Protein AF-A0A4Y2ND02-F1 (afdb_monomer_lite)

Sequence (434 aa):
PEPPSEKEAESINVCEICKTFDTSALKLSTFGREPVNAWKRSGFYDPIFRKPSWWSDPDAIPLNYDSGLGPDTADMFKRFKEFQWYHVSVKAFAFPYFKNDLAPMEDHFAVLPYECLCDGLETQHESEQRHHRHMILAVKRNCVKRFQKIWSIKIRSPDHRNNRGKVLKKIRDAHHLAATIHYVGQRRSTCDGKHLNETCEGQCSHYWLNRPVYPHGILGMCTLYPGGLQEYVLVRNRSKLVLPWKDIAELNSQHKYAVPISALNLPIQYCVVPVRHDLQPWAILEQSQEEYPFKLWMYETEKCLVFKLNPELQNLPKDEWYRTHAEGGNCFCASIVHNWYELTFSQQKTMRQLKILNENLQRRLKNVEEELETVKKEKLNMKLQLEQVKKEKLTVERELEQVKLNAESEKTKQRMLDSMQENSVLVQENKKND

pLDDT: mean 80.59, std 14.53, range [28.08, 97.62]

Organism: Araneus ventricosus (NCBI:txid182803)

Radius of gyration: 43.76 Å; chains: 1; bounding box: 79×75×156 Å

Secondary structure (DSSP, 8-state):
-PPPP----------HHHHH--HHHHTT--TTPPPPHHHHHTTTTS--SPPPTTS--TTS----TTTTS-THHHHHHHTGGGEEEEEEEEEGGGHHHHHHHHGGGGGGEEE-S--EEE-----SS-SSS--EEEEEEEEEGGGHHHHHHHHHHT---TT--SGGGEEEEE--SHHHHHHHHHHHTS--SEETTEE----SS---SEEEESS---TTHHHHHHTSSTTHHHHHHHHHHTTS-SGGGTTT-EE-TTS-EEEEGGGG--S-SS-BPP--TTEEEEEEEETTS---SSEEEPSSSSEEEEEEE-GGGGG--HHHHHHHHHHTT-BSSSTTTTSEEEPPHHHHHHHHHHHHHHHHHHHHHHHHHHHHHHHHHHHHHHHHHHHHHHHHHHHHHHHHHHHHHHHHHHHHHHHHHHHHHHHHHHHHHTTS--

Structure (mmCIF, N/CA/C/O backbone):
data_AF-A0A4Y2ND02-F1
#
_entry.id   AF-A0A4Y2ND02-F1
#
loop_
_atom_site.group_PDB
_atom_site.id
_atom_site.type_symbol
_atom_site.label_atom_id
_atom_site.label_alt_id
_atom_site.label_comp_id
_atom_site.label_asym_id
_atom_site.label_entity_id
_atom_site.label_seq_id
_atom_site.pdbx_PDB_ins_code
_atom_site.Cartn_x
_atom_site.Cartn_y
_atom_site.Cartn_z
_atom_site.occupancy
_atom_site.B_iso_or_equiv
_atom_site.auth_seq_id
_atom_site.auth_comp_id
_atom_site.auth_asym_id
_atom_site.auth_atom_id
_atom_site.pdbx_PDB_model_num
ATOM 1 N N . PRO A 1 1 ? -43.680 -17.255 -1.982 1.00 41.88 1 PRO A N 1
ATOM 2 C CA . PRO A 1 1 ? -42.443 -16.689 -1.400 1.00 41.88 1 PRO A CA 1
ATOM 3 C C . PRO A 1 1 ? -42.282 -15.253 -1.892 1.00 41.88 1 PRO A C 1
ATOM 5 O O . PRO A 1 1 ? -42.071 -15.040 -3.081 1.00 41.88 1 PRO A O 1
ATOM 8 N N . GLU A 1 2 ? -42.525 -14.293 -1.003 1.00 28.08 2 GLU A N 1
ATOM 9 C CA . GLU A 1 2 ? -42.344 -12.869 -1.294 1.00 28.08 2 GLU A CA 1
ATOM 10 C C . GLU A 1 2 ? -40.892 -12.578 -1.707 1.00 28.08 2 GLU A C 1
ATOM 12 O O . GLU A 1 2 ? -39.973 -13.247 -1.218 1.00 28.08 2 GLU A O 1
ATOM 17 N N . PRO A 1 3 ? -40.669 -11.608 -2.613 1.00 31.44 3 PRO A N 1
ATOM 18 C CA . PRO A 1 3 ? -39.327 -11.124 -2.901 1.00 31.44 3 PRO A CA 1
ATOM 19 C C . PRO A 1 3 ? -38.723 -10.529 -1.618 1.00 31.44 3 PRO A C 1
ATOM 21 O O . PRO A 1 3 ? -39.464 -10.008 -0.780 1.00 31.44 3 PRO A O 1
ATOM 24 N N . PRO A 1 4 ? -37.394 -10.602 -1.430 1.00 32.22 4 PRO A N 1
ATOM 25 C CA . PRO A 1 4 ? -36.775 -10.017 -0.255 1.00 32.22 4 PRO A CA 1
ATOM 26 C C . PRO A 1 4 ? -37.081 -8.517 -0.227 1.00 32.22 4 PRO A C 1
ATOM 28 O O . PRO A 1 4 ? -36.805 -7.803 -1.188 1.00 32.22 4 PRO A O 1
ATOM 31 N N . SER A 1 5 ? -37.683 -8.069 0.876 1.00 37.19 5 SER A N 1
ATOM 32 C CA . SER A 1 5 ? -37.975 -6.664 1.148 1.00 37.19 5 SER A CA 1
ATOM 33 C C . SER A 1 5 ? -36.705 -5.826 1.025 1.00 37.19 5 SER A C 1
ATOM 35 O O . SER A 1 5 ? -35.683 -6.210 1.599 1.00 37.19 5 SER A O 1
ATOM 37 N N . GLU A 1 6 ? -36.812 -4.678 0.355 1.00 36.03 6 GLU A N 1
ATOM 38 C CA . GLU A 1 6 ? -35.841 -3.579 0.311 1.00 36.03 6 GLU A CA 1
ATOM 39 C C . GLU A 1 6 ? -35.478 -3.116 1.734 1.00 36.03 6 GLU A C 1
ATOM 41 O O . GLU A 1 6 ? -35.998 -2.137 2.262 1.00 36.03 6 GLU A O 1
ATOM 46 N N . LYS A 1 7 ? -34.601 -3.858 2.406 1.00 35.69 7 LYS A N 1
ATOM 47 C CA . LYS A 1 7 ? -33.910 -3.399 3.604 1.00 35.69 7 LYS A CA 1
ATOM 48 C C . LYS A 1 7 ? -32.597 -2.804 3.142 1.00 35.69 7 LYS A C 1
ATOM 50 O O . LYS A 1 7 ? -31.692 -3.546 2.781 1.00 35.69 7 LYS A O 1
ATOM 55 N N . GLU A 1 8 ? -32.578 -1.473 3.116 1.00 36.31 8 GLU A N 1
ATOM 56 C CA . GLU A 1 8 ? -31.386 -0.625 3.131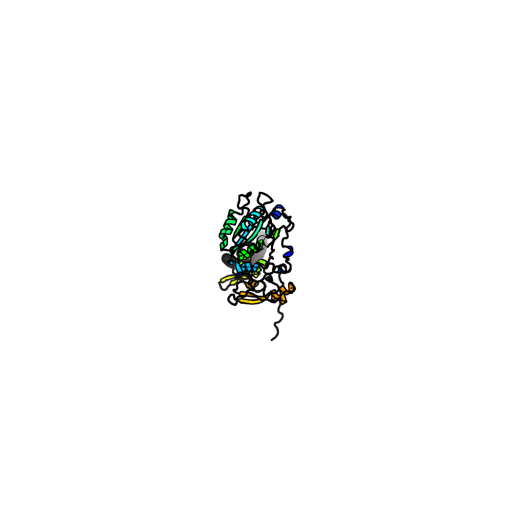 1.00 36.31 8 GLU A CA 1
ATOM 57 C C . GLU A 1 8 ? -30.240 -1.183 2.282 1.00 36.31 8 GLU A C 1
ATOM 59 O O . GLU A 1 8 ? -29.221 -1.649 2.787 1.00 36.31 8 GLU A O 1
ATOM 64 N N . ALA A 1 9 ? -30.394 -1.097 0.958 1.00 36.47 9 ALA A N 1
ATOM 65 C CA . ALA A 1 9 ? -29.223 -0.938 0.116 1.00 36.47 9 ALA A CA 1
ATOM 66 C C . ALA A 1 9 ? -28.558 0.369 0.569 1.00 36.47 9 ALA A C 1
ATOM 68 O O . ALA A 1 9 ? -28.916 1.445 0.089 1.00 36.47 9 ALA A O 1
ATOM 69 N N . GLU A 1 10 ? -27.652 0.297 1.553 1.00 43.25 10 GLU A N 1
ATOM 70 C CA . GLU A 1 10 ? -26.653 1.336 1.762 1.00 43.25 10 GLU A CA 1
ATOM 71 C C . GLU A 1 10 ? -26.104 1.622 0.372 1.00 43.25 10 GLU A C 1
ATOM 73 O O . GLU A 1 10 ? -25.477 0.755 -0.240 1.00 43.25 10 GLU A O 1
ATOM 78 N N . SER A 1 11 ? -26.440 2.788 -0.185 1.00 46.84 11 SER A N 1
ATOM 79 C CA . SER A 1 11 ? -25.933 3.195 -1.485 1.00 46.84 11 SER A CA 1
ATOM 80 C C . SER A 1 11 ? -24.423 3.039 -1.395 1.00 46.84 11 SER A C 1
ATOM 82 O O . SER A 1 11 ? -23.801 3.746 -0.596 1.00 46.84 11 SER A O 1
ATOM 84 N N . ILE A 1 12 ? -23.850 2.069 -2.114 1.00 53.78 12 ILE A N 1
ATOM 85 C CA . ILE A 1 12 ? -22.415 1.809 -2.075 1.00 53.78 12 ILE A CA 1
ATOM 86 C C . ILE A 1 12 ? -21.753 3.056 -2.661 1.00 53.78 12 ILE A C 1
ATOM 88 O O . ILE A 1 12 ? -21.589 3.201 -3.872 1.00 53.78 12 ILE A O 1
ATOM 92 N N . ASN A 1 13 ? -21.441 4.013 -1.792 1.00 61.53 13 ASN A N 1
ATOM 93 C CA . ASN A 1 13 ? -20.878 5.292 -2.170 1.00 61.53 13 ASN A CA 1
ATOM 94 C C . ASN A 1 13 ? -19.402 5.053 -2.455 1.00 61.53 13 ASN A C 1
ATOM 96 O O . ASN A 1 13 ? -18.554 5.100 -1.566 1.00 61.53 13 ASN A O 1
ATOM 100 N N . VAL A 1 14 ? -19.118 4.724 -3.717 1.00 62.66 14 VAL A N 1
ATOM 101 C CA . VAL A 1 14 ? -17.766 4.513 -4.239 1.00 62.66 14 VAL A CA 1
ATOM 102 C C . VAL A 1 14 ? -16.882 5.709 -3.890 1.00 62.66 14 VAL A C 1
ATOM 104 O O . VAL A 1 14 ? -17.305 6.859 -3.995 1.00 62.66 14 VAL A O 1
ATOM 107 N N . CYS A 1 15 ? -15.635 5.430 -3.514 1.00 71.06 15 CYS A N 1
ATOM 108 C CA . CYS A 1 15 ? -14.668 6.439 -3.099 1.00 71.06 15 CYS A CA 1
ATOM 109 C C . CYS A 1 15 ? -14.495 7.591 -4.115 1.00 71.06 15 CYS A C 1
ATOM 111 O O . CYS A 1 15 ? -14.044 7.371 -5.242 1.00 71.06 15 CYS A O 1
ATOM 113 N N . GLU A 1 16 ? -14.732 8.834 -3.681 1.00 71.00 16 GLU A N 1
ATOM 114 C CA . GLU A 1 16 ? -14.607 10.044 -4.515 1.00 71.00 16 GLU A CA 1
ATOM 115 C C . GLU A 1 16 ? -13.197 10.263 -5.088 1.00 71.00 16 GLU A C 1
ATOM 117 O O . GLU A 1 16 ? -13.041 10.714 -6.224 1.00 71.00 16 GLU A O 1
ATOM 122 N N . ILE A 1 17 ? -12.150 9.872 -4.350 1.00 70.88 17 ILE A N 1
ATOM 123 C CA . ILE A 1 17 ? -10.758 9.944 -4.829 1.00 70.88 17 ILE A CA 1
ATOM 124 C C . ILE A 1 17 ? -10.571 9.061 -6.069 1.00 70.88 17 ILE A C 1
ATOM 126 O O . ILE A 1 17 ? -9.884 9.446 -7.010 1.00 70.88 17 ILE A O 1
ATOM 130 N N . CYS A 1 18 ? -11.176 7.873 -6.087 1.00 67.81 18 CYS A N 1
ATOM 131 C CA . CYS A 1 18 ? -11.083 6.963 -7.227 1.00 67.81 18 CYS A CA 1
ATOM 132 C C . CYS A 1 18 ? -11.869 7.495 -8.434 1.00 67.81 18 CYS A C 1
ATOM 134 O O . CYS A 1 18 ? -11.399 7.380 -9.566 1.00 67.81 18 CYS A O 1
ATOM 136 N N . LYS A 1 19 ? -13.022 8.135 -8.197 1.00 67.56 19 LYS A N 1
ATOM 137 C CA . LYS A 1 19 ? -13.841 8.729 -9.262 1.00 67.56 19 LYS A CA 1
ATOM 138 C C . LYS A 1 19 ? -13.129 9.884 -9.970 1.00 67.56 19 LYS A C 1
ATOM 140 O O . LYS A 1 19 ? -13.101 9.911 -11.200 1.00 67.56 19 LYS A O 1
ATOM 145 N N . THR A 1 20 ? -12.519 10.786 -9.201 1.00 67.88 20 THR A N 1
ATOM 146 C CA . THR A 1 20 ? -12.042 12.100 -9.677 1.00 67.88 20 THR A CA 1
ATOM 147 C C . THR A 1 20 ? -10.563 12.163 -10.057 1.00 67.88 20 THR A C 1
ATOM 149 O O . THR A 1 20 ? -10.131 13.140 -10.665 1.00 67.88 20 THR A O 1
ATOM 152 N N . PHE A 1 21 ? -9.756 11.157 -9.717 1.00 68.38 21 PHE A N 1
ATOM 153 C CA . PHE A 1 21 ? -8.315 11.233 -9.955 1.00 68.38 21 PHE A CA 1
ATOM 154 C C . PHE A 1 21 ? -7.964 11.002 -11.432 1.00 68.38 21 PHE A C 1
ATOM 156 O O . PHE A 1 21 ? -8.204 9.930 -11.998 1.00 68.38 21 PHE A O 1
ATOM 163 N N . ASP A 1 22 ? -7.346 12.025 -12.021 1.00 67.88 22 ASP A N 1
ATOM 164 C CA . ASP A 1 22 ? -6.850 12.053 -13.394 1.00 67.88 22 ASP A CA 1
ATOM 165 C C . ASP A 1 22 ? -5.327 11.842 -13.425 1.00 67.88 22 ASP A C 1
ATOM 167 O O . ASP A 1 22 ? -4.532 12.706 -13.040 1.00 67.88 22 ASP A O 1
ATOM 171 N N . THR A 1 23 ? -4.901 10.668 -13.897 1.00 68.19 23 THR A N 1
ATOM 172 C CA . THR A 1 23 ? -3.475 10.361 -14.088 1.00 68.19 23 THR A CA 1
ATOM 173 C C . THR A 1 23 ? -2.833 11.191 -15.187 1.00 68.19 23 THR A C 1
ATOM 175 O O . THR A 1 23 ? -1.624 11.423 -15.124 1.00 68.19 23 THR A O 1
ATOM 178 N N . SER A 1 24 ? -3.604 11.645 -16.175 1.00 66.44 24 SER A N 1
ATOM 179 C CA . SER A 1 24 ? -3.095 12.364 -17.342 1.00 66.44 24 SER A CA 1
ATOM 180 C C . SER A 1 24 ? -2.592 13.748 -16.952 1.00 66.44 24 SER A C 1
ATOM 182 O O . SER A 1 24 ? -1.490 14.119 -17.345 1.00 66.44 24 SER A O 1
ATOM 184 N N . ALA A 1 25 ? -3.327 14.461 -16.092 1.00 61.84 25 ALA A N 1
ATOM 185 C CA . ALA A 1 25 ? -2.909 15.756 -15.552 1.00 61.84 25 ALA A CA 1
ATOM 186 C C . ALA A 1 25 ? -1.634 15.682 -14.685 1.00 61.84 25 ALA A C 1
ATOM 188 O O . ALA A 1 25 ? -0.870 16.645 -14.594 1.00 61.84 25 ALA A O 1
ATOM 189 N N . LEU A 1 26 ? -1.390 14.544 -14.028 1.00 64.00 26 LEU A N 1
ATOM 190 C CA . LEU A 1 26 ? -0.247 14.354 -13.126 1.00 64.00 26 LEU A CA 1
ATOM 191 C C . LEU A 1 26 ? 0.995 13.798 -13.831 1.00 64.00 26 LEU A C 1
ATOM 193 O O . LEU A 1 26 ? 2.116 13.961 -13.342 1.00 64.00 26 LEU A O 1
ATOM 197 N N . LYS A 1 27 ? 0.804 13.104 -14.951 1.00 68.88 27 LYS A N 1
ATOM 198 C CA . LYS A 1 27 ? 1.867 12.435 -15.692 1.00 68.88 27 LYS A CA 1
ATOM 199 C C . LYS A 1 27 ? 2.786 13.462 -16.343 1.00 68.88 27 LYS A C 1
ATOM 201 O O . LYS A 1 27 ? 2.335 14.347 -17.057 1.00 68.88 27 LYS A O 1
ATOM 206 N N . LEU A 1 28 ? 4.091 13.315 -16.115 1.00 66.81 28 LEU A N 1
ATOM 207 C CA . LEU A 1 28 ? 5.153 14.160 -16.678 1.00 66.81 28 LEU A CA 1
ATOM 208 C C . LEU A 1 28 ? 5.046 15.666 -16.356 1.00 66.81 28 LEU A C 1
ATOM 210 O O . LEU A 1 28 ? 5.884 16.437 -16.821 1.00 66.81 28 LEU A O 1
ATOM 214 N N . SER A 1 29 ? 4.079 16.085 -15.535 1.00 67.62 29 SER A N 1
ATOM 215 C CA . SER A 1 29 ? 4.004 17.448 -15.016 1.00 67.62 29 SER A CA 1
ATOM 216 C C . SER A 1 29 ? 5.221 17.717 -14.139 1.00 67.62 29 SER A C 1
ATOM 218 O O . SER A 1 29 ? 5.556 16.895 -13.287 1.00 67.62 29 SER A O 1
ATOM 220 N N . THR A 1 30 ? 5.885 18.854 -14.352 1.00 68.56 30 THR A N 1
ATOM 221 C CA . THR A 1 30 ? 7.007 19.319 -13.520 1.00 68.56 30 THR A CA 1
ATOM 222 C C . THR A 1 30 ? 6.541 20.163 -12.330 1.00 68.56 30 THR A C 1
ATOM 224 O O . THR A 1 30 ? 7.368 20.635 -11.546 1.00 68.56 30 THR A O 1
ATOM 227 N N . PHE A 1 31 ? 5.222 20.380 -12.207 1.00 71.81 31 PHE A N 1
ATOM 228 C CA . PHE A 1 31 ? 4.576 21.216 -11.190 1.00 71.81 31 PHE A CA 1
ATOM 229 C C . PHE A 1 31 ? 5.277 22.569 -10.999 1.00 71.81 31 PHE A C 1
ATOM 231 O O . PHE A 1 31 ? 5.615 22.948 -9.879 1.00 71.81 31 PHE A O 1
ATOM 238 N N . GLY A 1 32 ? 5.532 23.264 -12.111 1.00 69.25 32 GLY A N 1
ATOM 239 C CA . GLY A 1 32 ? 6.140 24.597 -12.120 1.00 69.25 32 GLY A CA 1
ATOM 240 C C . GLY A 1 32 ? 7.669 24.619 -12.065 1.00 69.25 32 GLY A C 1
ATOM 241 O O . GLY A 1 32 ? 8.248 25.699 -12.076 1.00 69.25 32 GLY A O 1
ATOM 242 N N . ARG A 1 33 ? 8.351 23.463 -12.032 1.00 75.81 33 ARG A N 1
ATOM 243 C CA . ARG A 1 33 ? 9.819 23.426 -12.138 1.00 75.81 33 ARG A CA 1
ATOM 244 C C . ARG A 1 33 ? 10.275 23.513 -13.587 1.00 75.81 33 ARG A C 1
ATOM 246 O O . ARG A 1 33 ? 9.892 22.687 -14.420 1.00 75.81 33 ARG A O 1
ATOM 253 N N . GLU A 1 34 ? 11.164 24.464 -13.842 1.00 77.00 34 GLU A N 1
ATOM 254 C CA . GLU A 1 34 ? 11.870 24.596 -15.111 1.00 77.00 34 GLU A CA 1
ATOM 255 C C . GLU A 1 34 ? 12.906 23.471 -15.267 1.00 77.00 34 GLU A C 1
ATOM 257 O O . GLU A 1 34 ? 13.760 23.282 -14.393 1.00 77.00 34 GLU A O 1
ATOM 262 N N . PRO A 1 35 ? 12.867 22.683 -16.356 1.00 76.75 35 PRO A N 1
ATOM 263 C CA . PRO A 1 35 ? 13.852 21.634 -16.552 1.00 76.75 35 PRO A CA 1
ATOM 264 C C . PRO A 1 35 ? 15.237 22.213 -16.859 1.00 76.75 35 PRO A C 1
ATOM 266 O O . PRO A 1 35 ? 15.395 23.039 -17.760 1.00 76.75 35 PRO A O 1
ATOM 269 N N . VAL A 1 36 ? 16.270 21.682 -16.208 1.00 80.81 36 VAL A N 1
ATOM 270 C CA . VAL A 1 36 ? 17.649 22.139 -16.403 1.00 80.81 36 VAL A CA 1
ATOM 271 C C . VAL A 1 36 ? 18.204 21.641 -17.740 1.00 80.81 36 VAL A C 1
ATOM 273 O O . VAL A 1 36 ? 18.269 20.439 -18.015 1.00 80.81 36 VAL A O 1
ATOM 276 N N . ASN A 1 37 ? 18.659 22.578 -18.576 1.00 80.75 37 ASN A N 1
ATOM 277 C CA . ASN A 1 37 ? 19.122 22.304 -19.942 1.00 80.75 37 ASN A CA 1
ATOM 278 C C . ASN A 1 37 ? 20.295 21.313 -20.013 1.00 80.75 37 ASN A C 1
ATOM 280 O O . ASN A 1 37 ? 20.351 20.486 -20.923 1.00 80.75 37 ASN A O 1
ATOM 284 N N . ALA A 1 38 ? 21.219 21.351 -19.049 1.00 78.75 38 ALA A N 1
ATOM 285 C CA . ALA A 1 38 ? 22.329 20.400 -18.995 1.00 78.75 38 ALA A CA 1
ATOM 286 C C . ALA A 1 38 ? 21.851 18.949 -18.801 1.00 78.75 38 ALA A C 1
ATOM 288 O O . ALA A 1 38 ? 22.403 18.035 -19.409 1.00 78.75 38 ALA A O 1
ATOM 289 N N . TRP A 1 39 ? 20.796 18.731 -18.010 1.00 82.81 39 TRP A N 1
ATOM 290 C CA . TRP A 1 39 ? 20.261 17.393 -17.740 1.00 82.81 39 TRP A CA 1
ATOM 291 C C . TRP A 1 39 ? 19.335 16.901 -18.851 1.00 82.81 39 TRP A C 1
ATOM 293 O O . TRP A 1 39 ? 19.306 15.709 -19.141 1.00 82.81 39 TRP A O 1
ATOM 303 N N . LYS A 1 40 ? 18.640 17.814 -19.543 1.00 83.88 40 LYS A N 1
ATOM 304 C CA . LYS A 1 40 ? 17.961 17.498 -20.811 1.00 83.88 40 LYS A CA 1
ATOM 305 C C . LYS A 1 40 ? 18.943 16.894 -21.818 1.00 83.88 40 LYS A C 1
ATOM 307 O O . LYS A 1 40 ? 18.700 15.806 -22.321 1.00 83.88 40 LYS A O 1
ATOM 312 N N . ARG A 1 41 ? 20.102 17.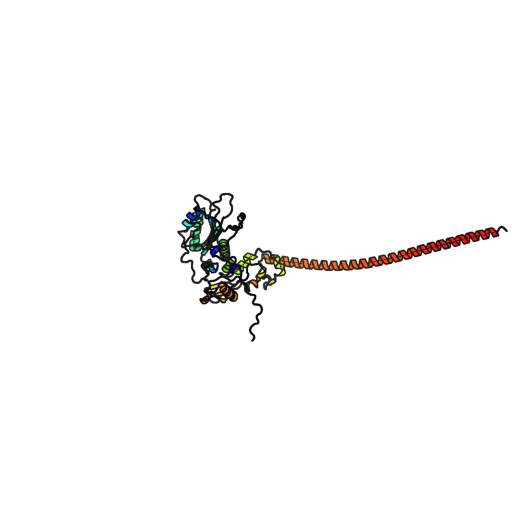532 -22.034 1.00 83.56 41 ARG A N 1
ATOM 313 C CA . ARG A 1 41 ? 21.152 17.005 -22.934 1.00 83.56 41 ARG A CA 1
ATOM 314 C C . ARG A 1 41 ? 21.702 15.645 -22.504 1.00 83.56 41 ARG A C 1
ATOM 316 O O . ARG A 1 41 ? 22.167 14.880 -23.340 1.00 83.56 41 ARG A O 1
ATOM 323 N N . SER A 1 42 ? 21.662 15.351 -21.208 1.00 81.19 42 SER A N 1
ATOM 324 C CA . SER A 1 42 ? 22.147 14.095 -20.640 1.00 81.19 42 SER A CA 1
ATOM 325 C C . SER A 1 42 ? 21.101 12.964 -20.682 1.00 81.19 42 SER A C 1
ATOM 327 O O . SER A 1 42 ? 21.405 11.813 -20.358 1.00 81.19 42 SER A O 1
ATOM 329 N N . GLY A 1 43 ? 19.875 13.283 -21.114 1.00 85.31 43 GLY A N 1
ATOM 330 C CA . GLY A 1 43 ? 18.729 12.380 -21.178 1.00 85.31 43 GLY A CA 1
ATOM 331 C C . GLY A 1 43 ? 18.093 12.081 -19.821 1.00 85.31 43 GLY A C 1
ATOM 332 O O . GLY A 1 43 ? 17.391 11.084 -19.677 1.00 85.31 43 GLY A O 1
ATOM 333 N N . PHE A 1 44 ? 18.341 12.913 -18.803 1.00 86.69 44 PHE A N 1
ATOM 334 C CA . PHE A 1 44 ? 17.868 12.687 -17.431 1.00 86.69 44 PHE A CA 1
ATOM 335 C C . PHE A 1 44 ? 16.342 12.617 -17.303 1.00 86.69 44 PHE A C 1
ATOM 337 O O . PHE A 1 44 ? 15.835 11.902 -16.439 1.00 86.69 44 PHE A O 1
ATOM 344 N N . TYR A 1 45 ? 15.624 13.333 -18.169 1.00 84.12 45 TYR A N 1
ATOM 345 C CA . TYR A 1 45 ? 14.160 13.374 -18.209 1.00 84.12 45 TYR A CA 1
ATOM 346 C C . TYR A 1 45 ? 13.553 12.327 -19.156 1.00 84.12 45 TYR A C 1
ATOM 348 O O . TYR A 1 45 ? 12.340 12.130 -19.151 1.00 84.12 45 TYR A O 1
ATOM 356 N N . ASP A 1 46 ? 14.378 11.649 -19.957 1.00 84.75 46 ASP A N 1
ATOM 357 C CA . ASP A 1 46 ? 13.892 10.752 -21.002 1.00 84.75 46 ASP A CA 1
ATOM 358 C C . ASP A 1 46 ? 13.527 9.383 -20.417 1.00 84.75 46 ASP A C 1
ATOM 360 O O . ASP A 1 46 ? 14.194 8.901 -19.492 1.00 84.75 46 ASP A O 1
ATOM 364 N N . PRO A 1 47 ? 12.524 8.684 -20.969 1.00 82.88 47 PRO A N 1
ATOM 365 C CA . PRO A 1 47 ? 12.392 7.248 -20.773 1.00 82.88 47 PRO A CA 1
ATOM 366 C C . PRO A 1 47 ? 13.689 6.539 -21.183 1.00 82.88 47 PRO A C 1
ATOM 368 O O . PRO A 1 47 ? 14.311 6.879 -22.191 1.00 82.88 47 PRO A O 1
ATOM 371 N N . ILE A 1 48 ? 14.106 5.551 -20.400 1.00 84.38 48 ILE A N 1
ATOM 372 C CA . ILE A 1 48 ? 15.373 4.847 -20.606 1.00 84.38 48 ILE A CA 1
ATOM 373 C C . ILE A 1 48 ? 15.163 3.346 -20.631 1.00 84.38 48 ILE A C 1
ATOM 375 O O . ILE A 1 48 ? 14.371 2.822 -19.853 1.00 84.38 48 ILE A O 1
ATOM 379 N N . PHE A 1 49 ? 15.954 2.688 -21.478 1.00 84.81 49 PHE A N 1
ATOM 380 C CA . PHE A 1 49 ? 15.902 1.257 -21.763 1.00 84.81 49 PHE A CA 1
ATOM 381 C C . PHE A 1 49 ? 14.534 0.816 -22.298 1.00 84.81 49 PHE A C 1
ATOM 383 O O . PHE A 1 49 ? 13.467 1.175 -21.802 1.00 84.81 49 PHE A O 1
ATOM 390 N N . ARG A 1 50 ? 14.541 0.038 -23.378 1.00 76.38 50 ARG A N 1
ATOM 391 C CA . ARG A 1 50 ? 13.287 -0.525 -23.882 1.00 76.38 50 ARG A CA 1
ATOM 392 C C . ARG A 1 50 ? 12.816 -1.611 -22.926 1.00 76.38 50 ARG A C 1
ATOM 394 O O . ARG A 1 50 ? 13.629 -2.280 -22.292 1.00 76.38 50 ARG A O 1
ATOM 401 N N . LYS A 1 51 ? 11.499 -1.805 -22.845 1.00 79.94 51 LYS A N 1
ATOM 402 C CA . LYS A 1 51 ? 10.959 -2.986 -22.174 1.00 79.94 51 LYS A CA 1
ATOM 403 C C . LYS A 1 51 ? 11.459 -4.224 -22.916 1.00 79.94 51 LYS A C 1
ATOM 405 O O . LYS A 1 51 ? 11.219 -4.320 -24.122 1.00 79.94 51 LYS A O 1
ATOM 410 N N . PRO A 1 52 ? 12.141 -5.151 -22.233 1.00 80.25 52 PRO A N 1
ATOM 411 C CA . PRO A 1 52 ? 12.597 -6.366 -22.882 1.00 80.25 52 PRO A CA 1
ATOM 412 C C . PRO A 1 52 ? 11.414 -7.217 -23.354 1.00 80.25 52 PRO A C 1
ATOM 414 O O . PRO A 1 52 ? 10.358 -7.219 -22.723 1.00 80.25 52 PRO A O 1
ATOM 417 N N . SER A 1 53 ? 11.599 -7.989 -24.426 1.00 80.12 53 SER A N 1
ATOM 418 C CA . SER A 1 53 ? 10.538 -8.826 -25.019 1.00 80.12 53 SER A CA 1
ATOM 419 C C . SER A 1 53 ? 9.920 -9.826 -24.040 1.00 80.12 53 SER A C 1
ATOM 421 O O . SER A 1 53 ? 8.745 -10.155 -24.142 1.00 80.12 53 SER A O 1
ATOM 423 N N . TRP A 1 54 ? 10.705 -10.282 -23.064 1.00 82.12 54 TRP A N 1
ATOM 424 C CA . TRP A 1 54 ? 10.281 -11.220 -22.030 1.00 82.12 54 TRP A CA 1
ATOM 425 C C . TRP A 1 54 ? 9.480 -10.573 -20.899 1.00 82.12 54 TRP A C 1
ATOM 427 O O . TRP A 1 54 ? 9.170 -11.282 -19.950 1.00 82.12 54 TRP A O 1
ATOM 437 N N . TRP A 1 55 ? 9.227 -9.260 -20.918 1.00 81.31 55 TRP A N 1
ATOM 438 C CA . TRP A 1 55 ? 8.588 -8.541 -19.811 1.00 81.31 55 TRP A CA 1
ATOM 439 C C . TRP A 1 55 ? 7.092 -8.846 -19.679 1.00 81.31 55 TRP A C 1
ATOM 441 O O . TRP A 1 55 ? 6.626 -9.074 -18.567 1.00 81.31 55 TRP A O 1
ATOM 451 N N . SER A 1 56 ? 6.378 -8.894 -20.799 1.00 78.56 56 SER A N 1
ATOM 452 C CA . SER A 1 56 ? 4.927 -9.080 -20.822 1.00 78.56 56 SER A CA 1
ATOM 453 C C . SER A 1 56 ? 4.543 -10.537 -20.551 1.00 78.56 56 SER A C 1
ATOM 455 O O . SER A 1 56 ? 5.159 -11.445 -21.113 1.00 78.56 56 SER A O 1
ATOM 457 N N . ASP A 1 57 ? 3.513 -10.758 -19.737 1.00 76.31 57 ASP A N 1
ATOM 458 C CA . ASP A 1 57 ? 2.901 -12.072 -19.506 1.00 76.31 57 ASP A CA 1
ATOM 459 C C . ASP A 1 57 ? 1.440 -12.049 -20.004 1.00 76.31 57 ASP A C 1
ATOM 461 O O . ASP A 1 57 ? 0.643 -11.248 -19.515 1.00 76.31 57 ASP A O 1
ATOM 465 N N . PRO A 1 58 ? 1.067 -12.877 -20.999 1.00 73.69 58 PRO A N 1
ATOM 466 C CA . PRO A 1 58 ? -0.284 -12.862 -21.565 1.00 73.69 58 PRO A CA 1
ATOM 467 C C . PRO A 1 58 ? -1.360 -13.350 -20.583 1.00 73.69 58 PRO A C 1
ATOM 469 O O . PRO A 1 58 ? -2.530 -13.010 -20.750 1.00 73.69 58 PRO A O 1
ATOM 472 N N . ASP A 1 59 ? -0.969 -14.097 -19.551 1.00 75.56 59 ASP A N 1
ATOM 473 C CA . ASP A 1 59 ? -1.868 -14.719 -18.580 1.00 75.56 59 ASP A CA 1
ATOM 474 C C . ASP A 1 59 ? -1.948 -13.908 -17.276 1.00 75.56 59 ASP A C 1
ATOM 476 O O . ASP A 1 59 ? -2.353 -14.428 -16.234 1.00 75.56 59 ASP A O 1
ATOM 480 N N . ALA A 1 60 ? -1.450 -12.672 -17.251 1.00 79.31 60 ALA A N 1
ATOM 481 C CA . ALA A 1 60 ? -1.618 -11.778 -16.113 1.00 79.31 60 ALA A CA 1
ATOM 482 C C . ALA A 1 60 ? -2.925 -10.988 -16.227 1.00 79.31 60 ALA A C 1
ATOM 484 O O . ALA A 1 60 ? -3.398 -10.708 -17.328 1.00 79.31 60 ALA A O 1
ATOM 485 N N . ILE A 1 61 ? -3.503 -10.588 -15.087 1.00 80.50 61 ILE A N 1
ATOM 486 C CA . ILE A 1 61 ? -4.707 -9.750 -15.095 1.00 80.50 61 ILE A CA 1
ATOM 487 C C . ILE A 1 61 ? -4.442 -8.459 -15.880 1.00 80.50 61 ILE A C 1
ATOM 489 O O . ILE A 1 61 ? -3.561 -7.684 -15.494 1.00 80.50 61 ILE A O 1
ATOM 493 N N . PRO A 1 62 ? -5.173 -8.207 -16.983 1.00 79.62 62 PRO A N 1
ATOM 494 C CA . PRO A 1 62 ? -4.925 -7.037 -17.794 1.00 79.62 62 PRO A CA 1
ATOM 495 C C . PRO A 1 62 ? -5.431 -5.829 -17.016 1.00 79.62 62 PRO A C 1
ATOM 497 O O . PRO A 1 62 ? -6.628 -5.583 -16.886 1.00 79.62 62 PRO A O 1
ATOM 500 N N . LEU A 1 63 ? -4.494 -5.078 -16.461 1.00 81.81 63 LEU A N 1
ATOM 501 C CA . LEU A 1 63 ? -4.744 -3.747 -15.936 1.00 81.81 63 LEU A CA 1
ATOM 502 C C . LEU A 1 63 ? -4.587 -2.756 -17.099 1.00 81.81 63 LEU A C 1
ATOM 504 O O . LEU A 1 63 ? -3.799 -2.978 -18.015 1.00 81.81 63 LEU A O 1
ATOM 508 N N . ASN A 1 64 ? -5.338 -1.662 -17.119 1.00 74.00 64 ASN A N 1
ATOM 509 C CA . ASN A 1 64 ? -5.157 -0.604 -18.119 1.00 74.00 64 ASN A CA 1
ATOM 510 C C . ASN A 1 64 ? -4.702 0.698 -17.440 1.00 74.00 64 ASN A C 1
ATOM 512 O O . ASN A 1 64 ? -4.489 0.746 -16.229 1.00 74.00 64 ASN A O 1
ATOM 516 N N . TYR A 1 65 ? -4.462 1.750 -18.223 1.00 70.56 65 TYR A N 1
ATOM 517 C CA . TYR A 1 65 ? -4.036 3.038 -17.665 1.00 70.56 65 TYR A CA 1
ATOM 518 C C . TYR A 1 65 ? -5.136 3.718 -16.852 1.00 70.56 65 TYR A C 1
ATOM 520 O O . TYR A 1 65 ? -4.821 4.319 -15.824 1.00 70.56 65 TYR A O 1
ATOM 528 N N . ASP A 1 66 ? -6.398 3.537 -17.248 1.00 65.88 66 ASP A N 1
ATOM 529 C CA . ASP A 1 66 ? -7.572 3.991 -16.489 1.00 65.88 66 ASP A CA 1
ATOM 530 C C . ASP A 1 66 ? -7.618 3.344 -15.108 1.00 65.88 66 ASP A C 1
ATOM 532 O O . ASP A 1 66 ? -8.165 3.905 -14.159 1.00 65.88 66 ASP A O 1
ATOM 536 N N . SER A 1 67 ? -6.956 2.190 -14.976 1.00 66.44 67 SER A N 1
ATOM 537 C CA . SER A 1 67 ? -6.849 1.498 -13.716 1.00 66.44 67 SER A CA 1
ATOM 538 C C . SER A 1 67 ? -5.910 2.169 -12.714 1.00 66.44 67 SER A C 1
ATOM 540 O O . SER A 1 67 ? -5.883 1.841 -11.529 1.00 66.44 67 SER A O 1
ATOM 542 N N . GLY A 1 68 ? -5.059 3.080 -13.180 1.00 67.94 68 GLY A N 1
ATOM 543 C CA . GLY A 1 68 ? -4.123 3.781 -12.317 1.00 67.94 68 GLY A CA 1
ATOM 544 C C . GLY A 1 68 ? -2.950 2.994 -11.775 1.00 67.94 68 GLY A C 1
ATOM 545 O O . GLY A 1 68 ? -2.088 3.552 -11.093 1.00 67.94 68 GLY A O 1
ATOM 546 N N . LEU A 1 69 ? -2.898 1.709 -12.097 1.00 78.75 69 LEU A N 1
ATOM 547 C CA . LEU A 1 69 ? -1.730 0.865 -11.936 1.00 78.75 69 LEU A CA 1
ATOM 548 C C . LEU A 1 69 ? -1.043 0.704 -13.299 1.00 78.75 69 LEU A C 1
ATOM 550 O O . LEU A 1 69 ? 0.169 0.900 -13.412 1.00 78.75 69 LEU A O 1
ATOM 554 N N . GLY A 1 70 ? -1.817 0.494 -14.364 1.00 81.25 70 GLY A N 1
ATOM 555 C CA . GLY A 1 70 ? -1.293 0.279 -15.707 1.00 81.25 70 GLY A CA 1
ATOM 556 C C . GLY A 1 70 ? -0.975 -1.194 -15.994 1.00 81.25 70 GLY A C 1
ATOM 557 O O . GLY A 1 70 ? -0.901 -2.010 -15.077 1.00 81.25 70 GLY A O 1
ATOM 558 N N . PRO A 1 71 ? -0.751 -1.536 -17.272 1.00 81.75 71 PRO A N 1
ATOM 559 C CA . PRO A 1 71 ? -0.759 -2.923 -17.753 1.00 81.75 71 PRO A CA 1
ATOM 560 C C . PRO A 1 71 ? 0.345 -3.809 -17.193 1.00 81.75 71 PRO A C 1
ATOM 562 O O . PRO A 1 71 ? 0.143 -4.992 -16.975 1.00 81.75 71 PRO A O 1
ATOM 565 N N . ASP A 1 72 ? 1.498 -3.224 -16.896 1.00 84.94 72 ASP A N 1
ATOM 566 C CA . ASP A 1 72 ? 2.673 -3.976 -16.455 1.00 84.94 72 ASP A CA 1
ATOM 567 C C . ASP A 1 72 ? 2.579 -4.472 -15.009 1.00 84.94 72 ASP A C 1
ATOM 569 O O . ASP A 1 72 ? 3.412 -5.252 -14.561 1.00 84.94 72 ASP A O 1
ATOM 573 N N . THR A 1 73 ? 1.651 -3.932 -14.222 1.00 88.94 73 THR A N 1
ATOM 574 C CA . THR A 1 73 ? 1.711 -4.060 -12.764 1.00 88.94 73 THR A CA 1
ATOM 575 C C . THR A 1 73 ? 1.381 -5.466 -12.312 1.00 88.94 73 THR A C 1
ATOM 577 O O . THR A 1 73 ? 2.050 -5.978 -11.422 1.00 88.94 73 THR A O 1
ATOM 580 N N . ALA A 1 74 ? 0.412 -6.115 -12.954 1.00 88.19 74 ALA A N 1
ATOM 581 C CA . ALA A 1 74 ? 0.079 -7.507 -12.684 1.00 88.19 74 ALA A CA 1
ATOM 582 C C . ALA A 1 74 ? 1.287 -8.434 -12.898 1.00 88.19 74 ALA A C 1
ATOM 584 O O . ALA A 1 74 ? 1.627 -9.214 -12.001 1.00 88.19 74 ALA A O 1
ATOM 585 N N . ASP A 1 75 ? 1.992 -8.265 -14.021 1.00 87.81 75 ASP A N 1
ATOM 586 C CA . ASP A 1 75 ? 3.190 -9.036 -14.376 1.00 87.81 75 ASP A CA 1
ATOM 587 C C . ASP A 1 75 ? 4.256 -8.950 -13.284 1.00 87.81 75 ASP A C 1
ATOM 589 O O . ASP A 1 75 ? 4.864 -9.956 -12.909 1.00 87.81 75 ASP A O 1
ATOM 593 N N . MET A 1 76 ? 4.455 -7.753 -12.719 1.00 90.69 76 MET A N 1
ATOM 594 C CA . MET A 1 76 ? 5.463 -7.522 -11.682 1.00 90.69 76 MET A CA 1
ATOM 595 C C . MET A 1 76 ? 5.250 -8.411 -10.454 1.00 90.69 76 MET A C 1
ATOM 597 O O . MET A 1 76 ? 6.216 -8.953 -9.910 1.00 90.69 76 MET A O 1
ATOM 601 N N . PHE A 1 77 ? 4.002 -8.562 -10.004 1.00 91.69 77 PHE A N 1
ATOM 602 C CA . PHE A 1 77 ? 3.680 -9.349 -8.812 1.00 91.69 77 PHE A CA 1
ATOM 603 C C . PHE A 1 77 ? 3.623 -10.842 -9.114 1.00 91.69 77 PHE A C 1
ATOM 605 O O . PHE A 1 77 ? 4.200 -11.629 -8.359 1.00 91.69 77 PHE A O 1
ATOM 612 N N . LYS A 1 78 ? 3.021 -11.231 -10.246 1.00 87.44 78 LYS A N 1
ATOM 613 C CA . LYS A 1 78 ? 2.969 -12.630 -10.694 1.00 87.44 78 LYS A CA 1
ATOM 614 C C . LYS A 1 78 ? 4.374 -13.221 -10.827 1.00 87.44 78 LYS A C 1
ATOM 616 O O . LYS A 1 78 ? 4.654 -14.309 -10.327 1.00 87.44 78 LYS A O 1
ATOM 621 N N . ARG A 1 79 ? 5.292 -12.449 -11.409 1.00 89.00 79 ARG A N 1
ATOM 622 C CA . ARG A 1 79 ? 6.661 -12.878 -11.721 1.00 89.00 79 ARG A CA 1
ATOM 623 C C . ARG A 1 79 ? 7.688 -12.398 -10.709 1.00 89.00 79 ARG A C 1
ATOM 625 O O . ARG A 1 79 ? 8.894 -12.488 -10.943 1.00 89.00 79 ARG A O 1
ATOM 632 N N . PHE A 1 80 ? 7.244 -11.926 -9.542 1.00 91.88 80 PHE A N 1
ATOM 633 C CA . PHE A 1 80 ? 8.127 -11.359 -8.524 1.00 91.88 80 PHE A CA 1
ATOM 634 C C . PHE A 1 80 ? 9.300 -12.293 -8.186 1.00 91.88 80 PHE A C 1
ATOM 636 O O . PHE A 1 80 ? 10.443 -11.852 -8.052 1.00 91.88 80 PHE A O 1
ATOM 643 N N . LYS A 1 81 ? 9.038 -13.603 -8.093 1.00 92.75 81 LYS A N 1
ATOM 644 C CA . LYS A 1 81 ? 10.046 -14.612 -7.741 1.00 92.75 81 LYS A CA 1
ATOM 645 C C . LYS A 1 81 ? 11.089 -14.855 -8.839 1.00 92.75 81 LYS A C 1
ATOM 647 O O . LYS A 1 81 ? 12.166 -15.337 -8.504 1.00 92.75 81 LYS A O 1
ATOM 652 N N . GLU A 1 82 ? 10.840 -14.510 -10.099 1.00 92.94 82 GLU A N 1
ATOM 653 C CA . GLU A 1 82 ? 11.791 -14.729 -11.206 1.00 92.94 82 GLU A CA 1
ATOM 654 C C . GLU A 1 82 ? 12.968 -13.744 -11.183 1.00 92.94 82 GLU A C 1
ATOM 656 O O . GLU A 1 82 ? 14.065 -14.048 -11.664 1.00 92.94 82 GLU A O 1
ATOM 661 N N . PHE A 1 83 ? 12.768 -12.573 -10.579 1.00 95.06 83 PHE A N 1
ATOM 662 C CA . PHE A 1 83 ? 13.713 -11.464 -10.631 1.00 95.06 83 PHE A CA 1
ATOM 663 C C . PHE A 1 83 ? 14.292 -11.126 -9.261 1.00 95.06 83 PHE A C 1
ATOM 665 O O . PHE A 1 83 ? 13.790 -11.513 -8.203 1.00 95.06 83 PHE A O 1
ATOM 672 N N . GLN A 1 84 ? 15.393 -10.383 -9.288 1.00 97.00 84 GLN A N 1
ATOM 673 C CA . GLN A 1 84 ? 15.859 -9.614 -8.152 1.00 97.00 84 GLN A CA 1
ATOM 674 C C . GLN A 1 84 ? 15.486 -8.150 -8.371 1.00 97.00 84 GLN A C 1
ATOM 676 O O . GLN A 1 84 ? 15.924 -7.514 -9.328 1.00 97.00 84 GLN A O 1
ATOM 681 N N . TRP A 1 85 ? 14.701 -7.627 -7.441 1.00 97.31 85 TRP A N 1
ATOM 682 C CA . TRP A 1 85 ? 14.136 -6.290 -7.509 1.00 97.31 85 TRP A CA 1
ATOM 683 C C . TRP A 1 85 ? 14.983 -5.280 -6.745 1.00 97.31 85 TRP A C 1
ATOM 685 O O . TRP A 1 85 ? 15.521 -5.589 -5.671 1.00 97.31 85 TRP A O 1
ATOM 695 N N . TYR A 1 86 ? 15.071 -4.068 -7.284 1.00 97.12 86 TYR A N 1
ATOM 696 C CA . TYR A 1 86 ? 15.812 -2.968 -6.690 1.00 97.12 86 TYR A CA 1
ATOM 697 C C . TYR A 1 86 ? 15.057 -1.650 -6.807 1.00 97.12 86 TYR A C 1
ATOM 699 O O . TYR A 1 86 ? 14.591 -1.291 -7.882 1.00 97.12 86 TYR A O 1
ATOM 707 N N . HIS A 1 87 ? 15.023 -0.893 -5.716 1.00 95.88 87 HIS A N 1
ATOM 708 C CA . HIS A 1 87 ? 14.794 0.545 -5.754 1.00 95.88 87 HIS A CA 1
ATOM 709 C C . HIS A 1 87 ? 16.143 1.223 -5.968 1.00 95.88 87 HIS A C 1
ATOM 711 O O . HIS A 1 87 ? 17.076 1.012 -5.186 1.00 95.88 87 HIS A O 1
ATOM 717 N N . VAL A 1 88 ? 16.260 2.016 -7.027 1.00 93.19 88 VAL A N 1
ATOM 718 C CA . VAL A 1 88 ? 17.457 2.814 -7.283 1.00 93.19 88 VAL A CA 1
ATOM 719 C C . VAL A 1 88 ? 17.147 4.292 -7.198 1.00 93.19 88 VAL A C 1
ATOM 721 O O . VAL A 1 88 ? 16.062 4.738 -7.560 1.00 93.19 88 VAL A O 1
ATOM 724 N N . SER A 1 89 ? 18.137 5.049 -6.750 1.00 90.31 89 SER A N 1
ATOM 725 C CA . SER A 1 89 ? 18.164 6.501 -6.867 1.00 90.31 89 SER A CA 1
ATOM 726 C C . SER A 1 89 ? 19.465 6.888 -7.554 1.00 90.31 89 SER A C 1
ATOM 728 O O . SER A 1 89 ? 20.526 6.390 -7.172 1.00 90.31 89 SER A O 1
ATOM 730 N N . VAL A 1 90 ? 19.399 7.721 -8.588 1.00 89.94 90 VAL A N 1
ATOM 731 C CA . VAL A 1 90 ? 20.571 8.191 -9.338 1.00 89.94 90 VAL A CA 1
ATOM 732 C C . VAL A 1 90 ? 20.512 9.707 -9.434 1.00 89.94 90 VAL A C 1
ATOM 734 O O . VAL A 1 90 ? 19.513 10.265 -9.884 1.00 89.94 90 VAL A O 1
ATOM 737 N N . LYS A 1 91 ? 21.582 10.380 -9.010 1.00 87.06 91 LYS A N 1
ATOM 738 C CA . LYS A 1 91 ? 21.708 11.835 -9.127 1.00 87.06 91 LYS A CA 1
ATOM 739 C C . LYS A 1 91 ? 21.883 12.251 -10.584 1.00 87.06 91 LYS A C 1
ATOM 741 O O . LYS A 1 91 ? 22.520 11.526 -11.350 1.00 87.06 91 LYS A O 1
ATOM 746 N N . ALA A 1 92 ? 21.414 13.446 -10.940 1.00 86.44 92 ALA A N 1
ATOM 747 C CA . ALA A 1 92 ? 21.494 13.973 -12.305 1.00 86.44 92 ALA A CA 1
ATOM 748 C C . ALA A 1 92 ? 22.903 13.878 -12.925 1.00 86.44 92 ALA A C 1
ATOM 750 O O . ALA A 1 92 ? 23.051 13.408 -14.052 1.00 86.44 92 ALA A O 1
ATOM 751 N N . PHE A 1 93 ? 23.956 14.212 -12.169 1.00 83.00 93 PHE A N 1
ATOM 752 C CA . PHE A 1 93 ? 25.343 14.133 -12.653 1.00 83.00 93 PHE A CA 1
ATOM 753 C C . PHE A 1 93 ? 25.856 12.697 -12.881 1.00 83.00 93 PHE A C 1
ATOM 755 O O . PHE A 1 93 ? 26.788 12.484 -13.651 1.00 83.00 93 PHE A O 1
ATOM 762 N N . ALA A 1 94 ? 25.292 11.698 -12.196 1.00 86.56 94 ALA A N 1
ATOM 763 C CA . ALA A 1 94 ? 25.699 10.294 -12.313 1.00 86.56 94 ALA A CA 1
ATOM 764 C C . ALA A 1 94 ? 24.879 9.536 -13.370 1.00 86.56 94 ALA A C 1
ATOM 766 O O . ALA A 1 94 ? 25.224 8.413 -13.745 1.00 86.56 94 ALA A O 1
ATOM 767 N N . PHE A 1 95 ? 23.793 10.143 -13.849 1.00 89.75 95 PHE A N 1
ATOM 768 C CA . PHE A 1 95 ? 22.837 9.512 -14.746 1.00 89.75 95 PHE A CA 1
ATOM 769 C C . PHE A 1 95 ? 23.407 9.102 -16.115 1.00 89.75 95 PHE A C 1
ATOM 771 O O . PHE A 1 95 ? 23.103 7.990 -16.548 1.00 89.75 95 PHE A O 1
ATOM 778 N N . PRO A 1 96 ? 24.278 9.892 -16.779 1.00 89.25 96 PRO A N 1
ATOM 779 C CA . PRO A 1 96 ? 24.856 9.485 -18.064 1.00 89.25 96 PRO A CA 1
ATOM 780 C C . PRO A 1 96 ? 25.662 8.192 -17.962 1.00 89.25 96 PRO A C 1
ATOM 782 O O . PRO A 1 96 ? 25.541 7.313 -18.809 1.00 89.25 96 PRO A O 1
ATOM 785 N N . TYR A 1 97 ? 26.425 8.039 -16.878 1.00 89.56 97 TYR A N 1
ATOM 786 C CA . TYR A 1 97 ? 27.185 6.822 -16.592 1.00 89.56 97 TYR A CA 1
ATOM 787 C C . TYR A 1 97 ? 26.253 5.646 -16.321 1.00 89.56 97 TYR A C 1
ATOM 789 O O . TYR A 1 97 ? 26.452 4.564 -16.858 1.00 89.56 97 TYR A O 1
ATOM 797 N N . PHE A 1 98 ? 25.182 5.866 -15.554 1.00 91.62 98 PHE A N 1
ATOM 798 C CA . PHE A 1 98 ? 24.166 4.840 -15.327 1.00 91.62 98 PHE A CA 1
ATOM 799 C C . PHE A 1 98 ? 23.558 4.343 -16.646 1.00 91.62 98 PHE A C 1
ATOM 801 O O . PHE A 1 98 ? 23.497 3.134 -16.862 1.00 91.62 98 PHE A O 1
ATOM 808 N N . LYS A 1 99 ? 23.169 5.261 -17.538 1.00 91.94 99 LYS A N 1
ATOM 809 C CA . LYS A 1 99 ? 22.606 4.938 -18.854 1.00 91.94 99 LYS A CA 1
ATOM 810 C C . LYS A 1 99 ? 23.612 4.172 -19.719 1.00 91.94 99 LYS A C 1
ATOM 812 O O . LYS A 1 99 ? 23.304 3.087 -20.205 1.00 91.94 99 LYS A O 1
ATOM 817 N N . ASN A 1 100 ? 24.820 4.709 -19.872 1.00 92.00 100 ASN A N 1
ATOM 818 C CA . ASN A 1 100 ? 25.815 4.183 -20.804 1.00 92.00 100 ASN A CA 1
ATOM 819 C C . ASN A 1 100 ? 26.430 2.857 -20.330 1.00 92.00 100 ASN A C 1
ATOM 821 O O . ASN A 1 100 ? 26.597 1.939 -21.129 1.00 92.00 100 ASN A O 1
ATOM 825 N N . ASP A 1 101 ? 26.726 2.714 -19.036 1.00 92.56 101 ASP A N 1
ATOM 826 C CA . ASP A 1 101 ? 27.375 1.506 -18.511 1.00 92.56 101 ASP A CA 1
ATOM 827 C C . ASP A 1 101 ? 26.429 0.305 -18.409 1.00 92.56 101 ASP A C 1
ATOM 829 O O . ASP A 1 101 ? 26.891 -0.842 -18.418 1.00 92.56 101 ASP A O 1
ATOM 833 N N . LEU A 1 102 ? 25.118 0.548 -18.287 1.00 93.44 102 LEU A N 1
ATOM 834 C CA . LEU A 1 102 ? 24.103 -0.507 -18.245 1.00 93.44 102 LEU A CA 1
ATOM 835 C C . LEU A 1 102 ? 23.493 -0.834 -19.607 1.00 93.44 102 LEU A C 1
ATOM 837 O O . LEU A 1 102 ? 22.924 -1.917 -19.724 1.00 93.44 102 LEU A O 1
ATOM 841 N N . ALA A 1 103 ? 23.654 0.012 -20.630 1.00 93.19 103 ALA A N 1
ATOM 842 C CA . ALA A 1 103 ? 23.182 -0.273 -21.989 1.00 93.19 103 ALA A CA 1
ATOM 843 C C . ALA A 1 103 ? 23.594 -1.669 -22.506 1.00 93.19 103 ALA A C 1
ATOM 845 O O . ALA A 1 103 ? 22.725 -2.388 -22.989 1.00 93.19 103 ALA A O 1
ATOM 846 N N . PRO A 1 104 ? 24.833 -2.165 -22.286 1.00 92.94 104 PRO A N 1
ATOM 847 C CA . PRO A 1 104 ? 25.217 -3.523 -22.693 1.00 92.94 104 PRO A CA 1
ATOM 848 C C . PRO A 1 104 ? 24.507 -4.666 -21.945 1.00 92.94 104 PRO A C 1
ATOM 850 O O . PRO A 1 104 ? 24.854 -5.831 -22.143 1.00 92.94 104 PRO A O 1
ATOM 853 N N . MET A 1 105 ? 23.610 -4.366 -21.005 1.00 92.25 105 MET A N 1
ATOM 854 C CA . MET A 1 105 ? 22.800 -5.355 -20.299 1.00 92.25 105 MET A CA 1
ATOM 855 C C . MET A 1 105 ? 21.293 -5.109 -20.411 1.00 92.25 105 MET A C 1
ATOM 857 O O . MET A 1 105 ? 20.550 -5.702 -19.628 1.00 92.25 105 MET A O 1
ATOM 861 N N . GLU A 1 106 ? 20.837 -4.248 -21.320 1.00 91.44 106 GLU A N 1
ATOM 862 C CA . GLU A 1 106 ? 19.424 -3.852 -21.399 1.00 91.44 106 GLU A CA 1
ATOM 863 C C . GLU A 1 106 ? 18.455 -5.038 -21.561 1.00 91.44 106 GLU A C 1
ATOM 865 O O . GLU A 1 106 ? 17.368 -5.019 -20.999 1.00 91.44 106 GLU A O 1
ATOM 870 N N . ASP A 1 107 ? 18.883 -6.148 -22.170 1.00 91.56 107 ASP A N 1
ATOM 871 C CA . ASP A 1 107 ? 18.068 -7.369 -22.304 1.00 91.56 107 ASP A CA 1
ATOM 872 C C . ASP A 1 107 ? 17.966 -8.226 -21.023 1.00 91.56 107 ASP A C 1
ATOM 874 O O . ASP A 1 107 ? 17.275 -9.258 -20.981 1.00 91.56 107 ASP A O 1
ATOM 878 N N . HIS A 1 108 ? 18.679 -7.849 -19.961 1.00 93.38 108 HIS A N 1
ATOM 879 C CA . HIS A 1 108 ? 18.806 -8.621 -18.720 1.00 93.38 108 HIS A CA 1
ATOM 880 C C . HIS A 1 108 ? 18.183 -7.947 -17.497 1.00 93.38 108 HIS A C 1
ATOM 882 O O . HIS A 1 108 ? 18.145 -8.548 -16.415 1.00 93.38 108 HIS A O 1
ATOM 888 N N . PHE A 1 109 ? 17.688 -6.723 -17.652 1.00 94.25 109 PHE A N 1
ATOM 889 C CA . PHE A 1 109 ? 16.901 -6.045 -16.636 1.00 94.25 109 PHE A CA 1
ATOM 890 C C . PHE A 1 109 ? 15.788 -5.226 -17.284 1.00 94.25 109 PHE A C 1
ATOM 892 O O . PHE A 1 109 ? 15.878 -4.857 -18.444 1.00 94.25 109 PHE A O 1
ATOM 899 N N . ALA A 1 110 ? 14.746 -4.929 -16.522 1.00 92.69 110 ALA A N 1
ATOM 900 C CA . ALA A 1 110 ? 13.714 -3.988 -16.922 1.00 92.69 110 ALA A CA 1
ATOM 901 C C . ALA A 1 110 ? 13.716 -2.802 -15.958 1.00 92.69 110 ALA A C 1
ATOM 903 O O . ALA A 1 110 ? 13.831 -2.995 -14.743 1.00 92.69 110 ALA A O 1
ATOM 904 N N . VAL A 1 111 ? 13.579 -1.591 -16.499 1.00 92.19 111 VAL A N 1
ATOM 905 C CA . VAL A 1 111 ? 13.204 -0.410 -15.716 1.00 92.19 111 VAL A CA 1
ATOM 906 C C . VAL A 1 111 ? 11.689 -0.311 -15.734 1.00 92.19 111 VAL A C 1
ATOM 908 O O . VAL A 1 111 ? 11.056 -0.357 -16.790 1.00 92.19 111 VAL A O 1
ATOM 911 N N . LEU A 1 112 ? 11.100 -0.245 -14.548 1.00 89.94 112 LEU A N 1
ATOM 912 C CA . LEU A 1 112 ? 9.659 -0.172 -14.405 1.00 89.94 112 LEU A CA 1
ATOM 913 C C . LEU A 1 112 ? 9.177 1.233 -14.766 1.00 89.94 112 LEU A C 1
ATOM 915 O O . LEU A 1 112 ? 9.858 2.206 -14.467 1.00 89.94 112 LEU A O 1
ATOM 919 N N . PRO A 1 113 ? 7.947 1.362 -15.283 1.00 87.00 113 PRO A N 1
ATOM 920 C CA . PRO A 1 113 ? 7.375 2.655 -15.653 1.00 87.00 113 PRO A CA 1
ATOM 921 C C . PRO A 1 113 ? 7.096 3.571 -14.448 1.00 87.00 113 PRO A C 1
ATOM 923 O O . PRO A 1 113 ? 6.758 4.737 -14.634 1.00 87.00 113 PRO A O 1
ATOM 926 N N . TYR A 1 114 ? 7.209 3.061 -13.221 1.00 88.75 114 TYR A N 1
ATOM 927 C CA . TYR A 1 114 ? 7.054 3.835 -11.996 1.00 88.75 114 TYR A CA 1
ATOM 928 C C . TYR A 1 114 ? 8.371 4.498 -11.619 1.00 88.75 114 TYR A C 1
ATOM 930 O O . TYR A 1 114 ? 9.270 3.875 -11.050 1.00 88.75 114 TYR A O 1
ATOM 938 N N . GLU A 1 115 ? 8.464 5.780 -11.944 1.00 90.44 115 GLU A N 1
ATOM 939 C CA . GLU A 1 115 ? 9.661 6.581 -11.741 1.00 90.44 115 GLU A CA 1
ATOM 940 C C . GLU A 1 115 ? 9.279 7.993 -11.320 1.00 90.44 115 GLU A C 1
ATOM 942 O O . GLU A 1 115 ? 8.249 8.518 -11.761 1.00 90.44 115 GLU A O 1
ATOM 947 N N . CYS A 1 116 ? 10.139 8.619 -10.519 1.00 88.94 116 CYS A N 1
ATOM 948 C CA . CYS A 1 116 ? 10.007 10.031 -10.196 1.00 88.94 116 CYS A CA 1
ATOM 949 C C . CYS A 1 116 ? 11.327 10.786 -10.266 1.00 88.94 116 CYS A C 1
ATOM 951 O O . CYS A 1 116 ? 12.403 10.205 -10.097 1.00 88.94 116 CYS A O 1
ATOM 953 N N . LEU A 1 117 ? 11.220 12.099 -10.463 1.00 88.44 117 LEU A N 1
ATOM 954 C CA . LEU A 1 117 ? 12.291 13.037 -10.149 1.00 88.44 117 LEU A CA 1
ATOM 955 C C . LEU A 1 117 ? 11.968 13.739 -8.838 1.00 88.44 117 LEU A C 1
ATOM 957 O O . LEU A 1 117 ? 10.813 14.105 -8.588 1.00 88.44 117 LEU A O 1
ATOM 961 N N . CYS A 1 118 ? 12.992 13.926 -8.016 1.00 85.19 118 CYS A N 1
ATOM 962 C CA . CYS A 1 118 ? 12.873 14.674 -6.781 1.00 85.19 118 CYS A CA 1
ATOM 963 C C . CYS A 1 118 ? 14.042 15.626 -6.556 1.00 85.19 118 CYS A C 1
ATOM 965 O O . CYS A 1 118 ? 15.130 15.418 -7.090 1.00 85.19 118 CYS A O 1
ATOM 967 N N . ASP A 1 119 ? 13.813 16.656 -5.743 1.00 76.19 119 ASP A N 1
ATOM 968 C CA . ASP A 1 119 ? 14.820 17.680 -5.427 1.00 76.19 119 ASP A CA 1
ATOM 969 C C . ASP A 1 119 ? 15.941 17.176 -4.502 1.00 76.19 119 ASP A C 1
ATOM 971 O O . ASP A 1 119 ? 16.899 17.901 -4.267 1.00 76.19 119 ASP A O 1
ATOM 975 N N . GLY A 1 120 ? 15.843 15.940 -3.990 1.00 70.06 120 GLY A N 1
ATOM 976 C CA . GLY A 1 120 ? 16.813 15.337 -3.069 1.00 70.06 120 GLY A CA 1
ATOM 977 C C . GLY A 1 120 ? 17.027 16.127 -1.769 1.00 70.06 120 GLY A C 1
ATOM 978 O O . GLY A 1 120 ? 16.342 17.100 -1.482 1.00 70.06 120 GLY A O 1
ATOM 979 N N . LEU A 1 121 ? 17.948 15.660 -0.920 1.00 59.53 121 LEU A N 1
ATOM 980 C CA . LEU A 1 121 ? 18.226 16.268 0.391 1.00 59.53 121 LEU A CA 1
ATOM 981 C C . LEU A 1 121 ? 19.135 17.489 0.280 1.00 59.53 121 LEU A C 1
ATOM 983 O O . LEU A 1 121 ? 20.170 17.407 -0.380 1.00 59.53 121 LEU A O 1
ATOM 987 N N . GLU A 1 122 ? 18.804 18.567 1.004 1.00 50.66 122 GLU A N 1
ATOM 988 C CA . GLU A 1 122 ? 19.733 19.678 1.218 1.00 50.66 122 GLU A CA 1
ATOM 989 C C . GLU A 1 122 ? 21.002 19.150 1.890 1.00 50.66 122 GLU A C 1
ATOM 991 O O . GLU A 1 122 ? 21.009 18.720 3.044 1.00 50.66 122 GLU A O 1
ATOM 996 N N . THR A 1 123 ? 22.099 19.160 1.144 1.00 50.28 123 THR A N 1
ATOM 997 C CA . THR A 1 123 ? 23.440 19.074 1.711 1.00 50.28 123 THR A CA 1
ATOM 998 C C . THR A 1 123 ? 24.062 20.459 1.664 1.00 50.28 123 THR A C 1
ATOM 1000 O O . THR A 1 123 ? 23.809 21.213 0.728 1.00 50.28 123 THR A O 1
ATOM 1003 N N . GLN A 1 124 ? 24.897 20.782 2.654 1.00 43.22 124 GLN A N 1
ATOM 1004 C CA . GLN A 1 124 ? 25.532 22.098 2.841 1.00 43.22 124 GLN A CA 1
ATOM 1005 C C . GLN A 1 124 ? 26.386 22.592 1.650 1.00 43.22 124 GLN A C 1
ATOM 1007 O O . GLN A 1 124 ? 26.851 23.724 1.670 1.00 43.22 124 GLN A O 1
ATOM 1012 N N . HIS A 1 125 ? 26.558 21.787 0.597 1.00 43.97 125 HIS A N 1
ATOM 1013 C CA . HIS A 1 125 ? 27.251 22.166 -0.629 1.00 43.97 125 HIS A CA 1
ATOM 1014 C C . HIS A 1 125 ? 26.379 21.904 -1.873 1.00 43.97 125 HIS A C 1
ATOM 1016 O O . HIS A 1 125 ? 25.932 20.780 -2.101 1.00 43.97 125 HIS A O 1
ATOM 1022 N N . GLU A 1 126 ? 26.193 22.986 -2.638 1.00 47.72 126 GLU A N 1
ATOM 1023 C CA . GLU A 1 126 ? 25.783 23.117 -4.050 1.00 47.72 126 GLU A CA 1
ATOM 1024 C C . GLU A 1 126 ? 24.334 22.774 -4.464 1.00 47.72 126 GLU A C 1
ATOM 1026 O O . GLU A 1 126 ? 23.715 21.790 -4.058 1.00 47.72 126 GLU A O 1
ATOM 1031 N N . SER A 1 127 ? 23.776 23.667 -5.287 1.00 54.69 127 SER A N 1
ATOM 1032 C CA . SER A 1 127 ? 22.380 23.757 -5.739 1.00 54.69 127 SER A CA 1
ATOM 1033 C C . SER A 1 127 ? 22.052 22.887 -6.960 1.00 54.69 127 SER A C 1
ATOM 1035 O O . SER A 1 127 ? 20.899 22.512 -7.133 1.00 54.69 127 SER A O 1
ATOM 1037 N N . GLU A 1 128 ? 23.038 22.484 -7.766 1.00 49.53 128 GLU A N 1
ATOM 1038 C CA . GLU A 1 128 ? 22.805 21.733 -9.017 1.00 49.53 128 GLU A CA 1
ATOM 1039 C C . GLU A 1 128 ? 22.907 20.199 -8.861 1.00 49.53 128 GLU A C 1
ATOM 1041 O O . GLU A 1 128 ? 22.541 19.437 -9.753 1.00 49.53 128 GLU A O 1
ATOM 1046 N N . GLN A 1 129 ? 23.376 19.704 -7.711 1.00 54.94 129 GLN A N 1
ATOM 1047 C CA . GLN A 1 129 ? 23.664 18.275 -7.470 1.00 54.94 129 GLN A CA 1
ATOM 1048 C C . GLN A 1 129 ? 22.596 17.563 -6.620 1.00 54.94 129 GLN A C 1
ATOM 1050 O O . GLN A 1 129 ? 22.831 16.476 -6.066 1.00 54.94 129 GLN A O 1
ATOM 1055 N N . ARG A 1 130 ? 21.430 18.199 -6.479 1.00 70.19 130 ARG A N 1
ATOM 1056 C CA . ARG A 1 130 ? 20.375 17.792 -5.547 1.00 70.19 130 ARG A CA 1
ATOM 1057 C C . ARG A 1 130 ? 19.337 16.873 -6.191 1.00 70.19 130 ARG A C 1
ATOM 1059 O O . ARG A 1 130 ? 18.778 16.024 -5.516 1.00 70.19 130 ARG A O 1
ATOM 1066 N N . HIS A 1 131 ? 19.169 16.940 -7.510 1.00 80.50 131 HIS A N 1
ATOM 1067 C CA . HIS A 1 131 ? 18.097 16.214 -8.184 1.00 80.50 131 HIS A CA 1
ATOM 1068 C C . HIS A 1 131 ? 18.404 14.733 -8.351 1.00 80.50 131 HIS A C 1
ATOM 1070 O O . HIS A 1 131 ? 19.456 14.342 -8.874 1.00 80.50 131 HIS A O 1
ATOM 1076 N N . HIS A 1 132 ? 17.463 13.904 -7.916 1.00 86.62 132 HIS A N 1
ATOM 1077 C CA . HIS A 1 132 ? 17.547 12.459 -8.022 1.00 86.62 132 HIS A CA 1
ATOM 1078 C C . HIS A 1 132 ? 16.439 11.934 -8.926 1.00 86.62 132 HIS A C 1
ATOM 1080 O O . HIS A 1 132 ? 15.308 12.413 -8.889 1.00 86.62 132 HIS A O 1
ATOM 1086 N N . ARG A 1 133 ? 16.752 10.890 -9.689 1.00 90.19 133 ARG A N 1
ATOM 1087 C CA . ARG A 1 133 ? 15.762 10.045 -10.350 1.00 90.19 133 ARG A CA 1
ATOM 1088 C C . ARG A 1 133 ? 15.620 8.755 -9.564 1.00 90.19 133 ARG A C 1
ATOM 1090 O O . ARG A 1 133 ? 16.598 8.019 -9.410 1.00 90.19 133 ARG A O 1
ATOM 1097 N N . HIS A 1 134 ? 14.421 8.490 -9.059 1.00 92.38 134 HIS A N 1
ATOM 1098 C CA . HIS A 1 134 ? 14.085 7.221 -8.429 1.00 92.38 134 HIS A CA 1
ATOM 1099 C C . HIS A 1 134 ? 13.436 6.302 -9.453 1.00 92.38 134 HIS A C 1
ATOM 1101 O O . HIS A 1 134 ? 12.487 6.689 -10.129 1.00 92.38 134 HIS A O 1
ATOM 1107 N N . MET A 1 135 ? 13.944 5.078 -9.540 1.00 94.38 135 MET A N 1
ATOM 1108 C CA . MET A 1 135 ? 13.454 4.057 -10.462 1.00 94.38 135 MET A CA 1
ATOM 1109 C C . MET A 1 135 ? 13.348 2.723 -9.736 1.00 94.38 135 MET A C 1
ATOM 1111 O O . MET A 1 135 ? 13.972 2.507 -8.690 1.00 94.38 135 MET A O 1
ATOM 1115 N N . ILE A 1 136 ? 12.585 1.806 -10.316 1.00 95.06 136 ILE A N 1
ATOM 1116 C CA . ILE A 1 136 ? 12.523 0.421 -9.862 1.00 95.06 136 ILE A CA 1
ATOM 1117 C C . ILE A 1 136 ? 13.049 -0.462 -10.986 1.00 95.06 136 ILE A C 1
ATOM 1119 O O . ILE A 1 136 ? 12.667 -0.292 -12.140 1.00 95.06 136 ILE A O 1
ATOM 1123 N N . LEU A 1 137 ? 13.958 -1.377 -10.653 1.00 95.44 137 LEU A N 1
ATOM 1124 C CA . LEU A 1 137 ? 14.557 -2.308 -11.602 1.00 95.44 137 LEU A CA 1
ATOM 1125 C C . LEU A 1 137 ? 14.214 -3.744 -11.229 1.00 95.44 137 LEU A C 1
ATOM 1127 O O . LEU A 1 137 ? 14.324 -4.130 -10.062 1.00 95.44 137 LEU A O 1
ATOM 1131 N N . ALA A 1 138 ? 13.896 -4.544 -12.241 1.00 95.44 138 ALA A N 1
ATOM 1132 C CA . ALA A 1 138 ? 13.815 -5.996 -12.160 1.00 95.44 138 ALA A CA 1
ATOM 1133 C C . ALA A 1 138 ? 15.006 -6.600 -12.908 1.00 95.44 138 ALA A C 1
ATOM 1135 O O . ALA A 1 138 ? 15.110 -6.458 -14.122 1.00 95.44 138 ALA A O 1
ATOM 1136 N N . VAL A 1 139 ? 15.922 -7.258 -12.200 1.00 96.00 139 VAL A N 1
ATOM 1137 C CA . VAL A 1 139 ? 17.126 -7.866 -12.789 1.00 96.00 139 VAL A CA 1
ATOM 1138 C C . VAL A 1 139 ? 16.956 -9.380 -12.829 1.00 96.00 139 VAL A C 1
ATOM 1140 O O . VAL A 1 139 ? 16.626 -9.987 -11.806 1.00 96.00 139 VAL A O 1
ATOM 1143 N N . LYS A 1 140 ? 17.220 -10.019 -13.977 1.00 95.00 140 LYS A N 1
ATOM 1144 C CA . LYS A 1 140 ? 17.210 -11.489 -14.073 1.00 95.00 140 LYS A CA 1
ATOM 1145 C C . LYS A 1 140 ? 18.168 -12.094 -13.050 1.00 95.00 140 LYS A C 1
ATOM 1147 O O . LYS A 1 140 ? 19.318 -11.663 -12.939 1.00 95.00 140 LYS A O 1
ATOM 1152 N N . ARG A 1 141 ? 17.718 -13.113 -12.307 1.00 94.44 141 ARG A N 1
ATOM 1153 C CA . ARG A 1 141 ? 18.491 -13.710 -11.198 1.00 94.44 141 ARG A CA 1
ATOM 1154 C C . ARG A 1 141 ? 19.892 -14.173 -11.607 1.00 94.44 141 ARG A C 1
ATOM 1156 O O . ARG A 1 141 ? 20.848 -13.937 -10.871 1.00 94.44 141 ARG A O 1
ATOM 1163 N N . ASN A 1 142 ? 20.035 -14.755 -12.796 1.00 95.06 142 ASN A N 1
ATOM 1164 C CA . ASN A 1 142 ? 21.324 -15.191 -13.344 1.00 95.06 142 ASN A CA 1
ATOM 1165 C C . ASN A 1 142 ? 22.275 -14.029 -13.709 1.00 95.06 142 ASN A C 1
ATOM 1167 O O . ASN A 1 142 ? 23.480 -14.239 -13.819 1.00 95.06 142 ASN A O 1
ATOM 1171 N N . CYS A 1 143 ? 21.775 -12.797 -13.835 1.00 95.69 143 CYS A N 1
ATOM 1172 C CA . CYS A 1 143 ? 22.559 -11.612 -14.195 1.00 95.69 143 CYS A CA 1
ATOM 1173 C C . CYS A 1 143 ? 22.883 -10.697 -13.000 1.00 95.69 143 CYS A C 1
ATOM 1175 O O . CYS A 1 143 ? 23.646 -9.740 -13.154 1.00 95.69 143 CYS A O 1
ATOM 1177 N N . VAL A 1 144 ? 22.373 -10.993 -11.797 1.00 96.62 144 VAL A N 1
ATOM 1178 C CA . VAL A 1 144 ? 22.512 -10.139 -10.599 1.00 96.62 144 VAL A CA 1
ATOM 1179 C C . VAL A 1 144 ? 23.969 -9.818 -10.261 1.00 96.62 144 VAL A C 1
ATOM 1181 O O . VAL A 1 144 ? 24.299 -8.658 -10.022 1.00 96.62 144 VAL A O 1
ATOM 1184 N N . LYS A 1 145 ? 24.867 -10.812 -10.291 1.00 96.25 145 LYS A N 1
ATOM 1185 C CA . LYS A 1 145 ? 26.295 -10.594 -9.983 1.00 96.25 145 LYS A CA 1
ATOM 1186 C C . LYS A 1 145 ? 26.940 -9.605 -10.960 1.00 96.25 145 LYS A C 1
ATOM 1188 O O . LYS A 1 145 ? 27.674 -8.708 -10.546 1.00 96.25 145 LYS A O 1
ATOM 1193 N N . ARG A 1 146 ? 26.643 -9.741 -12.259 1.00 95.94 146 ARG A N 1
ATOM 1194 C CA . ARG A 1 146 ? 27.151 -8.843 -13.309 1.00 95.94 146 ARG A CA 1
ATOM 1195 C C . ARG A 1 146 ? 26.582 -7.434 -13.140 1.00 95.94 146 ARG A C 1
ATOM 1197 O O . ARG A 1 146 ? 27.353 -6.477 -13.161 1.00 95.94 146 ARG A O 1
ATOM 1204 N N . PHE A 1 147 ? 25.277 -7.319 -12.882 1.00 96.12 147 PHE A N 1
ATOM 1205 C CA . PHE A 1 147 ? 24.613 -6.050 -12.577 1.00 96.12 147 PHE A CA 1
ATOM 1206 C C . PHE A 1 147 ? 25.278 -5.329 -11.402 1.00 96.12 147 PHE A C 1
ATOM 1208 O O . PHE A 1 147 ? 25.700 -4.186 -11.540 1.00 96.12 147 PHE A O 1
ATOM 1215 N N . GLN A 1 148 ? 25.451 -6.009 -10.267 1.00 94.69 148 GLN A N 1
ATOM 1216 C CA . GLN A 1 148 ? 26.046 -5.423 -9.063 1.00 94.69 148 GLN A CA 1
ATOM 1217 C C . GLN A 1 148 ? 27.506 -5.001 -9.263 1.00 94.69 148 GLN A C 1
ATOM 1219 O O . GLN A 1 148 ? 27.938 -4.003 -8.677 1.00 94.69 148 GLN A O 1
ATOM 1224 N N . LYS A 1 149 ? 28.258 -5.718 -10.110 1.00 93.56 149 LYS A N 1
ATOM 1225 C CA . LYS A 1 149 ? 29.629 -5.355 -10.491 1.00 93.56 149 LYS A CA 1
ATOM 1226 C C . LYS A 1 149 ? 29.655 -4.052 -11.294 1.00 93.56 149 LYS A C 1
ATOM 1228 O O . LYS A 1 149 ? 30.402 -3.145 -10.932 1.00 93.56 149 LYS A O 1
ATOM 1233 N N . ILE A 1 150 ? 28.828 -3.937 -12.339 1.00 92.31 150 ILE A N 1
ATOM 1234 C CA . ILE A 1 150 ? 28.701 -2.697 -13.127 1.00 92.31 150 ILE A CA 1
ATOM 1235 C C . ILE A 1 150 ? 28.240 -1.559 -12.224 1.00 92.31 150 ILE A C 1
ATOM 1237 O O . ILE A 1 150 ? 28.892 -0.515 -12.174 1.00 92.31 150 ILE A O 1
ATOM 1241 N N . TRP A 1 151 ? 27.182 -1.806 -11.445 1.00 91.44 151 TRP A N 1
ATOM 1242 C CA . TRP A 1 151 ? 26.635 -0.838 -10.514 1.00 91.44 151 TRP A CA 1
ATOM 1243 C C . TRP A 1 151 ? 27.708 -0.311 -9.576 1.00 91.44 151 TRP A C 1
ATOM 1245 O O . TRP A 1 151 ? 27.868 0.891 -9.491 1.00 91.44 151 TRP A O 1
ATOM 1255 N N . SER A 1 152 ? 28.479 -1.163 -8.901 1.00 87.50 152 SER A N 1
ATOM 1256 C CA . SER A 1 152 ? 29.439 -0.722 -7.879 1.00 87.50 152 SER A CA 1
ATOM 1257 C C . SER A 1 152 ? 30.685 -0.043 -8.456 1.00 87.50 152 SER A C 1
ATOM 1259 O O . SER A 1 152 ? 31.193 0.913 -7.858 1.00 87.50 152 SER A O 1
ATOM 1261 N N . ILE A 1 153 ? 31.177 -0.523 -9.602 1.00 83.50 153 ILE A N 1
ATOM 1262 C CA . ILE A 1 153 ? 32.501 -0.163 -10.129 1.00 83.50 153 ILE A CA 1
ATOM 1263 C C . ILE A 1 153 ? 32.417 0.922 -11.203 1.00 83.50 153 ILE A C 1
ATOM 1265 O O . ILE A 1 153 ? 33.165 1.890 -11.116 1.00 83.50 153 ILE A O 1
ATOM 1269 N N . LYS A 1 154 ? 31.524 0.773 -12.190 1.00 81.31 154 LYS A N 1
ATOM 1270 C CA . LYS A 1 154 ? 31.544 1.597 -13.409 1.00 81.31 154 LYS A CA 1
ATOM 1271 C C . LYS A 1 154 ? 30.767 2.901 -13.279 1.00 81.31 154 LYS A C 1
ATOM 1273 O O . LYS A 1 154 ? 31.295 3.948 -13.619 1.00 81.31 154 LYS A O 1
ATOM 1278 N N . ILE A 1 155 ? 29.575 2.845 -12.678 1.00 81.50 155 ILE A N 1
ATOM 1279 C CA . ILE A 1 155 ? 28.653 3.991 -12.598 1.00 81.50 155 ILE A CA 1
ATOM 1280 C C . ILE A 1 155 ? 29.184 5.050 -11.615 1.00 81.50 155 ILE A C 1
ATOM 1282 O O . ILE A 1 155 ? 28.753 5.122 -10.464 1.00 81.50 155 ILE A O 1
ATOM 1286 N N . ARG A 1 156 ? 30.181 5.840 -11.997 1.00 71.75 156 ARG A N 1
ATOM 1287 C CA . ARG A 1 156 ? 30.807 6.870 -11.158 1.00 71.75 156 ARG A CA 1
ATOM 1288 C C . ARG A 1 156 ? 31.115 8.075 -12.033 1.00 71.75 156 ARG A C 1
ATOM 1290 O O . ARG A 1 156 ? 31.659 7.906 -13.116 1.00 71.75 156 ARG A O 1
ATOM 1297 N N . SER A 1 157 ? 30.786 9.273 -11.555 1.00 67.00 157 SER A N 1
ATOM 1298 C CA . SER A 1 157 ? 31.258 10.479 -12.234 1.00 67.00 157 SER A CA 1
ATOM 1299 C C . SER A 1 157 ? 32.769 10.633 -11.980 1.00 67.00 157 SER A C 1
ATOM 1301 O O . SER A 1 157 ? 33.177 10.529 -10.819 1.00 67.00 157 SER A O 1
ATOM 1303 N N . PRO A 1 158 ? 33.593 10.873 -13.017 1.00 62.47 158 PRO A N 1
ATOM 1304 C CA . PRO A 1 158 ? 35.021 11.164 -12.895 1.00 62.47 158 PRO A CA 1
ATOM 1305 C C . PRO A 1 158 ? 35.306 12.316 -11.925 1.00 62.47 158 PRO A C 1
ATOM 1307 O O . PRO A 1 158 ? 36.258 12.245 -11.147 1.00 62.47 158 PRO A O 1
ATOM 1310 N N . ASP A 1 159 ? 34.424 13.318 -11.911 1.00 63.44 159 ASP A N 1
ATOM 1311 C CA . ASP A 1 159 ? 34.558 14.541 -11.112 1.00 63.44 159 ASP A CA 1
ATOM 1312 C C . ASP A 1 159 ? 34.060 14.363 -9.668 1.00 63.44 159 ASP A C 1
ATOM 1314 O O . ASP A 1 159 ? 34.390 15.140 -8.773 1.00 63.44 159 ASP A O 1
ATOM 1318 N N . HIS A 1 160 ? 33.312 13.288 -9.395 1.00 61.97 160 HIS A N 1
ATOM 1319 C CA . HIS A 1 160 ? 32.799 12.966 -8.066 1.00 61.97 160 HIS A CA 1
ATOM 1320 C C . HIS A 1 160 ? 33.289 11.582 -7.631 1.00 61.97 160 HIS A C 1
ATOM 1322 O O . HIS A 1 160 ? 32.596 10.573 -7.765 1.00 61.97 160 HIS A O 1
ATOM 1328 N N . ARG A 1 161 ? 34.484 11.545 -7.023 1.00 53.72 161 ARG A N 1
ATOM 1329 C CA . ARG A 1 161 ? 35.176 10.320 -6.558 1.00 53.72 161 ARG A CA 1
ATOM 1330 C C . ARG A 1 161 ? 34.408 9.468 -5.533 1.00 53.72 161 ARG A C 1
ATOM 1332 O O . ARG A 1 161 ? 34.844 8.366 -5.204 1.00 53.72 161 ARG A O 1
ATOM 1339 N N . ASN A 1 162 ? 33.259 9.927 -5.042 1.00 53.44 162 ASN A N 1
ATOM 1340 C CA . ASN A 1 162 ? 32.490 9.244 -4.009 1.00 53.44 162 ASN A CA 1
ATOM 1341 C C . ASN A 1 162 ? 31.259 8.545 -4.607 1.00 53.44 162 ASN A C 1
ATOM 1343 O O . ASN A 1 162 ? 30.511 9.138 -5.379 1.00 53.44 162 ASN A O 1
ATOM 1347 N N . ASN A 1 163 ? 30.952 7.325 -4.141 1.00 59.34 163 ASN A N 1
ATOM 1348 C CA . ASN A 1 163 ? 29.722 6.566 -4.458 1.00 59.34 163 ASN A CA 1
ATOM 1349 C C . ASN A 1 163 ? 28.400 7.286 -4.072 1.00 59.34 163 ASN A C 1
ATOM 1351 O O . ASN A 1 163 ? 27.333 6.686 -4.134 1.00 59.34 163 ASN A O 1
ATOM 1355 N N . ARG A 1 164 ? 28.442 8.566 -3.679 1.00 69.25 164 ARG A N 1
ATOM 1356 C CA . ARG A 1 164 ? 27.308 9.386 -3.222 1.00 69.25 164 ARG A CA 1
ATOM 1357 C C . ARG A 1 164 ? 26.326 9.773 -4.339 1.00 69.25 164 ARG A C 1
ATOM 1359 O O . ARG A 1 164 ? 25.280 10.336 -4.042 1.00 69.25 164 ARG A O 1
ATOM 1366 N N . GLY A 1 165 ? 26.653 9.493 -5.603 1.00 79.31 165 GLY A N 1
ATOM 1367 C CA . GLY A 1 165 ? 25.807 9.795 -6.764 1.00 79.31 165 GLY A CA 1
ATOM 1368 C C . GLY A 1 165 ? 24.699 8.779 -7.055 1.00 79.31 165 GLY A C 1
ATOM 1369 O O . GLY A 1 165 ? 23.872 9.026 -7.929 1.00 79.31 165 GLY A O 1
ATOM 1370 N N . LYS A 1 166 ? 24.680 7.630 -6.370 1.00 86.81 166 LYS A N 1
ATOM 1371 C CA . LYS A 1 166 ? 23.717 6.555 -6.636 1.00 86.81 166 LYS A CA 1
ATOM 1372 C C . LYS A 1 166 ? 23.422 5.731 -5.381 1.00 86.81 166 LYS A C 1
ATOM 1374 O O . LYS A 1 166 ? 24.302 5.515 -4.551 1.00 86.81 166 LYS A O 1
ATOM 1379 N N . VAL A 1 167 ? 22.207 5.208 -5.280 1.00 88.38 167 VAL A N 1
ATOM 1380 C CA . VAL A 1 167 ? 21.747 4.332 -4.196 1.00 88.38 167 VAL A CA 1
ATOM 1381 C C . VAL A 1 167 ? 21.075 3.105 -4.798 1.00 88.38 167 VAL A C 1
ATOM 1383 O O . VAL A 1 167 ? 20.299 3.228 -5.740 1.00 88.38 167 VAL A O 1
ATOM 1386 N N . LEU A 1 168 ? 21.374 1.930 -4.243 1.00 92.12 168 LEU A N 1
ATOM 1387 C CA . LEU A 1 168 ? 20.780 0.650 -4.628 1.00 92.12 168 LEU A CA 1
ATOM 1388 C C . LEU A 1 168 ? 20.210 -0.029 -3.387 1.00 92.12 168 LEU A C 1
ATOM 1390 O O . LEU A 1 168 ? 20.962 -0.493 -2.530 1.00 92.12 168 LEU A O 1
ATOM 1394 N N . LYS A 1 169 ? 18.884 -0.101 -3.292 1.00 94.69 169 LYS A N 1
ATOM 1395 C CA . LYS A 1 169 ? 18.173 -0.777 -2.204 1.00 94.69 169 LYS A CA 1
ATOM 1396 C C . LYS A 1 169 ? 17.498 -2.026 -2.750 1.00 94.69 169 LYS A C 1
ATOM 1398 O O . LYS A 1 169 ? 16.695 -1.961 -3.674 1.00 94.69 169 LYS A O 1
ATOM 1403 N N . LYS A 1 170 ? 17.825 -3.181 -2.176 1.00 97.25 170 LYS A N 1
ATOM 1404 C CA . LYS A 1 170 ? 17.176 -4.449 -2.521 1.00 97.25 170 LYS A CA 1
ATOM 1405 C C . LYS A 1 170 ? 15.724 -4.449 -2.032 1.00 97.25 170 LYS A C 1
ATOM 1407 O O . LYS A 1 170 ? 15.477 -4.246 -0.842 1.00 97.25 170 LYS A O 1
ATOM 1412 N N . ILE A 1 171 ? 14.797 -4.750 -2.937 1.00 97.62 171 ILE A N 1
ATOM 1413 C CA . ILE A 1 171 ? 13.399 -5.036 -2.611 1.00 97.62 171 ILE A CA 1
ATOM 1414 C C . ILE A 1 171 ? 13.311 -6.514 -2.213 1.00 97.62 171 ILE A C 1
ATOM 1416 O O . ILE A 1 171 ? 13.906 -7.385 -2.857 1.00 97.62 171 ILE A O 1
ATOM 1420 N N . ARG A 1 172 ? 12.671 -6.774 -1.071 1.00 95.50 172 ARG A N 1
ATOM 1421 C CA . ARG A 1 172 ? 12.786 -8.051 -0.341 1.00 95.50 172 ARG A CA 1
ATOM 1422 C C . ARG A 1 172 ? 11.642 -9.004 -0.655 1.00 95.50 172 ARG A C 1
ATOM 1424 O O . ARG A 1 172 ? 11.875 -10.197 -0.809 1.00 95.50 172 ARG A O 1
ATOM 1431 N N . ASP A 1 173 ? 10.448 -8.452 -0.784 1.00 95.69 173 ASP A N 1
ATOM 1432 C CA . ASP A 1 173 ? 9.190 -9.164 -0.944 1.00 95.69 173 ASP A CA 1
ATOM 1433 C C . ASP A 1 173 ? 8.215 -8.313 -1.778 1.00 95.69 173 ASP A C 1
ATOM 1435 O O . ASP A 1 173 ? 8.490 -7.149 -2.099 1.00 95.69 173 ASP A O 1
ATOM 1439 N N . ALA A 1 174 ? 7.091 -8.920 -2.161 1.00 95.31 174 ALA A N 1
ATOM 1440 C CA . ALA A 1 174 ? 6.057 -8.282 -2.968 1.00 95.31 174 ALA A CA 1
ATOM 1441 C C . ALA A 1 174 ? 5.445 -7.059 -2.266 1.00 95.31 174 ALA A C 1
ATOM 1443 O O . ALA A 1 174 ? 5.195 -6.041 -2.907 1.00 95.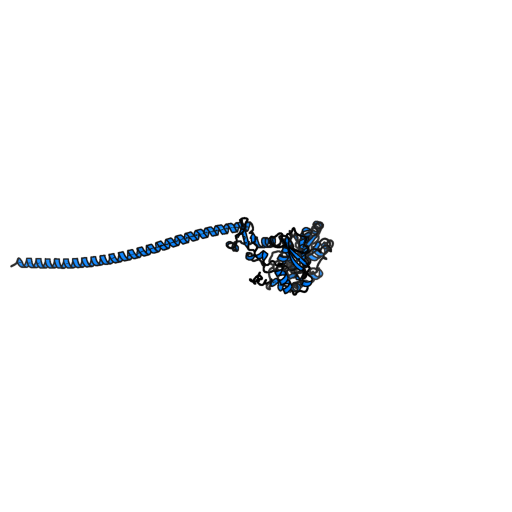31 174 ALA A O 1
ATOM 1444 N N . HIS A 1 175 ? 5.276 -7.101 -0.943 1.00 95.00 175 HIS A N 1
ATOM 1445 C CA . HIS A 1 175 ? 4.739 -5.965 -0.199 1.00 95.00 175 HIS A CA 1
ATOM 1446 C C . HIS A 1 175 ? 5.680 -4.750 -0.256 1.00 95.00 175 HIS A C 1
ATOM 1448 O O . HIS A 1 175 ? 5.250 -3.629 -0.528 1.00 95.00 175 HIS A O 1
ATOM 1454 N N . HIS A 1 176 ? 6.986 -4.967 -0.102 1.00 95.38 176 HIS A N 1
ATOM 1455 C CA . HIS A 1 176 ? 8.010 -3.943 -0.279 1.00 95.38 176 HIS A CA 1
ATOM 1456 C C . HIS A 1 176 ? 8.028 -3.408 -1.723 1.00 95.38 176 HIS A C 1
ATOM 1458 O O . HIS A 1 176 ? 8.226 -2.208 -1.918 1.00 95.38 176 HIS A O 1
ATOM 1464 N N . LEU A 1 177 ? 7.772 -4.240 -2.740 1.00 96.12 177 LEU A N 1
ATOM 1465 C CA . LEU A 1 177 ? 7.597 -3.761 -4.117 1.00 96.12 177 LEU A CA 1
ATOM 1466 C C . LEU A 1 177 ? 6.384 -2.830 -4.244 1.00 96.12 177 LEU A C 1
ATOM 1468 O O . LEU A 1 177 ? 6.543 -1.718 -4.743 1.00 96.12 177 LEU A O 1
ATOM 1472 N N . ALA A 1 178 ? 5.215 -3.233 -3.737 1.00 94.31 178 ALA A N 1
ATOM 1473 C CA . ALA A 1 178 ? 4.006 -2.405 -3.744 1.00 94.31 178 ALA A CA 1
ATOM 1474 C C . ALA A 1 178 ? 4.232 -1.066 -3.024 1.00 94.31 178 ALA A C 1
ATOM 1476 O O . ALA A 1 178 ? 3.900 -0.003 -3.552 1.00 94.31 178 ALA A O 1
ATOM 1477 N N . ALA A 1 179 ? 4.878 -1.098 -1.855 1.00 92.81 179 ALA A N 1
ATOM 1478 C CA . ALA A 1 179 ? 5.242 0.099 -1.105 1.00 92.81 179 ALA A CA 1
ATOM 1479 C C . ALA A 1 179 ? 6.226 0.998 -1.874 1.00 92.81 179 ALA A C 1
ATOM 1481 O O . ALA A 1 179 ? 6.092 2.220 -1.838 1.00 92.81 179 ALA A O 1
ATOM 1482 N N . THR A 1 180 ? 7.185 0.411 -2.598 1.00 94.00 180 THR A N 1
ATOM 1483 C CA . THR A 1 180 ? 8.151 1.161 -3.416 1.00 94.00 180 THR A CA 1
ATOM 1484 C C . THR A 1 180 ? 7.465 1.809 -4.615 1.00 94.00 180 THR A C 1
ATOM 1486 O O . THR A 1 180 ? 7.673 2.997 -4.839 1.00 94.00 180 THR A O 1
ATOM 1489 N N . ILE A 1 181 ? 6.617 1.073 -5.347 1.00 93.62 181 ILE A N 1
ATOM 1490 C CA . ILE A 1 181 ? 5.818 1.599 -6.468 1.00 93.62 181 ILE A CA 1
ATOM 1491 C C . ILE A 1 181 ? 4.959 2.768 -5.992 1.00 93.62 181 ILE A C 1
ATOM 1493 O O . ILE A 1 181 ? 4.967 3.836 -6.596 1.00 93.62 181 ILE A O 1
ATOM 1497 N N . HIS A 1 182 ? 4.269 2.595 -4.868 1.00 90.44 182 HIS A N 1
ATOM 1498 C CA . HIS A 1 182 ? 3.444 3.637 -4.274 1.00 90.44 182 HIS A CA 1
ATOM 1499 C C . HIS A 1 182 ? 4.265 4.847 -3.798 1.00 90.44 182 HIS A C 1
ATOM 1501 O O . HIS A 1 182 ? 3.817 5.983 -3.912 1.00 90.44 182 HIS A O 1
ATOM 1507 N N . TYR A 1 183 ? 5.481 4.630 -3.292 1.00 89.00 183 TYR A N 1
ATOM 1508 C CA . TYR A 1 183 ? 6.391 5.707 -2.903 1.00 89.00 183 TYR A CA 1
ATOM 1509 C C . TYR A 1 183 ? 6.881 6.525 -4.108 1.00 89.00 183 TYR A C 1
ATOM 1511 O O . TYR A 1 183 ? 6.814 7.754 -4.070 1.00 89.00 183 TYR A O 1
ATOM 1519 N N . VAL A 1 184 ? 7.362 5.868 -5.171 1.00 88.88 184 VAL A N 1
ATOM 1520 C CA . VAL A 1 184 ? 7.890 6.566 -6.360 1.00 88.88 184 VAL A CA 1
ATOM 1521 C C . VAL A 1 184 ? 6.780 7.113 -7.253 1.00 88.88 184 VAL A C 1
ATOM 1523 O O . VAL A 1 184 ? 6.971 8.128 -7.903 1.00 88.88 184 VAL A O 1
ATOM 1526 N N . GLY A 1 185 ? 5.607 6.483 -7.272 1.00 87.69 185 GLY A N 1
ATOM 1527 C CA . GLY A 1 185 ? 4.465 6.888 -8.091 1.00 87.69 185 GLY A CA 1
ATOM 1528 C C . GLY A 1 185 ? 3.627 8.018 -7.492 1.00 87.69 185 GLY A C 1
ATOM 1529 O O . GLY A 1 185 ? 2.595 8.363 -8.057 1.00 87.69 185 GLY A O 1
ATOM 1530 N N . GLN A 1 186 ? 4.021 8.592 -6.354 1.00 83.44 186 GLN A N 1
ATOM 1531 C CA . GLN A 1 186 ? 3.256 9.639 -5.680 1.00 83.44 186 GLN A CA 1
ATOM 1532 C C . GLN A 1 186 ? 4.051 10.916 -5.466 1.00 83.44 186 GLN A C 1
ATOM 1534 O O . GLN A 1 186 ? 5.254 10.896 -5.190 1.00 83.44 186 GLN A O 1
ATOM 1539 N N . ARG A 1 187 ? 3.323 12.038 -5.499 1.00 79.31 187 ARG A N 1
ATOM 1540 C CA . ARG A 1 187 ? 3.816 13.316 -4.992 1.00 79.31 187 ARG A CA 1
ATOM 1541 C C . ARG A 1 187 ? 3.953 13.222 -3.479 1.00 79.31 187 ARG A C 1
ATOM 1543 O O . ARG A 1 187 ? 3.014 12.847 -2.782 1.00 79.31 187 ARG A O 1
ATOM 1550 N N . ARG A 1 188 ? 5.143 13.534 -2.982 1.00 76.25 188 ARG A N 1
ATOM 1551 C CA . ARG A 1 188 ? 5.493 13.501 -1.562 1.00 76.25 188 ARG A CA 1
ATOM 1552 C C . ARG A 1 188 ? 6.401 14.679 -1.262 1.00 76.25 188 ARG A C 1
ATOM 1554 O O . ARG A 1 188 ? 7.174 15.080 -2.130 1.00 76.25 188 ARG A O 1
ATOM 1561 N N . SER A 1 189 ? 6.325 15.214 -0.048 1.00 68.94 189 SER A N 1
ATOM 1562 C CA . SER A 1 189 ? 7.298 16.198 0.437 1.00 68.94 189 SER A CA 1
ATOM 1563 C C . SER A 1 189 ? 8.570 15.553 0.993 1.00 68.94 189 SER A C 1
ATOM 1565 O O . SER A 1 189 ? 9.608 16.201 1.102 1.00 68.94 189 SER A O 1
ATOM 1567 N N . THR A 1 190 ? 8.552 14.244 1.244 1.00 69.88 190 THR A N 1
ATOM 1568 C CA . THR A 1 190 ? 9.710 13.487 1.735 1.00 69.88 190 THR A CA 1
ATOM 1569 C C . THR A 1 190 ? 10.431 12.724 0.626 1.00 69.88 190 THR A C 1
ATOM 1571 O O . THR A 1 190 ? 9.768 12.048 -0.161 1.00 69.88 190 THR A O 1
ATOM 1574 N N . CYS A 1 191 ? 11.765 12.690 0.672 1.00 75.06 191 CYS A N 1
ATOM 1575 C CA . CYS A 1 191 ? 12.602 11.799 -0.136 1.00 75.06 191 CYS A CA 1
ATOM 1576 C C . CYS A 1 191 ? 13.423 10.867 0.773 1.00 75.06 191 CYS A C 1
ATOM 1578 O O . CYS A 1 191 ? 14.061 11.316 1.722 1.00 75.06 191 CYS A O 1
ATOM 1580 N N . ASP A 1 192 ? 13.417 9.559 0.501 1.00 68.44 192 ASP A N 1
ATOM 1581 C CA . ASP A 1 192 ? 14.110 8.521 1.282 1.00 68.44 192 ASP A CA 1
ATOM 1582 C C . ASP A 1 192 ? 13.789 8.567 2.792 1.00 68.44 192 ASP A C 1
ATOM 1584 O O . ASP A 1 192 ? 14.635 8.279 3.642 1.00 68.44 192 ASP A O 1
ATOM 1588 N N . GLY A 1 193 ? 12.544 8.924 3.125 1.00 64.44 193 GLY A N 1
ATOM 1589 C CA . GLY A 1 193 ? 12.053 9.020 4.504 1.00 64.44 193 GLY A CA 1
ATOM 1590 C C . GLY A 1 193 ? 12.500 10.276 5.252 1.00 64.44 193 GLY A C 1
ATOM 1591 O O . GLY A 1 193 ? 12.282 10.366 6.456 1.00 64.44 193 GLY A O 1
ATOM 1592 N N . LYS A 1 194 ? 13.119 11.241 4.564 1.00 66.12 194 LYS A N 1
ATOM 1593 C CA . LYS A 1 194 ? 13.524 12.522 5.141 1.00 66.12 194 LYS A CA 1
ATOM 1594 C C . LYS A 1 194 ? 12.687 13.655 4.556 1.00 66.12 194 LYS A C 1
ATOM 1596 O O . LYS A 1 194 ? 12.489 13.711 3.341 1.00 66.12 194 LYS A O 1
ATOM 1601 N N . HIS A 1 195 ? 12.195 14.533 5.426 1.00 63.50 195 HIS A N 1
ATOM 1602 C CA . HIS A 1 195 ? 11.531 15.766 5.014 1.00 63.50 195 HIS A CA 1
ATOM 1603 C C . HIS A 1 195 ? 12.537 16.674 4.313 1.00 63.50 195 HIS A C 1
ATOM 1605 O O . HIS A 1 195 ? 13.674 16.817 4.762 1.00 63.50 195 HIS A O 1
ATOM 1611 N N . LEU A 1 196 ? 12.116 17.232 3.186 1.00 59.03 196 LEU A N 1
ATOM 1612 C CA . LEU A 1 196 ? 12.852 18.262 2.472 1.00 59.03 196 LEU A CA 1
ATOM 1613 C C . LEU A 1 196 ? 12.243 19.591 2.899 1.00 59.03 196 LEU A C 1
ATOM 1615 O O . LEU A 1 196 ? 11.020 19.666 2.971 1.00 59.03 196 LEU A O 1
ATOM 1619 N N . ASN A 1 197 ? 13.076 20.569 3.276 1.00 51.28 197 ASN A N 1
ATOM 1620 C CA . ASN A 1 197 ? 12.615 21.872 3.756 1.00 51.28 197 ASN A CA 1
ATOM 1621 C C . ASN A 1 197 ? 11.644 22.451 2.724 1.00 51.28 197 ASN A C 1
ATOM 1623 O O . ASN A 1 197 ? 12.042 22.817 1.620 1.00 51.28 197 ASN A O 1
ATOM 1627 N N . GLU A 1 198 ? 10.359 22.444 3.069 1.00 51.88 198 GLU A N 1
ATOM 1628 C CA . GLU A 1 198 ? 9.292 22.956 2.227 1.00 51.88 198 GLU A CA 1
ATOM 1629 C C . GLU A 1 198 ? 9.453 24.477 2.213 1.00 51.88 198 GLU A C 1
ATOM 1631 O O . GLU A 1 198 ? 9.043 25.162 3.148 1.00 51.88 198 GLU A O 1
ATOM 1636 N N . THR A 1 199 ? 10.113 25.028 1.193 1.00 44.34 199 THR A N 1
ATOM 1637 C CA . THR A 1 199 ? 10.049 26.471 0.969 1.00 44.34 199 THR A CA 1
ATOM 1638 C C . THR A 1 199 ? 8.604 26.794 0.620 1.00 44.34 199 THR A C 1
ATOM 1640 O O . THR A 1 199 ? 8.107 26.366 -0.420 1.00 44.34 199 THR A O 1
ATOM 1643 N N . CYS A 1 200 ? 7.937 27.444 1.574 1.00 40.47 200 CYS A N 1
ATOM 1644 C CA . CYS A 1 200 ? 6.681 28.180 1.499 1.00 40.47 200 CYS A CA 1
ATOM 1645 C C . CYS A 1 200 ? 6.039 28.167 0.101 1.00 40.47 200 CYS A C 1
ATOM 1647 O O . CYS A 1 200 ? 6.479 28.956 -0.720 1.00 40.47 200 CYS A O 1
ATOM 1649 N N . GLU A 1 201 ? 5.071 27.259 -0.143 1.00 47.44 201 GLU A N 1
ATOM 1650 C CA . GLU A 1 201 ? 4.051 27.263 -1.236 1.00 47.44 201 GLU A CA 1
ATOM 1651 C C . GLU A 1 201 ? 3.472 25.860 -1.582 1.00 47.44 201 GLU A C 1
ATOM 1653 O O . GLU A 1 201 ? 2.892 25.656 -2.646 1.00 47.44 201 GLU A O 1
ATOM 1658 N N . GLY A 1 202 ? 3.591 24.839 -0.720 1.00 52.56 202 GLY A N 1
ATOM 1659 C CA . GLY A 1 202 ? 2.964 23.529 -0.993 1.00 52.56 202 GLY A CA 1
ATOM 1660 C C . GLY A 1 202 ? 3.631 22.725 -2.122 1.00 52.56 202 GLY A C 1
ATOM 1661 O O . GLY A 1 202 ? 3.020 21.839 -2.730 1.00 52.56 202 GLY A O 1
ATOM 1662 N N . GLN A 1 203 ? 4.902 23.004 -2.417 1.00 62.56 203 GLN A N 1
ATOM 1663 C CA . GLN A 1 203 ? 5.663 22.282 -3.430 1.00 62.56 203 GLN A CA 1
ATOM 1664 C C . GLN A 1 203 ? 6.159 20.930 -2.883 1.00 62.56 203 GLN A C 1
ATOM 1666 O O . GLN A 1 203 ? 7.062 20.860 -2.055 1.00 62.56 203 GLN A O 1
ATOM 1671 N N . CYS A 1 204 ? 5.589 19.821 -3.370 1.00 72.56 204 CYS A N 1
ATOM 1672 C CA . CYS A 1 204 ? 6.127 18.481 -3.110 1.00 72.56 204 CYS A CA 1
ATOM 1673 C C . CYS A 1 204 ? 7.531 18.329 -3.711 1.00 72.56 204 CYS A C 1
ATOM 1675 O O . CYS A 1 204 ? 7.782 18.806 -4.818 1.00 72.56 204 CYS A O 1
ATOM 1677 N N . SER A 1 205 ? 8.410 17.603 -3.021 1.00 74.69 205 SER A N 1
ATOM 1678 C CA . SER A 1 205 ? 9.772 17.343 -3.486 1.00 74.69 205 SER A CA 1
ATOM 1679 C C . SER A 1 205 ? 9.830 16.337 -4.622 1.00 74.69 205 SER A C 1
ATOM 1681 O O . SER A 1 205 ? 10.715 16.429 -5.461 1.00 74.69 205 SER A O 1
ATOM 1683 N N . HIS A 1 206 ? 8.896 15.386 -4.680 1.00 81.62 206 HIS A N 1
ATOM 1684 C CA . HIS A 1 206 ? 8.652 14.592 -5.883 1.00 81.62 206 HIS A CA 1
ATOM 1685 C C . HIS A 1 206 ? 7.835 15.435 -6.864 1.00 81.62 206 HIS A C 1
ATOM 1687 O O . HIS A 1 206 ? 6.640 15.673 -6.645 1.00 81.62 206 HIS A O 1
ATOM 1693 N N . TYR A 1 207 ? 8.484 15.889 -7.931 1.00 79.25 207 TYR A N 1
ATOM 1694 C CA . TYR A 1 207 ? 7.942 16.915 -8.820 1.00 79.25 207 TYR A CA 1
ATOM 1695 C C . TYR A 1 207 ? 7.748 16.462 -10.261 1.00 79.25 207 TYR A C 1
ATOM 1697 O O . TYR A 1 207 ? 7.241 17.228 -11.062 1.00 79.25 207 TYR A O 1
ATOM 1705 N N . TRP A 1 208 ? 8.162 15.251 -10.615 1.00 85.75 208 TRP A N 1
ATOM 1706 C CA . TRP A 1 208 ? 7.881 14.656 -11.917 1.00 85.75 208 TRP A CA 1
ATOM 1707 C C . TRP A 1 208 ? 7.606 13.181 -11.703 1.00 85.75 208 TRP A C 1
ATOM 1709 O O . TRP A 1 208 ? 8.359 12.526 -10.983 1.00 85.75 208 TRP A O 1
ATOM 1719 N N . LEU A 1 209 ? 6.534 12.671 -12.304 1.00 85.00 209 LEU A N 1
ATOM 1720 C CA . LEU A 1 209 ? 6.104 11.280 -12.189 1.00 85.00 209 LEU A CA 1
ATOM 1721 C C . LEU A 1 209 ? 5.907 10.707 -13.593 1.00 85.00 209 LEU A C 1
ATOM 1723 O O . LEU A 1 209 ? 5.094 11.222 -14.362 1.00 85.00 209 LEU A O 1
ATOM 1727 N N . ASN A 1 210 ? 6.608 9.621 -13.924 1.00 85.38 210 ASN A N 1
ATOM 1728 C CA . ASN A 1 210 ? 6.423 8.949 -15.214 1.00 85.38 210 ASN A CA 1
ATOM 1729 C C . ASN A 1 210 ? 5.077 8.207 -15.278 1.00 85.38 210 ASN A C 1
ATOM 1731 O O . ASN A 1 210 ? 4.356 8.263 -16.277 1.00 85.38 210 ASN A O 1
ATOM 1735 N N . ARG A 1 211 ? 4.721 7.531 -14.180 1.00 85.31 211 ARG A N 1
ATOM 1736 C CA . ARG A 1 211 ? 3.419 6.892 -13.985 1.00 85.31 211 ARG A CA 1
ATOM 1737 C C . ARG A 1 211 ? 2.904 7.199 -12.574 1.00 85.31 211 ARG A C 1
ATOM 1739 O O . ARG A 1 211 ? 3.362 6.563 -11.622 1.00 85.31 211 ARG A O 1
ATOM 1746 N N . PRO A 1 212 ? 1.989 8.175 -12.431 1.00 84.44 212 PRO A N 1
ATOM 1747 C CA . PRO A 1 212 ? 1.331 8.459 -11.162 1.00 84.44 212 PRO A CA 1
ATOM 1748 C C . PRO A 1 212 ? 0.525 7.255 -10.664 1.00 84.44 212 PRO A C 1
ATOM 1750 O O . PRO A 1 212 ? -0.073 6.532 -11.458 1.00 84.44 212 PRO A O 1
ATOM 1753 N N . VAL A 1 213 ? 0.494 7.064 -9.348 1.00 84.56 213 VAL A N 1
ATOM 1754 C CA . VAL A 1 213 ? -0.266 6.017 -8.658 1.00 84.56 213 VAL A CA 1
ATOM 1755 C C . VAL A 1 213 ? -1.291 6.678 -7.746 1.00 84.56 213 VAL A C 1
ATOM 1757 O O . VAL A 1 213 ? -0.963 7.561 -6.949 1.00 84.56 213 VAL A O 1
ATOM 1760 N N . TYR A 1 214 ? -2.533 6.210 -7.831 1.00 79.50 214 TYR A N 1
ATOM 1761 C CA . TYR A 1 214 ? -3.642 6.697 -7.015 1.00 79.50 214 TYR A CA 1
ATOM 1762 C C . TYR A 1 214 ? -3.349 6.492 -5.518 1.00 79.50 214 TYR A C 1
ATOM 1764 O O . TYR A 1 214 ? -2.649 5.540 -5.149 1.00 79.50 214 TYR A O 1
ATOM 1772 N N . PRO A 1 215 ? -3.925 7.309 -4.617 1.00 77.38 215 PRO A N 1
ATOM 1773 C CA . PRO A 1 215 ? -3.801 7.125 -3.169 1.00 77.38 215 PRO A CA 1
ATOM 1774 C C . PRO A 1 215 ? -4.108 5.701 -2.686 1.00 77.38 215 PRO A C 1
ATOM 1776 O O . PRO A 1 215 ? -3.393 5.172 -1.838 1.00 77.38 215 PRO A O 1
ATOM 1779 N N . HIS A 1 216 ? -5.100 5.039 -3.283 1.00 79.69 216 HIS A N 1
ATOM 1780 C CA . HIS A 1 216 ? -5.482 3.667 -2.936 1.00 79.69 216 HIS A CA 1
ATOM 1781 C C . HIS A 1 216 ? -4.792 2.585 -3.778 1.00 79.69 216 HIS A C 1
ATOM 1783 O O . HIS A 1 216 ? -4.996 1.401 -3.525 1.00 79.69 216 HIS A O 1
ATOM 1789 N N . GLY A 1 217 ? -3.925 2.948 -4.732 1.00 83.19 217 GLY A N 1
ATOM 1790 C CA . GLY A 1 217 ? -3.288 1.988 -5.643 1.00 83.19 217 GLY A CA 1
ATOM 1791 C C . GLY A 1 217 ? -2.482 0.898 -4.928 1.00 83.19 217 GLY A C 1
ATOM 1792 O O . GLY A 1 217 ? -2.392 -0.226 -5.413 1.00 83.19 217 GLY A O 1
ATOM 1793 N N . ILE A 1 218 ? -1.955 1.182 -3.732 1.00 87.56 218 ILE A N 1
ATOM 1794 C CA . ILE A 1 218 ? -1.274 0.172 -2.911 1.00 87.56 218 ILE A CA 1
ATOM 1795 C C . ILE A 1 218 ? -2.196 -0.975 -2.489 1.00 87.56 218 ILE A C 1
ATOM 1797 O O . ILE A 1 218 ? -1.754 -2.118 -2.484 1.00 87.56 218 ILE A O 1
ATOM 1801 N N . LEU A 1 219 ? -3.472 -0.698 -2.209 1.00 84.81 219 LEU A N 1
ATOM 1802 C CA . LEU A 1 219 ? -4.448 -1.733 -1.873 1.00 84.81 219 LEU A CA 1
ATOM 1803 C C . LEU A 1 219 ? -4.691 -2.641 -3.086 1.00 84.81 219 LEU A C 1
ATOM 1805 O O . LEU A 1 219 ? -4.651 -3.860 -2.949 1.00 84.81 219 LEU A O 1
ATOM 1809 N N . GLY A 1 220 ? -4.841 -2.055 -4.282 1.00 85.69 220 GLY A N 1
ATOM 1810 C CA . GLY A 1 220 ? -4.991 -2.807 -5.536 1.00 85.69 220 GLY A CA 1
ATOM 1811 C C . GLY A 1 220 ? -3.764 -3.649 -5.884 1.00 85.69 220 GLY A C 1
ATOM 1812 O O . GLY A 1 220 ? -3.885 -4.772 -6.357 1.00 85.69 220 GLY A O 1
ATOM 1813 N N . MET A 1 221 ? -2.559 -3.168 -5.580 1.00 89.88 221 MET A N 1
ATOM 1814 C CA . MET A 1 221 ? -1.352 -3.987 -5.724 1.00 89.88 221 MET A CA 1
ATOM 1815 C C . MET A 1 221 ? -1.300 -5.132 -4.708 1.00 89.88 221 MET A C 1
ATOM 1817 O O . MET A 1 221 ? -0.873 -6.234 -5.040 1.00 89.88 221 MET A O 1
ATOM 1821 N N . CYS A 1 222 ? -1.765 -4.900 -3.480 1.00 89.62 222 CYS A N 1
ATOM 1822 C CA . CYS A 1 222 ? -1.828 -5.917 -2.432 1.00 89.62 222 CYS A CA 1
ATOM 1823 C C . CYS A 1 222 ? -2.824 -7.050 -2.725 1.00 89.62 222 CYS A C 1
ATOM 1825 O O . CYS A 1 222 ? -2.705 -8.109 -2.117 1.00 89.62 222 CYS A O 1
ATOM 1827 N N . THR A 1 223 ? -3.748 -6.871 -3.672 1.00 88.19 223 THR A N 1
ATOM 1828 C CA . THR A 1 223 ? -4.611 -7.953 -4.176 1.00 88.19 223 THR A CA 1
ATOM 1829 C C . THR A 1 223 ? -3.964 -8.785 -5.283 1.00 88.19 223 THR A C 1
ATOM 1831 O O . THR A 1 223 ? -4.511 -9.808 -5.670 1.00 88.19 223 THR A O 1
ATOM 1834 N N . LEU A 1 224 ? -2.794 -8.404 -5.806 1.00 89.12 224 LEU A N 1
ATOM 1835 C CA . LEU A 1 224 ? -2.136 -9.133 -6.904 1.00 89.12 224 LEU A CA 1
ATOM 1836 C C . LEU A 1 224 ? -1.294 -10.325 -6.423 1.00 89.12 224 LEU A C 1
ATOM 1838 O O . LEU A 1 224 ? -0.707 -11.035 -7.238 1.00 89.12 224 LEU A O 1
ATOM 1842 N N . TYR A 1 225 ? -1.211 -10.558 -5.112 1.00 89.19 225 TYR A N 1
ATOM 1843 C CA . TYR A 1 225 ? -0.464 -11.674 -4.539 1.00 89.19 225 TYR A CA 1
ATOM 1844 C C . TYR A 1 225 ? -1.097 -12.179 -3.226 1.00 89.19 225 TYR A C 1
ATOM 1846 O O . TYR A 1 225 ? -1.716 -11.391 -2.504 1.00 89.19 225 TYR A O 1
ATOM 1854 N N . PRO A 1 226 ? -0.929 -13.476 -2.892 1.00 87.38 226 PRO A N 1
ATOM 1855 C CA . PRO A 1 226 ? -1.504 -14.057 -1.681 1.00 87.38 226 PRO A CA 1
ATOM 1856 C C . PRO A 1 226 ? -1.041 -13.337 -0.410 1.00 87.38 226 PRO A C 1
ATOM 1858 O O . PRO A 1 226 ? 0.143 -13.021 -0.266 1.00 87.38 226 PRO A O 1
ATOM 1861 N N . GLY A 1 227 ? -1.974 -13.089 0.514 1.00 87.00 227 GLY A N 1
ATOM 1862 C CA . GLY A 1 227 ? -1.702 -12.460 1.812 1.00 87.00 227 GLY A CA 1
ATOM 1863 C C . GLY A 1 227 ? -1.350 -10.967 1.759 1.00 87.00 227 GLY A C 1
ATOM 1864 O O . GLY A 1 227 ? -1.079 -10.365 2.797 1.00 87.00 227 GLY A O 1
ATOM 1865 N N . GLY A 1 228 ? -1.362 -10.326 0.584 1.00 89.62 228 GLY A N 1
ATOM 1866 C CA . GLY A 1 228 ? -0.865 -8.958 0.443 1.00 89.62 228 GLY A CA 1
ATOM 1867 C C . GLY A 1 228 ? -1.636 -7.907 1.232 1.00 89.62 228 GLY A C 1
ATOM 1868 O O . GLY A 1 228 ? -1.017 -7.032 1.844 1.00 89.62 228 GLY A O 1
ATOM 1869 N N . LEU A 1 229 ? -2.967 -8.005 1.278 1.00 86.56 229 LEU A N 1
ATOM 1870 C CA . LEU A 1 229 ? -3.794 -7.112 2.095 1.00 86.56 229 LEU A CA 1
ATOM 1871 C C . LEU A 1 229 ? -3.601 -7.351 3.600 1.00 86.56 229 LEU A C 1
ATOM 1873 O O . LEU A 1 229 ? -3.591 -6.389 4.369 1.00 86.56 229 LEU A O 1
ATOM 1877 N N . GLN A 1 230 ? -3.401 -8.602 4.025 1.00 86.38 230 GLN A N 1
ATOM 1878 C CA . GLN A 1 230 ? -3.113 -8.935 5.423 1.00 86.38 230 GLN A CA 1
ATOM 1879 C C . GLN A 1 230 ? -1.789 -8.310 5.870 1.00 86.38 230 GLN A C 1
ATOM 1881 O O . GLN A 1 230 ? -1.752 -7.611 6.884 1.00 86.38 230 GLN A O 1
ATOM 1886 N N . GLU A 1 231 ? -0.735 -8.473 5.066 1.00 89.69 231 GLU A N 1
ATOM 1887 C CA . GLU A 1 231 ? 0.569 -7.854 5.313 1.00 89.69 231 GLU A CA 1
ATOM 1888 C C . GLU A 1 231 ? 0.462 -6.323 5.350 1.00 89.69 231 GLU A C 1
ATOM 1890 O O . GLU A 1 231 ? 1.039 -5.677 6.223 1.00 89.69 231 GLU A O 1
ATOM 1895 N N . TYR A 1 232 ? -0.338 -5.720 4.462 1.00 89.06 232 TYR A N 1
ATOM 1896 C CA . TYR A 1 232 ? -0.574 -4.275 4.472 1.00 89.06 232 TYR A CA 1
ATOM 1897 C C . TYR A 1 232 ? -1.195 -3.785 5.784 1.00 89.06 232 TYR A C 1
ATOM 1899 O O . TYR A 1 232 ? -0.706 -2.817 6.379 1.00 89.06 232 TYR A O 1
ATOM 1907 N N . VAL A 1 233 ? -2.249 -4.456 6.258 1.00 88.00 233 VAL A N 1
ATOM 1908 C CA . VAL A 1 233 ? -2.893 -4.125 7.536 1.00 88.00 233 VAL A CA 1
ATOM 1909 C C . VAL A 1 233 ? -1.910 -4.318 8.692 1.00 88.00 233 VAL A C 1
ATOM 1911 O O . VAL A 1 233 ? -1.781 -3.421 9.529 1.00 88.00 233 VAL A O 1
ATOM 1914 N N . LEU A 1 234 ? -1.167 -5.427 8.713 1.00 89.12 234 LEU A N 1
ATOM 1915 C CA . LEU A 1 234 ? -0.157 -5.721 9.729 1.00 89.12 234 LEU A CA 1
ATOM 1916 C C . LEU A 1 234 ? 0.918 -4.626 9.788 1.00 89.12 234 LEU A C 1
ATOM 1918 O O . LEU A 1 234 ? 1.126 -4.009 10.833 1.00 89.12 234 LEU A O 1
ATOM 1922 N N . VAL A 1 235 ? 1.584 -4.333 8.668 1.00 89.88 235 VAL A N 1
ATOM 1923 C CA . VAL A 1 235 ? 2.685 -3.358 8.598 1.00 89.88 235 VAL A CA 1
ATOM 1924 C C . VAL A 1 235 ? 2.224 -1.962 9.000 1.00 89.88 235 VAL A C 1
ATOM 1926 O O . VAL A 1 235 ? 2.949 -1.258 9.707 1.00 89.88 235 VAL A O 1
ATOM 1929 N N . ARG A 1 236 ? 1.017 -1.560 8.592 1.00 87.50 236 ARG A N 1
ATOM 1930 C CA . ARG A 1 236 ? 0.473 -0.235 8.901 1.00 87.50 236 ARG A CA 1
ATOM 1931 C C . ARG A 1 236 ? 0.064 -0.076 10.364 1.00 87.50 236 ARG A C 1
ATOM 1933 O O . ARG A 1 236 ? 0.092 1.042 10.882 1.00 87.50 236 ARG A O 1
ATOM 1940 N N . ASN A 1 237 ? -0.331 -1.162 11.024 1.00 89.31 237 ASN A N 1
ATOM 1941 C CA . ASN A 1 237 ? -0.853 -1.107 12.386 1.00 89.31 237 ASN A CA 1
ATOM 1942 C C . ASN A 1 237 ? 0.132 -1.600 13.448 1.00 89.31 237 ASN A C 1
ATOM 1944 O O . ASN A 1 237 ? -0.068 -1.268 14.612 1.00 89.31 237 ASN A O 1
ATOM 1948 N N . ARG A 1 238 ? 1.222 -2.296 13.091 1.00 90.69 238 ARG A N 1
ATOM 1949 C CA . ARG A 1 238 ? 2.176 -2.888 14.055 1.00 90.69 238 ARG A CA 1
ATOM 1950 C C . ARG A 1 238 ? 2.763 -1.908 15.074 1.00 90.69 238 ARG A C 1
ATOM 1952 O O . ARG A 1 238 ? 3.096 -2.315 16.180 1.00 90.69 238 ARG A O 1
ATOM 1959 N N . SER A 1 239 ? 2.927 -0.637 14.702 1.00 88.69 239 SER A N 1
ATOM 1960 C CA . SER A 1 239 ? 3.521 0.401 15.555 1.00 88.69 239 SER A CA 1
ATOM 1961 C C . SER A 1 239 ? 2.490 1.307 16.225 1.00 88.69 239 SER A C 1
ATOM 1963 O O . SER A 1 239 ? 2.872 2.218 16.956 1.00 88.69 239 SER A O 1
ATOM 1965 N N . LYS A 1 240 ? 1.194 1.109 15.961 1.00 90.81 240 LYS A N 1
ATOM 1966 C CA . LYS A 1 240 ? 0.143 1.929 16.564 1.00 90.81 240 LYS A CA 1
ATOM 1967 C C . LYS A 1 240 ? -0.084 1.533 18.019 1.00 90.81 240 LYS A C 1
ATOM 1969 O O . LYS A 1 240 ? -0.005 0.356 18.382 1.00 90.81 240 LYS A O 1
ATOM 1974 N N . LEU A 1 241 ? -0.408 2.539 18.828 1.00 91.75 241 LEU A N 1
ATOM 1975 C CA . LEU A 1 241 ? -0.844 2.360 20.207 1.00 91.75 241 LEU A CA 1
ATOM 1976 C C . LEU A 1 241 ? -2.186 1.629 20.239 1.00 91.75 241 LEU A C 1
ATOM 1978 O O . LEU A 1 241 ? -3.074 1.926 19.447 1.00 91.75 241 LEU A O 1
ATOM 1982 N N . VAL A 1 242 ? -2.338 0.719 21.200 1.00 94.50 242 VAL A N 1
ATOM 1983 C CA . VAL A 1 242 ? -3.581 -0.045 21.392 1.00 94.50 242 VAL A CA 1
ATOM 1984 C C . VAL A 1 242 ? -4.578 0.638 22.325 1.00 94.50 242 VAL A C 1
ATOM 1986 O O . VAL A 1 242 ? -5.713 0.189 22.422 1.00 94.50 242 VAL A O 1
ATOM 1989 N N . LEU A 1 243 ? -4.175 1.712 23.015 1.00 93.12 243 LEU A N 1
ATOM 1990 C CA . LEU A 1 243 ? -5.033 2.433 23.962 1.00 93.12 243 LEU A CA 1
ATOM 1991 C C . LEU A 1 243 ? -6.393 2.845 23.362 1.00 93.12 243 LEU A C 1
ATOM 1993 O O . LEU A 1 243 ? -7.396 2.629 24.040 1.00 93.12 243 LEU A O 1
ATOM 1997 N N . PRO A 1 244 ? -6.475 3.355 22.114 1.00 94.12 244 PRO A N 1
ATOM 1998 C CA . PRO A 1 244 ? -7.760 3.695 21.497 1.00 94.12 244 PRO A CA 1
ATOM 1999 C C . PRO A 1 244 ? -8.683 2.492 21.274 1.00 94.12 244 PRO A C 1
ATOM 2001 O O . PRO A 1 244 ? -9.875 2.666 21.064 1.00 94.12 244 PRO A O 1
ATOM 2004 N N . TRP A 1 245 ? -8.143 1.274 21.300 1.00 93.88 245 TRP A N 1
ATOM 2005 C CA . TRP A 1 245 ? -8.887 0.049 21.027 1.00 93.88 245 TRP A CA 1
ATOM 2006 C C . TRP A 1 245 ? -9.285 -0.715 22.290 1.00 93.88 245 TRP A C 1
ATOM 2008 O O . TRP A 1 245 ? 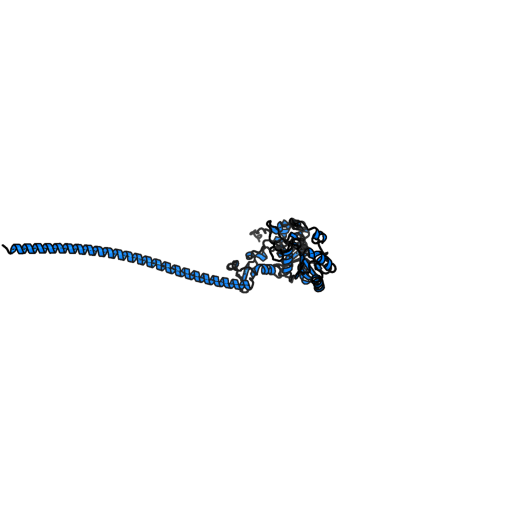-9.833 -1.809 22.196 1.00 93.88 245 TRP A O 1
ATOM 2018 N N . LYS A 1 246 ? -8.998 -0.174 23.479 1.00 92.19 246 LYS A N 1
ATOM 2019 C CA . LYS A 1 246 ? -9.178 -0.881 24.756 1.00 92.19 246 LYS A CA 1
ATOM 2020 C C . LYS A 1 246 ? -10.614 -1.382 24.984 1.00 92.19 246 LYS A C 1
ATOM 2022 O O . LYS A 1 246 ? -10.788 -2.432 25.601 1.00 92.19 246 LYS A O 1
ATOM 2027 N N . ASP A 1 247 ? -11.613 -0.651 24.491 1.00 91.38 247 ASP A N 1
ATOM 2028 C CA . ASP A 1 247 ? -13.034 -0.919 24.753 1.00 91.38 247 ASP A CA 1
ATOM 2029 C C . ASP A 1 247 ? -13.690 -1.759 23.649 1.00 91.38 247 ASP A C 1
ATOM 2031 O O . ASP A 1 247 ? -14.715 -2.381 23.888 1.00 91.38 247 ASP A O 1
ATOM 2035 N N . ILE A 1 248 ? -13.071 -1.819 22.468 1.00 93.12 248 ILE A N 1
ATOM 2036 C CA . ILE A 1 248 ? -13.585 -2.536 21.288 1.00 93.12 248 ILE A CA 1
ATOM 2037 C C . ILE A 1 248 ? -12.796 -3.810 20.964 1.00 93.12 248 ILE A C 1
ATOM 2039 O O . ILE A 1 248 ? -13.139 -4.533 20.035 1.00 93.12 248 ILE A O 1
ATOM 2043 N N . ALA A 1 249 ? -11.683 -4.048 21.662 1.00 94.31 249 ALA A N 1
ATOM 2044 C CA . ALA A 1 249 ? -10.887 -5.247 21.469 1.00 94.31 249 ALA A CA 1
ATOM 2045 C C . ALA A 1 249 ? -11.532 -6.444 22.165 1.00 94.31 249 ALA A C 1
ATOM 2047 O O . ALA A 1 249 ? -11.791 -6.406 23.374 1.00 94.31 249 ALA A O 1
ATOM 2048 N N . GLU A 1 250 ? -11.678 -7.528 21.413 1.00 94.75 250 GLU A N 1
ATOM 2049 C CA . GLU A 1 250 ? -12.288 -8.781 21.849 1.00 94.75 250 GLU A CA 1
ATOM 2050 C C . GLU A 1 250 ? -11.285 -9.930 21.768 1.00 94.75 250 GLU A C 1
ATOM 2052 O O . GLU A 1 250 ? -10.300 -9.862 21.031 1.00 94.75 250 GLU A O 1
ATOM 2057 N N . LEU A 1 251 ? -11.508 -10.987 22.549 1.00 94.88 251 LEU A N 1
ATOM 2058 C CA . LEU A 1 251 ? -10.718 -12.210 22.449 1.00 94.88 251 LEU A CA 1
ATOM 2059 C C . LEU A 1 251 ? -11.289 -13.089 21.336 1.00 94.88 251 LEU A C 1
ATOM 2061 O O . LEU A 1 251 ? -12.457 -13.460 21.374 1.00 94.88 251 LEU A O 1
ATOM 2065 N N . ASN A 1 252 ? -10.447 -13.460 20.374 1.00 91.62 252 ASN A N 1
ATOM 2066 C CA . ASN A 1 252 ? -10.799 -14.467 19.380 1.00 91.62 252 ASN A CA 1
ATOM 2067 C C . ASN A 1 252 ? -10.790 -15.886 19.984 1.00 91.62 252 ASN A C 1
ATOM 2069 O O . ASN A 1 252 ? -10.397 -16.097 21.135 1.00 91.62 252 ASN A O 1
ATOM 2073 N N . SER A 1 253 ? -11.159 -16.889 19.180 1.00 91.12 253 SER A N 1
ATOM 2074 C CA . SER A 1 253 ? -11.159 -18.309 19.577 1.00 91.12 253 SER A CA 1
ATOM 2075 C C . SER A 1 253 ? -9.816 -18.810 20.129 1.00 91.12 253 SER A C 1
ATOM 2077 O O . SER A 1 253 ? -9.770 -19.723 20.951 1.00 91.12 253 SER A O 1
ATOM 2079 N N . GLN A 1 254 ? -8.707 -18.195 19.722 1.00 92.62 254 GLN A N 1
ATOM 2080 C CA . GLN A 1 254 ? -7.349 -18.519 20.151 1.00 92.62 254 GLN A CA 1
ATOM 2081 C C . GLN A 1 254 ? -6.904 -17.704 21.379 1.00 92.62 254 GLN A C 1
ATOM 2083 O O . GLN A 1 254 ? -5.718 -17.696 21.708 1.00 92.62 254 GLN A O 1
ATOM 2088 N N . HIS A 1 255 ? -7.829 -17.026 22.069 1.00 92.38 255 HIS A N 1
ATOM 2089 C CA . HIS A 1 255 ? -7.558 -16.203 23.253 1.00 92.38 255 HIS A CA 1
ATOM 2090 C C . HIS A 1 255 ? -6.544 -15.076 22.990 1.00 92.38 255 HIS A C 1
ATOM 2092 O O . HIS A 1 255 ? -5.718 -14.715 23.840 1.00 92.38 255 HIS A O 1
ATOM 2098 N N . LYS A 1 256 ? -6.610 -14.497 21.792 1.00 95.50 256 LYS A N 1
ATOM 2099 C CA . LYS A 1 256 ? -5.827 -13.330 21.394 1.00 95.50 256 LYS A CA 1
ATOM 2100 C C . LYS A 1 256 ? -6.750 -12.147 21.161 1.00 95.50 256 LYS A C 1
ATOM 2102 O O . LYS A 1 256 ? -7.822 -12.298 20.589 1.00 95.50 256 LYS A O 1
ATOM 2107 N N . TYR A 1 257 ? -6.313 -10.965 21.584 1.00 95.88 257 TYR A N 1
ATOM 2108 C CA . TYR A 1 257 ? -7.053 -9.740 21.327 1.00 95.88 257 TYR A CA 1
ATOM 2109 C C . TYR A 1 257 ? -7.056 -9.425 19.835 1.00 95.88 257 TYR A C 1
ATOM 2111 O O . TYR A 1 257 ? -6.002 -9.417 19.192 1.00 95.88 257 TYR A O 1
ATOM 2119 N N . ALA A 1 258 ? -8.227 -9.121 19.310 1.00 94.62 258 ALA A N 1
ATOM 2120 C CA . ALA A 1 258 ? -8.438 -8.644 17.963 1.00 94.62 258 ALA A CA 1
ATOM 2121 C C . ALA A 1 258 ? -9.363 -7.427 17.996 1.00 94.62 258 ALA A C 1
ATOM 2123 O O . ALA A 1 258 ? -10.084 -7.206 18.968 1.00 94.62 258 ALA A O 1
ATOM 2124 N N . VAL A 1 259 ? -9.306 -6.613 16.949 1.00 92.50 259 VAL A N 1
ATOM 2125 C CA . VAL A 1 259 ? -10.165 -5.433 16.783 1.00 92.50 259 VAL A CA 1
ATOM 2126 C C . VAL A 1 259 ? -10.772 -5.446 15.386 1.00 92.50 259 VAL A C 1
ATOM 2128 O O . VAL A 1 259 ? -10.116 -5.932 14.461 1.00 92.50 259 VAL A O 1
ATOM 2131 N N . PRO A 1 260 ? -11.977 -4.896 15.187 1.00 88.69 260 PRO A N 1
ATOM 2132 C CA . PRO A 1 260 ? -12.541 -4.788 13.851 1.00 88.69 260 PRO A CA 1
ATOM 2133 C C . PRO A 1 260 ? -11.661 -3.885 12.977 1.00 88.69 260 PRO A C 1
ATOM 2135 O O . PRO A 1 260 ? -11.164 -2.846 13.426 1.00 88.69 260 PRO A O 1
ATOM 2138 N N . ILE A 1 261 ? -11.462 -4.264 11.713 1.00 84.75 261 ILE A N 1
ATOM 2139 C CA . ILE A 1 261 ? -10.617 -3.505 10.777 1.00 84.75 261 ILE A CA 1
ATOM 2140 C C . ILE A 1 261 ? -11.148 -2.084 10.561 1.00 84.75 261 ILE A C 1
ATOM 2142 O O . ILE A 1 261 ? -10.354 -1.152 10.396 1.00 84.75 261 ILE A O 1
ATOM 2146 N N . SER A 1 262 ? -12.467 -1.894 10.641 1.00 81.00 262 SER A N 1
ATOM 2147 C CA . SER A 1 262 ? -13.111 -0.576 10.609 1.00 81.00 262 SER A CA 1
ATOM 2148 C C . SER A 1 262 ? -12.541 0.405 11.650 1.00 81.00 262 SER A C 1
ATOM 2150 O O . SER A 1 262 ? -12.426 1.598 11.372 1.00 81.00 262 SER A O 1
ATOM 2152 N N . ALA A 1 263 ? -12.071 -0.078 12.805 1.00 85.69 263 ALA A N 1
ATOM 2153 C CA . ALA A 1 263 ? -11.493 0.752 13.864 1.00 85.69 263 ALA A CA 1
ATOM 2154 C C . ALA A 1 263 ? -10.015 1.132 13.649 1.00 85.69 263 ALA A C 1
ATOM 2156 O O . ALA A 1 263 ? -9.435 1.906 14.418 1.00 85.69 263 ALA A O 1
ATOM 2157 N N . LEU A 1 264 ? -9.368 0.607 12.606 1.00 83.50 264 LEU A N 1
ATOM 2158 C CA . LEU A 1 264 ? -7.951 0.864 12.329 1.00 83.50 264 LEU A CA 1
ATOM 2159 C C . LEU A 1 264 ? -7.711 2.199 11.610 1.00 83.50 264 LEU A C 1
ATOM 2161 O O . LEU A 1 264 ? -6.548 2.568 11.396 1.00 83.50 264 LEU A O 1
ATOM 2165 N N . ASN A 1 265 ? -8.780 2.925 11.259 1.00 75.25 265 ASN A N 1
ATOM 2166 C CA . ASN A 1 265 ? -8.742 4.177 10.499 1.00 75.25 265 ASN A CA 1
ATOM 2167 C C . ASN A 1 265 ? -7.874 4.036 9.233 1.00 75.25 265 ASN A C 1
ATOM 2169 O O . ASN A 1 265 ? -6.910 4.774 8.990 1.00 75.25 265 ASN A O 1
ATOM 2173 N N . LEU A 1 266 ? -8.136 2.963 8.488 1.00 74.81 266 LEU A N 1
ATOM 2174 C CA . LEU A 1 266 ? -7.526 2.724 7.191 1.00 74.81 266 LEU A CA 1
ATOM 2175 C C . LEU A 1 266 ? -8.329 3.498 6.130 1.00 74.81 266 LEU A C 1
ATOM 2177 O O . LEU A 1 266 ? -9.539 3.631 6.276 1.00 74.81 266 LEU A O 1
ATOM 2181 N N . PRO A 1 267 ? -7.698 3.983 5.046 1.00 63.34 267 PRO A N 1
ATOM 2182 C CA . PRO A 1 267 ? -8.350 4.642 3.918 1.00 63.34 267 PRO A CA 1
ATOM 2183 C C . PRO A 1 267 ? -9.009 3.574 3.034 1.00 63.34 267 PRO A C 1
ATOM 2185 O O . PRO A 1 267 ? -8.724 3.443 1.849 1.00 63.34 267 PRO A O 1
ATOM 2188 N N . ILE A 1 268 ? -9.795 2.714 3.669 1.00 62.84 268 ILE A N 1
ATOM 2189 C CA . ILE A 1 268 ? -10.501 1.585 3.091 1.00 62.84 268 ILE A CA 1
ATOM 2190 C C . ILE A 1 268 ? -11.968 1.970 3.209 1.00 62.84 268 ILE A C 1
ATOM 2192 O O . ILE A 1 268 ? -12.638 1.625 4.173 1.00 62.84 268 ILE A O 1
ATOM 2196 N N . GLN A 1 269 ? -12.437 2.793 2.279 1.00 56.31 269 GLN A N 1
ATOM 2197 C CA . GLN A 1 269 ? -13.864 3.041 2.116 1.00 56.31 269 GLN A CA 1
ATOM 2198 C C . GLN A 1 269 ? -14.190 2.863 0.641 1.00 56.31 269 GLN A C 1
ATOM 2200 O O . GLN A 1 269 ? -13.643 3.575 -0.197 1.00 56.31 269 GLN A O 1
ATOM 2205 N N . TYR A 1 270 ? -15.012 1.857 0.336 1.00 62.91 270 TYR A N 1
ATOM 2206 C CA . TYR A 1 270 ? -15.664 1.600 -0.954 1.00 62.91 270 TYR A CA 1
ATOM 2207 C C . TYR A 1 270 ? -14.770 1.814 -2.177 1.00 62.91 270 TYR A C 1
ATOM 2209 O O . TYR A 1 270 ? -15.182 2.365 -3.195 1.00 62.91 270 TYR A O 1
ATOM 2217 N N . CYS A 1 271 ? -13.512 1.371 -2.075 1.00 75.62 271 CYS A N 1
ATOM 2218 C CA . CYS A 1 271 ? -12.563 1.453 -3.173 1.00 75.62 271 CYS A CA 1
ATOM 2219 C C . CYS A 1 271 ? -12.694 0.187 -4.025 1.00 75.62 271 CYS A C 1
ATOM 2221 O O . CYS A 1 271 ? -12.402 -0.924 -3.576 1.00 75.62 271 CYS A O 1
ATOM 2223 N N . VAL A 1 272 ? -13.164 0.374 -5.254 1.00 79.50 272 VAL A N 1
ATOM 2224 C CA . VAL A 1 272 ? -13.185 -0.663 -6.286 1.00 79.50 272 VAL A CA 1
ATOM 2225 C C . VAL A 1 272 ? -11.757 -0.916 -6.753 1.00 79.50 272 VAL A C 1
ATOM 2227 O O . VAL A 1 272 ? -11.005 0.047 -6.928 1.00 79.50 272 VAL A O 1
ATOM 2230 N N . VAL A 1 273 ? -11.361 -2.183 -6.932 1.00 81.50 273 VAL A N 1
ATOM 2231 C CA . VAL A 1 273 ? -10.041 -2.482 -7.505 1.00 81.50 273 VAL A CA 1
ATOM 2232 C C . VAL A 1 273 ? -10.113 -2.216 -8.999 1.00 81.50 273 VAL A C 1
ATOM 2234 O O . VAL A 1 273 ? -10.884 -2.865 -9.706 1.00 81.50 273 VAL A O 1
ATOM 2237 N N . PRO A 1 274 ? -9.347 -1.254 -9.507 1.00 75.19 274 PRO A N 1
ATOM 2238 C CA . PRO A 1 274 ? -9.493 -0.868 -10.887 1.00 75.19 274 PRO A CA 1
ATOM 2239 C C . PRO A 1 274 ? -8.862 -1.924 -11.816 1.00 75.19 274 PRO A C 1
ATOM 2241 O O . PRO A 1 274 ? -7.664 -2.207 -11.723 1.00 75.19 274 PRO A O 1
ATOM 2244 N N . VAL A 1 275 ? -9.672 -2.500 -12.707 1.00 83.25 275 VAL A N 1
ATOM 2245 C CA . VAL A 1 275 ? -9.295 -3.517 -13.712 1.00 83.25 275 VAL A CA 1
ATOM 2246 C C . VAL A 1 275 ? -9.712 -3.044 -15.114 1.00 83.25 275 VAL A C 1
ATOM 2248 O O . VAL A 1 275 ? -10.291 -1.967 -15.246 1.00 83.25 275 VAL A O 1
ATOM 2251 N N . ARG A 1 276 ? -9.394 -3.794 -16.178 1.00 84.44 276 ARG A N 1
ATOM 2252 C CA . ARG A 1 276 ? -9.833 -3.449 -17.545 1.00 84.44 276 ARG A CA 1
ATOM 2253 C C . ARG A 1 276 ? -11.365 -3.433 -17.654 1.00 84.44 276 ARG A C 1
ATOM 2255 O O . ARG A 1 276 ? -12.038 -4.231 -17.010 1.00 84.44 276 ARG A O 1
ATOM 2262 N N . HIS A 1 277 ? -11.895 -2.534 -18.486 1.00 85.19 277 HIS A N 1
ATOM 2263 C CA . HIS A 1 277 ? -13.335 -2.255 -18.565 1.00 85.19 277 HIS A CA 1
ATOM 2264 C C . HIS A 1 277 ? -14.212 -3.439 -18.997 1.00 85.19 277 HIS A C 1
ATOM 2266 O O . HIS A 1 277 ? -15.354 -3.545 -18.576 1.00 85.19 277 HIS A O 1
ATOM 2272 N N . ASP A 1 278 ? -13.678 -4.339 -19.814 1.00 86.69 278 ASP A N 1
ATOM 2273 C CA . ASP A 1 278 ? -14.359 -5.530 -20.329 1.00 86.69 278 ASP A CA 1
ATOM 2274 C C . ASP A 1 278 ? -14.222 -6.754 -19.406 1.00 86.69 278 ASP A C 1
ATOM 2276 O O . ASP A 1 278 ? -14.523 -7.871 -19.815 1.00 86.69 278 ASP A O 1
ATOM 2280 N N . LEU A 1 279 ? -13.703 -6.599 -18.187 1.00 88.19 279 LEU A N 1
ATOM 2281 C CA . LEU A 1 279 ? -13.671 -7.675 -17.202 1.00 88.19 279 LEU A CA 1
ATOM 2282 C C . LEU A 1 279 ? -14.840 -7.522 -16.245 1.00 88.19 279 LEU A C 1
ATOM 2284 O O . LEU A 1 279 ? -15.063 -6.441 -15.719 1.00 88.19 279 LEU A O 1
ATOM 2288 N N . GLN A 1 280 ? -15.526 -8.623 -15.944 1.00 88.62 280 GLN A N 1
ATOM 2289 C CA . GLN A 1 280 ? -16.568 -8.646 -14.919 1.00 88.62 280 GLN A CA 1
ATOM 2290 C C . GLN A 1 280 ? -16.196 -9.578 -13.766 1.00 88.62 280 GLN A C 1
ATOM 2292 O O . GLN A 1 280 ? -15.659 -10.664 -14.026 1.00 88.62 280 GLN A O 1
ATOM 2297 N N . PRO A 1 281 ? -16.485 -9.195 -12.506 1.00 89.00 281 PRO A N 1
ATOM 2298 C CA . PRO A 1 281 ? -16.398 -10.116 -11.380 1.00 89.00 281 PRO A CA 1
ATOM 2299 C C . PRO A 1 281 ? -17.289 -11.326 -11.661 1.00 89.00 281 PRO A C 1
ATOM 2301 O O . PRO A 1 281 ? -18.432 -11.169 -12.091 1.00 89.00 281 PRO A O 1
ATOM 2304 N N . TRP A 1 282 ? -16.760 -12.532 -11.476 1.00 87.50 282 TRP A N 1
ATOM 2305 C CA . TRP A 1 282 ? -17.493 -13.751 -11.813 1.00 87.50 282 TRP A CA 1
ATOM 2306 C C . TRP A 1 282 ? -17.813 -14.607 -10.595 1.00 87.50 282 TRP A C 1
ATOM 2308 O O . TRP A 1 282 ? -18.968 -14.977 -10.404 1.00 87.50 282 TRP A O 1
ATOM 2318 N N . ALA A 1 283 ? -16.804 -14.924 -9.785 1.00 85.38 283 ALA A N 1
ATOM 2319 C CA . ALA A 1 283 ? -16.951 -15.796 -8.629 1.00 85.38 283 ALA A CA 1
ATOM 2320 C C . ALA A 1 283 ? -15.843 -15.545 -7.599 1.00 85.38 283 ALA A C 1
ATOM 2322 O O . ALA A 1 283 ? -14.798 -14.972 -7.911 1.00 85.38 283 ALA A O 1
ATOM 2323 N N . ILE A 1 284 ? -16.067 -16.018 -6.374 1.00 85.31 284 ILE A N 1
ATOM 2324 C CA . ILE A 1 284 ? -15.034 -16.136 -5.345 1.00 85.31 284 ILE A CA 1
ATOM 2325 C C . ILE A 1 284 ? -14.692 -17.619 -5.221 1.00 85.31 284 ILE A C 1
ATOM 2327 O O . ILE A 1 284 ? -15.552 -18.412 -4.842 1.00 85.31 284 ILE A O 1
ATOM 2331 N N . LEU A 1 285 ? -13.449 -17.981 -5.533 1.00 83.81 285 LEU A N 1
ATOM 2332 C CA . LEU A 1 285 ? -12.972 -19.367 -5.548 1.00 83.81 285 LEU A CA 1
ATOM 2333 C C . LEU A 1 285 ? -11.881 -19.594 -4.506 1.00 83.81 285 LEU A C 1
ATOM 2335 O O . LEU A 1 285 ? -11.169 -18.657 -4.147 1.00 83.81 285 LEU A O 1
ATOM 2339 N N . GLU A 1 286 ? -11.730 -20.834 -4.044 1.00 80.56 286 GLU A N 1
ATOM 2340 C CA . GLU A 1 286 ? -10.591 -21.259 -3.221 1.00 80.56 286 GLU A CA 1
ATOM 2341 C C . GLU A 1 286 ? -9.331 -21.462 -4.074 1.00 80.56 286 GLU A C 1
ATOM 2343 O O . GLU A 1 286 ? -9.410 -21.829 -5.242 1.00 80.56 286 GLU A O 1
ATOM 2348 N N . GLN A 1 287 ? -8.152 -21.260 -3.484 1.00 70.12 287 GLN A N 1
ATOM 2349 C CA . GLN A 1 287 ? -6.852 -21.329 -4.157 1.00 70.12 287 GLN A CA 1
ATOM 2350 C C . GLN A 1 287 ? -6.594 -22.666 -4.870 1.00 70.12 287 GLN A C 1
ATOM 2352 O O . GLN A 1 287 ? -5.838 -22.699 -5.841 1.00 70.12 287 GLN A O 1
ATOM 2357 N N . SER A 1 288 ? -7.177 -23.758 -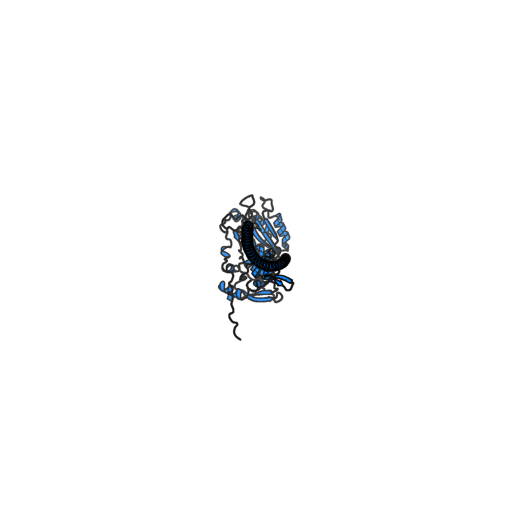4.372 1.00 63.44 288 SER A N 1
ATOM 2358 C CA . SER A 1 288 ? -7.027 -25.114 -4.907 1.00 63.44 288 SER A CA 1
ATOM 2359 C C . SER A 1 288 ? -7.955 -25.421 -6.088 1.00 63.44 288 SER A C 1
ATOM 2361 O O . SER A 1 288 ? -7.775 -26.453 -6.734 1.00 63.44 288 SER A O 1
ATOM 2363 N N . GLN A 1 289 ? -8.931 -24.554 -6.379 1.00 59.66 289 GLN A N 1
ATOM 2364 C CA . GLN A 1 289 ? -9.926 -24.770 -7.426 1.00 59.66 289 GLN A CA 1
ATOM 2365 C C . GLN A 1 289 ? -9.614 -23.914 -8.658 1.00 59.66 289 GLN A C 1
ATOM 2367 O O . GLN A 1 289 ? -9.722 -22.696 -8.598 1.00 59.66 289 GLN A O 1
ATOM 2372 N N . GLU A 1 290 ? -9.250 -24.594 -9.755 1.00 59.53 290 GLU A N 1
ATOM 2373 C CA . GLU A 1 290 ? -9.012 -24.083 -11.119 1.00 59.53 290 GLU A CA 1
ATOM 2374 C C . GLU A 1 290 ? -8.009 -22.913 -11.268 1.00 59.53 290 GLU A C 1
ATOM 2376 O O . GLU A 1 290 ? -8.084 -21.859 -10.635 1.00 59.53 290 GLU A O 1
ATOM 2381 N N . GLU A 1 291 ? -7.053 -23.059 -12.191 1.00 67.62 291 GLU A N 1
ATOM 2382 C CA . GLU A 1 291 ? -6.175 -21.950 -12.567 1.00 67.62 291 GLU A CA 1
ATOM 2383 C C . GLU A 1 291 ? -6.944 -20.916 -13.400 1.00 67.62 291 GLU A C 1
ATOM 2385 O O . GLU A 1 291 ? -7.039 -21.015 -14.620 1.00 67.62 291 GLU A O 1
ATOM 2390 N N . TYR A 1 292 ? -7.476 -19.887 -12.736 1.00 76.00 292 TYR A N 1
ATOM 2391 C CA . TYR A 1 292 ? -7.991 -18.700 -13.417 1.00 76.00 292 TYR A CA 1
ATOM 2392 C C . TYR A 1 292 ? -6.860 -17.706 -13.708 1.00 76.00 292 TYR A C 1
ATOM 2394 O O . TYR A 1 292 ? -6.118 -17.337 -12.785 1.00 76.00 292 TYR A O 1
ATOM 2402 N N . PRO A 1 293 ? -6.744 -17.212 -14.957 1.00 71.94 293 PRO A N 1
ATOM 2403 C CA . PRO A 1 293 ? -5.680 -16.283 -15.337 1.00 71.94 293 PRO A CA 1
ATOM 2404 C C . PRO A 1 293 ? -5.839 -14.916 -14.652 1.00 71.94 293 PRO A C 1
ATOM 2406 O O . PRO A 1 293 ? -4.856 -14.254 -14.321 1.00 71.94 293 PRO A O 1
ATOM 2409 N N . PHE A 1 294 ? -7.079 -14.495 -14.372 1.00 84.12 294 PHE A N 1
ATOM 2410 C CA . PHE A 1 294 ? -7.386 -13.166 -13.840 1.00 84.12 294 PHE A CA 1
ATOM 2411 C C . PHE A 1 294 ? -7.984 -13.264 -12.439 1.00 84.12 294 PHE A C 1
ATOM 2413 O O . PHE A 1 294 ? -9.189 -13.461 -12.280 1.00 84.12 294 PHE A O 1
ATOM 2420 N N . LYS A 1 295 ? -7.132 -13.120 -11.419 1.00 85.06 295 LYS A N 1
ATOM 2421 C CA . LYS A 1 295 ? -7.530 -13.254 -10.014 1.00 85.06 295 LYS A CA 1
ATOM 2422 C C . LYS A 1 295 ? -7.009 -12.130 -9.128 1.00 85.06 295 LYS A C 1
ATOM 2424 O O . LYS A 1 295 ? -5.881 -11.668 -9.296 1.00 85.06 295 LYS A O 1
ATOM 2429 N N . LEU A 1 296 ? -7.823 -11.750 -8.149 1.00 87.25 296 LEU A N 1
ATOM 2430 C CA . LEU A 1 296 ? -7.479 -10.841 -7.062 1.00 87.25 296 LEU A CA 1
ATOM 2431 C C . LEU A 1 296 ? -7.612 -11.566 -5.721 1.00 87.25 296 LEU A C 1
ATOM 2433 O O . LEU A 1 296 ? -8.632 -12.183 -5.432 1.00 87.25 296 LEU A O 1
ATOM 2437 N N . TRP A 1 297 ? -6.575 -11.493 -4.896 1.00 85.88 297 TRP A N 1
ATOM 2438 C CA . TRP A 1 297 ? -6.534 -12.096 -3.569 1.00 85.88 297 TRP A CA 1
ATOM 2439 C C . TRP A 1 297 ? -7.336 -11.273 -2.576 1.00 85.88 297 TRP A C 1
ATOM 2441 O O . TRP A 1 297 ? -7.075 -10.083 -2.389 1.00 85.88 297 TRP A O 1
ATOM 2451 N N . MET A 1 298 ? -8.289 -11.929 -1.922 1.00 81.50 298 MET A N 1
ATOM 2452 C CA . MET A 1 298 ? -9.108 -11.307 -0.891 1.00 81.50 298 MET A CA 1
ATOM 2453 C C . MET A 1 298 ? -8.366 -11.309 0.453 1.00 81.50 298 MET A C 1
ATOM 2455 O O . MET A 1 298 ? -7.339 -11.967 0.630 1.00 81.50 298 MET A O 1
ATOM 2459 N N . TYR A 1 299 ? -8.855 -10.531 1.418 1.00 76.12 299 TYR A N 1
ATOM 2460 C CA . TYR A 1 299 ? -8.262 -10.487 2.757 1.00 76.12 299 TYR A CA 1
ATOM 2461 C C . TYR A 1 299 ? -8.406 -11.832 3.492 1.00 76.12 299 TYR A C 1
ATOM 2463 O O . TYR A 1 299 ? -9.457 -12.462 3.383 1.00 76.12 299 TYR A O 1
ATOM 2471 N N . GLU A 1 300 ? -7.355 -12.228 4.230 1.00 66.31 300 GLU A N 1
ATOM 2472 C CA . GLU A 1 300 ? -7.251 -13.347 5.205 1.00 66.31 300 GLU A CA 1
ATOM 2473 C C . GLU A 1 300 ? -7.681 -14.750 4.735 1.00 66.31 300 GLU A C 1
ATOM 2475 O O . GLU A 1 300 ? -7.557 -15.726 5.466 1.00 66.31 300 GLU A O 1
ATOM 2480 N N . THR A 1 301 ? -8.134 -14.890 3.498 1.00 66.25 301 THR A N 1
ATOM 2481 C CA . THR A 1 301 ? -8.654 -16.146 2.968 1.00 66.25 301 THR A CA 1
ATOM 2482 C C . THR A 1 301 ? -7.710 -16.713 1.920 1.00 66.25 301 THR A C 1
ATOM 2484 O O . THR A 1 301 ? -7.041 -15.979 1.193 1.00 66.25 301 THR A O 1
ATOM 2487 N N . GLU A 1 302 ? -7.728 -18.035 1.758 1.00 73.19 302 GLU A N 1
ATOM 2488 C CA . GLU A 1 302 ? -7.196 -18.702 0.562 1.00 73.19 302 GLU A CA 1
ATOM 2489 C C . GLU A 1 302 ? -8.107 -18.478 -0.657 1.00 73.19 302 GLU A C 1
ATOM 2491 O O . GLU A 1 302 ? -8.070 -19.241 -1.616 1.00 73.19 302 GLU A O 1
ATOM 2496 N N . LYS A 1 303 ? -8.972 -17.458 -0.621 1.00 79.94 303 LYS A N 1
ATOM 2497 C CA . LYS A 1 303 ? -9.954 -17.188 -1.660 1.00 79.94 303 LYS A CA 1
ATOM 2498 C C . LYS A 1 303 ? -9.497 -16.054 -2.561 1.00 79.94 303 LYS A C 1
ATOM 2500 O O . LYS A 1 303 ? -8.861 -15.087 -2.131 1.00 79.94 303 LYS A O 1
ATOM 2505 N N . CYS A 1 304 ? -9.878 -16.154 -3.823 1.00 86.31 304 CYS A N 1
ATOM 2506 C CA . CYS A 1 304 ? -9.630 -15.131 -4.818 1.00 86.31 304 CYS A CA 1
ATOM 2507 C C . CYS A 1 304 ? -10.913 -14.778 -5.569 1.00 86.31 304 CYS A C 1
ATOM 2509 O O . CYS A 1 304 ? -11.731 -15.643 -5.877 1.00 86.31 304 CYS A O 1
ATOM 2511 N N . LEU A 1 305 ? -11.088 -13.486 -5.841 1.00 87.50 305 LEU A N 1
ATOM 2512 C CA . LEU A 1 305 ? -12.086 -12.997 -6.777 1.00 87.50 305 LEU A CA 1
ATOM 2513 C C . LEU A 1 305 ? -11.545 -13.203 -8.189 1.00 87.50 305 LEU A C 1
ATOM 2515 O O . LEU A 1 305 ? -10.479 -12.680 -8.524 1.00 87.50 305 LEU A O 1
ATOM 2519 N N . VAL A 1 306 ? -12.275 -13.954 -9.003 1.00 88.62 306 VAL A N 1
ATOM 2520 C CA . VAL A 1 306 ? -11.906 -14.240 -10.389 1.00 88.62 306 VAL A CA 1
ATOM 2521 C C . VAL A 1 306 ? -12.755 -13.435 -11.361 1.00 88.62 306 VAL A C 1
ATOM 2523 O O . VAL A 1 306 ? -13.928 -13.143 -11.108 1.00 88.62 306 VAL A O 1
ATOM 2526 N N . PHE A 1 307 ? -12.142 -13.076 -12.485 1.00 88.62 307 PHE A N 1
ATOM 2527 C CA . PHE A 1 307 ? -12.762 -12.273 -13.531 1.00 88.62 307 PHE A CA 1
ATOM 2528 C C . PHE A 1 307 ? -12.937 -13.087 -14.804 1.00 88.62 307 PHE A C 1
ATOM 2530 O O . PHE A 1 307 ? -12.072 -13.885 -15.170 1.00 88.62 307 PHE A O 1
ATOM 2537 N N . LYS A 1 308 ? -14.029 -12.816 -15.518 1.00 88.75 308 LYS A N 1
ATOM 2538 C CA . LYS A 1 308 ? -14.241 -13.296 -16.886 1.00 88.75 308 LYS A CA 1
ATOM 2539 C C . LYS A 1 308 ? -14.339 -12.125 -17.848 1.00 88.75 308 LYS A C 1
ATOM 2541 O O . LYS A 1 308 ? -14.756 -11.030 -17.468 1.00 88.75 308 LYS A O 1
ATOM 2546 N N . LEU A 1 309 ? -13.985 -12.381 -19.100 1.00 89.62 309 LEU A N 1
ATOM 2547 C CA . LEU A 1 309 ? -14.185 -11.424 -20.179 1.00 89.62 309 LEU A CA 1
ATOM 2548 C C . LEU A 1 309 ? -15.680 -11.228 -20.435 1.00 89.62 309 LEU A C 1
ATOM 2550 O O . LEU A 1 309 ? -16.448 -12.188 -20.508 1.00 89.62 309 LEU A O 1
ATOM 2554 N N . ASN A 1 310 ? -16.066 -9.970 -20.570 1.00 90.50 310 ASN A N 1
ATOM 2555 C CA . ASN A 1 310 ? -17.361 -9.510 -21.023 1.00 90.50 310 ASN A CA 1
ATOM 2556 C C . ASN A 1 310 ? -17.178 -8.266 -21.909 1.00 90.50 310 ASN A C 1
ATOM 2558 O O . ASN A 1 310 ? -17.154 -7.142 -21.401 1.00 90.50 310 ASN A O 1
ATOM 2562 N N . PRO A 1 311 ? -17.054 -8.457 -23.234 1.00 89.88 311 PRO A N 1
ATOM 2563 C CA . PRO A 1 311 ? -16.870 -7.358 -24.180 1.00 89.88 311 PRO A CA 1
ATOM 2564 C C . PRO A 1 311 ? -17.981 -6.301 -24.137 1.00 89.88 311 PRO A C 1
ATOM 2566 O O . PRO A 1 311 ? -17.733 -5.148 -24.480 1.00 89.88 311 PRO A O 1
ATOM 2569 N N . GLU A 1 312 ? -19.186 -6.657 -23.683 1.00 88.62 312 GLU A N 1
ATOM 2570 C CA . GLU A 1 312 ? -20.316 -5.725 -23.580 1.00 88.62 312 GLU A CA 1
ATOM 2571 C C . GLU A 1 312 ? -20.046 -4.590 -22.579 1.00 88.62 312 GLU A C 1
ATOM 2573 O O . GLU A 1 312 ? -20.570 -3.490 -22.740 1.00 88.62 312 GLU A O 1
ATOM 2578 N N . LEU A 1 313 ? -19.170 -4.813 -21.590 1.00 86.44 313 LEU A N 1
ATOM 2579 C CA . LEU A 1 313 ? -18.826 -3.804 -20.583 1.00 86.44 313 LEU A CA 1
ATOM 2580 C C . LEU A 1 313 ? -17.804 -2.768 -21.072 1.00 86.44 313 LEU A C 1
ATOM 2582 O O . LEU A 1 313 ? -17.609 -1.737 -20.427 1.00 86.44 313 LEU A O 1
ATOM 2586 N N . GLN A 1 314 ? -17.148 -3.013 -22.211 1.00 85.81 314 GLN A N 1
ATOM 2587 C CA . GLN A 1 314 ? -16.012 -2.214 -22.674 1.00 85.81 314 GLN A CA 1
ATOM 2588 C C . GLN A 1 314 ? -16.346 -0.723 -22.838 1.00 85.81 314 GLN A C 1
ATOM 2590 O O . GLN A 1 314 ? -15.497 0.127 -22.572 1.00 85.81 314 GLN A O 1
ATOM 2595 N N . ASN A 1 315 ? -17.576 -0.416 -23.256 1.00 85.56 315 ASN A N 1
ATOM 2596 C CA . ASN A 1 315 ? -18.029 0.944 -23.556 1.00 85.56 315 ASN A CA 1
ATOM 2597 C C . ASN A 1 315 ? -18.935 1.538 -22.467 1.00 85.56 315 ASN A C 1
ATOM 2599 O O . ASN A 1 315 ? -19.554 2.577 -22.699 1.00 85.56 315 ASN A O 1
ATOM 2603 N N . LEU A 1 316 ? -19.038 0.898 -21.297 1.00 84.00 316 LEU A N 1
ATOM 2604 C CA . LEU A 1 316 ? -19.858 1.430 -20.214 1.00 84.00 316 LEU A CA 1
ATOM 2605 C C . LEU A 1 316 ? -19.298 2.758 -19.683 1.00 84.00 316 LEU A C 1
ATOM 2607 O O . LEU A 1 316 ? -18.076 2.904 -19.539 1.00 84.00 316 LEU A O 1
ATOM 2611 N N . PRO A 1 317 ? -20.175 3.717 -19.326 1.00 85.94 317 PRO A N 1
ATOM 2612 C CA . PRO A 1 317 ? -19.780 4.896 -18.570 1.00 85.94 317 PRO A CA 1
ATOM 2613 C C . PRO A 1 317 ? -19.027 4.512 -17.292 1.00 85.94 317 PRO A C 1
ATOM 2615 O O . PRO A 1 317 ? -19.375 3.542 -16.618 1.00 85.94 317 PRO A O 1
ATOM 2618 N N . LYS A 1 318 ? -18.019 5.310 -16.915 1.00 78.88 318 LYS A N 1
ATOM 2619 C CA . LYS A 1 318 ? -17.149 5.045 -15.753 1.00 78.88 318 LYS A CA 1
ATOM 2620 C C . LYS A 1 318 ? -17.942 4.779 -14.463 1.00 78.88 318 LYS A C 1
ATOM 2622 O O . LYS A 1 318 ? -17.586 3.884 -13.701 1.00 78.88 318 LYS A O 1
ATOM 2627 N N . ASP A 1 319 ? -19.027 5.516 -14.235 1.00 80.44 319 ASP A N 1
ATOM 2628 C CA . ASP A 1 319 ? -19.872 5.359 -13.044 1.00 80.44 319 ASP A CA 1
ATOM 2629 C C . ASP A 1 319 ? -20.654 4.037 -13.034 1.00 80.44 319 ASP A C 1
ATOM 2631 O O . ASP A 1 319 ? -20.796 3.406 -11.985 1.00 80.44 319 ASP A O 1
ATOM 2635 N N . GLU A 1 320 ? -21.133 3.591 -14.196 1.00 84.00 320 GLU A N 1
ATOM 2636 C CA . GLU A 1 320 ? -21.852 2.323 -14.351 1.00 84.00 320 GLU A CA 1
ATOM 2637 C C . GLU A 1 320 ? -20.901 1.127 -14.238 1.00 84.00 320 GLU A C 1
ATOM 2639 O O . GLU A 1 320 ? -21.207 0.139 -13.566 1.00 84.00 320 GLU A O 1
ATOM 2644 N N . TRP A 1 321 ? -19.695 1.265 -14.795 1.00 84.88 321 TRP A N 1
ATOM 2645 C CA . TRP A 1 321 ? -18.603 0.321 -14.593 1.00 84.88 321 TRP A CA 1
ATOM 2646 C C . TRP A 1 321 ? -18.284 0.164 -13.099 1.00 84.88 321 TRP A C 1
ATOM 2648 O O . TRP A 1 321 ? -18.305 -0.945 -12.562 1.00 84.88 321 TRP A O 1
ATOM 2658 N N . TYR A 1 322 ? -18.076 1.277 -12.384 1.00 81.75 322 TYR A N 1
ATOM 2659 C CA . TYR A 1 322 ? -17.801 1.239 -10.946 1.00 81.75 322 TYR A CA 1
ATOM 2660 C C . TYR A 1 322 ? -18.916 0.565 -10.151 1.00 81.75 322 TYR A C 1
ATOM 2662 O O . TYR A 1 322 ? -18.618 -0.226 -9.256 1.00 81.75 322 TYR A O 1
ATOM 2670 N N . ARG A 1 323 ? -20.180 0.863 -10.474 1.00 81.56 323 ARG A N 1
ATOM 2671 C CA . ARG A 1 323 ? -21.342 0.256 -9.818 1.00 81.56 323 ARG A CA 1
ATOM 2672 C C . ARG A 1 323 ? -21.361 -1.258 -10.013 1.00 81.56 323 ARG A C 1
ATOM 2674 O O . ARG A 1 323 ? -21.381 -1.984 -9.024 1.00 81.56 323 ARG A O 1
ATOM 2681 N N . THR A 1 324 ? -21.233 -1.714 -11.258 1.00 84.25 324 THR A N 1
ATOM 2682 C CA . THR A 1 324 ? -21.194 -3.142 -11.616 1.00 84.25 324 THR A CA 1
ATOM 2683 C C . THR A 1 324 ? -20.097 -3.882 -10.845 1.00 84.25 324 THR A C 1
ATOM 2685 O O . THR A 1 324 ? -20.313 -4.960 -10.291 1.00 84.25 324 THR A O 1
ATOM 2688 N N . HIS A 1 325 ? -18.905 -3.288 -10.750 1.00 83.69 325 HIS A N 1
ATOM 2689 C CA . HIS A 1 325 ? -17.797 -3.882 -10.005 1.00 83.69 325 HIS A CA 1
ATOM 2690 C C . HIS A 1 325 ? -18.008 -3.876 -8.490 1.00 83.69 325 HIS A C 1
ATOM 2692 O O . HIS A 1 325 ? -17.633 -4.842 -7.825 1.00 83.69 325 HIS A O 1
ATOM 2698 N N . ALA A 1 326 ? -18.590 -2.813 -7.937 1.00 80.88 326 ALA A N 1
ATOM 2699 C CA . ALA A 1 326 ? -18.902 -2.744 -6.517 1.00 80.88 326 ALA A CA 1
ATOM 2700 C C . ALA A 1 326 ? -19.940 -3.807 -6.117 1.00 80.88 326 ALA A C 1
ATOM 2702 O O . ALA A 1 326 ? -19.706 -4.539 -5.155 1.00 80.88 326 ALA A O 1
ATOM 2703 N N . GLU A 1 327 ? -21.021 -3.940 -6.892 1.00 80.94 327 GLU A N 1
ATOM 2704 C CA . GLU A 1 327 ? -22.077 -4.947 -6.706 1.00 80.94 327 GLU A CA 1
ATOM 2705 C C . GLU A 1 327 ? -21.541 -6.377 -6.861 1.00 80.94 327 GLU A C 1
ATOM 2707 O O . GLU A 1 327 ? -21.869 -7.257 -6.068 1.00 80.94 327 GLU A O 1
ATOM 2712 N N . GLY A 1 328 ? -20.636 -6.601 -7.820 1.00 81.12 328 GLY A N 1
ATOM 2713 C CA . GLY A 1 328 ? -19.963 -7.887 -8.026 1.00 81.12 328 GLY A CA 1
ATOM 2714 C C . GLY A 1 328 ? -18.880 -8.229 -6.993 1.00 81.12 328 GLY A C 1
ATOM 2715 O O . GLY A 1 328 ? -18.168 -9.219 -7.158 1.00 81.12 328 GLY A O 1
ATOM 2716 N N . GLY A 1 329 ? -18.699 -7.413 -5.948 1.00 79.62 329 GLY A N 1
ATOM 2717 C CA . GLY A 1 329 ? -17.739 -7.675 -4.873 1.00 79.62 329 GLY A CA 1
ATOM 2718 C C . GLY A 1 329 ? -16.282 -7.337 -5.207 1.00 79.62 329 GLY A C 1
ATOM 2719 O O . GLY A 1 329 ? -15.396 -7.615 -4.399 1.00 79.62 329 GLY A O 1
ATOM 2720 N N . ASN A 1 330 ? -16.009 -6.679 -6.342 1.00 82.25 330 ASN A N 1
ATOM 2721 C CA . ASN A 1 330 ? -14.696 -6.113 -6.672 1.00 82.25 330 ASN A CA 1
ATOM 2722 C C . ASN A 1 330 ? -14.441 -4.811 -5.902 1.00 82.25 330 ASN A C 1
ATOM 2724 O O . ASN A 1 330 ? -14.139 -3.757 -6.462 1.00 82.25 330 ASN A O 1
ATOM 2728 N N . CYS A 1 331 ? -14.585 -4.870 -4.589 1.00 77.56 331 CYS A N 1
ATOM 2729 C CA . CYS A 1 331 ? -14.308 -3.766 -3.702 1.00 77.56 331 CYS A CA 1
ATOM 2730 C C . CYS A 1 331 ? -13.532 -4.271 -2.492 1.00 77.56 331 CYS A C 1
ATOM 2732 O O . CYS A 1 331 ? -13.712 -5.394 -2.026 1.00 77.56 331 CYS A O 1
ATOM 2734 N N . PHE A 1 332 ? -12.746 -3.387 -1.886 1.00 70.62 332 PHE A N 1
ATOM 2735 C CA . PHE A 1 332 ? -12.247 -3.619 -0.526 1.00 70.62 332 PHE A CA 1
ATOM 2736 C C . PHE A 1 332 ? -13.379 -3.601 0.537 1.00 70.62 332 PHE A C 1
ATOM 2738 O O . PHE A 1 332 ? -13.121 -3.774 1.724 1.00 70.62 332 PHE A O 1
ATOM 2745 N N . CYS A 1 333 ? -14.616 -3.361 0.078 1.00 60.75 333 CYS A N 1
ATOM 2746 C CA . CYS A 1 333 ? -15.740 -2.657 0.684 1.00 60.75 333 CYS A CA 1
ATOM 2747 C C . CYS A 1 333 ? -16.423 -3.222 1.920 1.00 60.75 333 CYS A C 1
ATOM 2749 O O . CYS A 1 333 ? -16.496 -2.555 2.938 1.00 60.75 333 CYS A O 1
ATOM 2751 N N . ALA A 1 334 ? -16.978 -4.425 1.819 1.00 50.41 334 ALA A N 1
ATOM 2752 C CA . ALA A 1 334 ? -17.902 -4.930 2.836 1.00 50.41 334 ALA A CA 1
ATOM 2753 C C . ALA A 1 334 ? -17.296 -6.089 3.633 1.00 50.41 334 ALA A C 1
ATOM 2755 O O . ALA A 1 334 ? -17.323 -6.094 4.856 1.00 50.41 334 ALA A O 1
ATOM 2756 N N . SER A 1 335 ? -16.645 -7.047 2.973 1.00 54.47 335 SER A N 1
ATOM 2757 C CA . SER A 1 335 ? -16.111 -8.228 3.663 1.00 54.47 335 SER A CA 1
ATOM 2758 C C . SER A 1 335 ? -14.910 -7.917 4.562 1.00 54.47 335 SER A C 1
ATOM 2760 O O . SER A 1 335 ? -14.799 -8.484 5.642 1.00 54.47 335 SER A O 1
ATOM 2762 N N . ILE A 1 336 ? -14.022 -6.999 4.159 1.00 64.44 336 ILE A N 1
ATOM 2763 C CA . ILE A 1 336 ? -12.788 -6.697 4.908 1.00 64.44 336 ILE A CA 1
ATOM 2764 C C . ILE A 1 336 ? -13.063 -5.805 6.120 1.00 64.44 336 ILE A C 1
ATOM 2766 O O . ILE A 1 336 ? -12.454 -5.997 7.165 1.00 64.44 336 ILE A O 1
ATOM 2770 N N . VAL A 1 337 ? -13.968 -4.829 6.015 1.00 65.25 337 VAL A N 1
ATOM 2771 C CA . VAL A 1 337 ? -14.250 -3.900 7.126 1.00 65.25 337 VAL A CA 1
ATOM 2772 C C . VAL A 1 337 ? -14.886 -4.600 8.329 1.00 65.25 337 VAL A C 1
ATOM 2774 O O . VAL A 1 337 ? -14.658 -4.172 9.461 1.00 65.25 337 VAL A O 1
ATOM 2777 N N . HIS A 1 338 ? -15.620 -5.690 8.083 1.00 67.69 338 HIS A N 1
ATOM 2778 C CA . HIS A 1 338 ? -16.198 -6.558 9.111 1.00 67.69 338 HIS A CA 1
ATOM 2779 C C . HIS A 1 338 ? -15.233 -7.642 9.615 1.00 67.69 338 HIS A C 1
ATOM 2781 O O . HIS A 1 338 ? -15.553 -8.335 10.579 1.00 67.69 338 HIS A O 1
ATOM 2787 N N . ASN A 1 339 ? -14.053 -7.786 9.004 1.00 80.56 339 ASN A N 1
ATOM 2788 C CA . ASN A 1 339 ? -13.032 -8.708 9.490 1.00 80.56 339 ASN A CA 1
ATOM 2789 C C . ASN A 1 339 ? -12.284 -8.143 10.699 1.00 80.56 339 ASN A C 1
ATOM 2791 O O . ASN A 1 339 ? -12.361 -6.959 11.047 1.00 80.56 339 ASN A O 1
ATOM 2795 N N . TRP A 1 340 ? -11.522 -9.033 11.325 1.00 87.06 340 TRP A N 1
ATOM 2796 C CA . TRP A 1 340 ? -10.800 -8.774 12.555 1.00 87.06 340 TRP A CA 1
ATOM 2797 C C . TRP A 1 340 ? -9.300 -8.705 12.297 1.00 87.06 340 TRP A C 1
ATOM 2799 O O . TRP A 1 340 ? -8.712 -9.557 11.645 1.00 87.06 340 TRP A O 1
ATOM 2809 N N . TYR A 1 341 ? -8.659 -7.687 12.854 1.00 89.88 341 TYR A N 1
ATOM 2810 C CA . TYR A 1 341 ? -7.211 -7.597 12.927 1.00 89.88 341 TYR A CA 1
ATOM 2811 C C . TYR A 1 341 ? -6.738 -8.159 14.263 1.00 89.88 341 TYR A C 1
ATOM 2813 O O . TYR A 1 341 ? -6.957 -7.556 15.318 1.00 89.88 341 TYR A O 1
ATOM 2821 N N . GLU A 1 342 ? -6.059 -9.304 14.215 1.00 92.44 342 GLU A N 1
ATOM 2822 C CA . GLU A 1 342 ? -5.358 -9.851 15.373 1.00 92.44 342 GLU A CA 1
ATOM 2823 C C . GLU A 1 342 ? -4.192 -8.931 15.767 1.00 92.44 342 GLU A C 1
ATOM 2825 O O . GLU A 1 342 ? -3.307 -8.625 14.963 1.00 92.44 342 GLU A O 1
ATOM 2830 N N . LEU A 1 343 ? -4.168 -8.492 17.028 1.00 94.19 343 LEU A N 1
ATOM 2831 C CA . LEU A 1 343 ? -3.101 -7.627 17.520 1.00 94.19 343 LEU A CA 1
ATOM 2832 C C . LEU A 1 343 ? -1.752 -8.364 17.511 1.00 94.19 343 LEU A C 1
ATOM 2834 O O . LEU A 1 343 ? -1.659 -9.528 17.909 1.00 94.19 343 LEU A O 1
ATOM 2838 N N . THR A 1 344 ? -0.676 -7.660 17.142 1.00 94.75 344 THR A N 1
ATOM 2839 C CA . THR A 1 344 ? 0.695 -8.208 17.195 1.00 94.75 344 THR A CA 1
ATOM 2840 C C . THR A 1 344 ? 1.109 -8.572 18.621 1.00 94.75 344 THR A C 1
ATOM 2842 O O . THR A 1 344 ? 0.578 -8.030 19.583 1.00 94.75 344 THR A O 1
ATOM 2845 N N . PHE A 1 345 ? 2.133 -9.413 18.793 1.00 94.50 345 PHE A N 1
ATOM 2846 C CA . PHE A 1 345 ? 2.620 -9.817 20.122 1.00 94.50 345 PHE A CA 1
ATOM 2847 C C . PHE A 1 345 ? 2.858 -8.644 21.095 1.00 94.50 345 PHE A C 1
ATOM 2849 O O . PHE A 1 345 ? 2.437 -8.691 22.252 1.00 94.50 345 PHE A O 1
ATOM 2856 N N . SER A 1 346 ? 3.495 -7.567 20.623 1.00 94.88 346 SER A N 1
ATOM 2857 C CA . SER A 1 346 ? 3.722 -6.364 21.436 1.00 94.88 346 SER A CA 1
ATOM 2858 C C . SER A 1 346 ? 2.399 -5.712 21.856 1.00 94.88 346 SER A C 1
ATOM 2860 O O . SER A 1 346 ? 2.180 -5.406 23.026 1.00 94.88 346 SER A O 1
ATOM 2862 N N . GLN A 1 347 ? 1.471 -5.590 20.909 1.00 96.06 347 GLN A N 1
ATOM 2863 C CA . GLN A 1 347 ? 0.146 -5.017 21.125 1.00 96.06 347 GLN A CA 1
ATOM 2864 C C . GLN A 1 347 ? -0.716 -5.872 22.066 1.00 96.06 347 GLN A C 1
ATOM 2866 O O . GLN A 1 347 ? -1.369 -5.322 22.949 1.00 96.06 347 GLN A O 1
ATOM 2871 N N . GLN A 1 348 ? -0.657 -7.202 21.951 1.00 96.44 348 GLN A N 1
ATOM 2872 C CA . GLN A 1 348 ? -1.291 -8.146 22.879 1.00 96.44 348 GLN A CA 1
ATOM 2873 C C . GLN A 1 348 ? -0.821 -7.904 24.314 1.00 96.44 348 GLN A C 1
ATOM 2875 O O . GLN A 1 348 ? -1.631 -7.818 25.237 1.00 96.44 348 GLN A O 1
ATOM 2880 N N . LYS A 1 349 ? 0.498 -7.771 24.508 1.00 95.88 349 LYS A N 1
ATOM 2881 C CA . LYS A 1 349 ? 1.094 -7.521 25.825 1.00 95.88 349 LYS A CA 1
ATOM 2882 C C . LYS A 1 349 ? 0.579 -6.214 26.424 1.00 95.88 349 LYS A C 1
ATOM 2884 O O . LYS A 1 349 ? 0.144 -6.211 27.574 1.00 95.88 349 LYS A O 1
ATOM 2889 N N . THR A 1 350 ? 0.585 -5.131 25.649 1.00 96.12 350 THR A N 1
ATOM 2890 C CA . THR A 1 350 ? 0.063 -3.837 26.104 1.00 96.12 350 THR A CA 1
ATOM 2891 C C . THR A 1 350 ? -1.436 -3.903 26.395 1.00 96.12 350 THR A C 1
ATOM 2893 O O . THR A 1 350 ? -1.873 -3.388 27.418 1.00 96.12 350 THR A O 1
ATOM 2896 N N . MET A 1 351 ? -2.224 -4.587 25.561 1.00 96.31 351 MET A N 1
ATOM 2897 C CA . MET A 1 351 ? -3.667 -4.732 25.769 1.00 96.31 351 MET A CA 1
ATOM 2898 C C . MET A 1 351 ? -3.981 -5.465 27.081 1.00 96.31 351 MET A C 1
ATOM 2900 O O . MET A 1 351 ? -4.803 -4.998 27.864 1.00 96.31 351 MET A O 1
ATOM 2904 N N . ARG A 1 352 ? -3.264 -6.555 27.385 1.00 95.44 352 ARG A N 1
ATOM 2905 C CA . ARG A 1 352 ? -3.397 -7.273 28.667 1.00 95.44 352 ARG A CA 1
ATOM 2906 C C . ARG A 1 352 ? -3.106 -6.369 29.863 1.00 95.44 352 ARG A C 1
ATOM 2908 O O . ARG A 1 352 ? -3.868 -6.362 30.823 1.00 95.44 352 ARG A O 1
ATOM 2915 N N . GLN A 1 353 ? -2.029 -5.587 29.795 1.00 95.44 353 GLN A N 1
ATOM 2916 C CA . GLN A 1 353 ? -1.680 -4.638 30.856 1.00 95.44 353 GLN A CA 1
ATOM 2917 C C . GLN A 1 353 ? -2.767 -3.574 31.048 1.00 95.44 353 GLN A C 1
ATOM 2919 O O . GLN A 1 353 ? -3.111 -3.258 32.184 1.00 95.44 353 GLN A O 1
ATOM 2924 N N . LEU A 1 354 ? -3.336 -3.059 29.953 1.00 95.06 354 LEU A N 1
ATOM 2925 C CA . LEU A 1 354 ? -4.425 -2.084 30.004 1.00 95.06 354 LEU A CA 1
ATOM 2926 C C . LEU A 1 354 ? -5.695 -2.664 30.632 1.00 95.06 354 LEU A C 1
ATOM 2928 O O . LEU A 1 354 ? -6.297 -1.996 31.469 1.00 95.06 354 LEU A O 1
ATOM 2932 N N . LYS A 1 355 ? -6.084 -3.896 30.281 1.00 93.00 355 LYS A N 1
ATOM 2933 C CA . LYS A 1 355 ? -7.262 -4.557 30.867 1.00 93.00 355 LYS A CA 1
ATOM 2934 C C . LYS A 1 355 ? -7.093 -4.778 32.376 1.00 93.00 355 LYS A C 1
ATOM 2936 O O . LYS A 1 355 ? -7.958 -4.355 33.135 1.00 93.00 355 LYS A O 1
ATOM 2941 N N . ILE A 1 356 ? -5.936 -5.286 32.816 1.00 94.06 356 ILE A N 1
ATOM 2942 C CA . ILE A 1 356 ? -5.619 -5.462 34.248 1.00 94.06 356 ILE A CA 1
ATOM 2943 C C . ILE A 1 356 ? -5.653 -4.122 34.996 1.00 94.06 356 ILE A C 1
ATOM 2945 O O . ILE A 1 356 ? -6.215 -4.018 36.088 1.00 94.06 356 ILE A O 1
ATOM 2949 N N . LEU A 1 357 ? -5.047 -3.078 34.423 1.00 94.50 357 LEU A N 1
ATOM 2950 C CA . LEU A 1 357 ? -5.050 -1.751 35.035 1.00 94.50 357 LEU A CA 1
ATOM 2951 C C . LEU A 1 357 ? -6.477 -1.202 35.164 1.00 94.50 357 LEU A C 1
ATOM 2953 O O . LEU A 1 357 ? -6.823 -0.653 36.209 1.00 94.50 357 LEU A O 1
ATOM 2957 N N . ASN A 1 358 ? -7.303 -1.376 34.132 1.00 92.50 358 ASN A N 1
ATOM 2958 C CA . ASN A 1 358 ? -8.689 -0.924 34.126 1.00 92.50 358 ASN A CA 1
ATOM 2959 C C . ASN A 1 358 ? -9.528 -1.638 35.198 1.00 92.50 358 ASN A C 1
ATOM 2961 O O . ASN A 1 358 ? -10.225 -0.977 35.962 1.00 92.50 358 ASN A O 1
ATOM 2965 N N . GLU A 1 359 ? -9.394 -2.959 35.329 1.00 92.56 359 GLU A N 1
ATOM 2966 C CA . GLU A 1 359 ? -10.061 -3.747 36.376 1.00 92.56 359 GLU A CA 1
ATOM 2967 C C . GLU A 1 359 ? -9.636 -3.318 37.790 1.00 92.56 359 GLU A C 1
ATOM 2969 O O . GLU A 1 359 ? -10.458 -3.226 38.705 1.00 92.56 359 GLU A O 1
ATOM 2974 N N . ASN A 1 360 ? -8.349 -3.019 37.992 1.00 94.94 360 ASN A N 1
ATOM 2975 C CA . ASN A 1 360 ? -7.845 -2.522 39.274 1.00 94.94 360 ASN A CA 1
ATOM 2976 C C . ASN A 1 360 ? -8.410 -1.139 39.615 1.00 94.94 360 ASN A C 1
ATOM 2978 O O . ASN A 1 360 ? -8.782 -0.892 40.763 1.00 94.94 360 ASN A O 1
ATOM 2982 N N . LEU A 1 361 ? -8.480 -0.239 38.632 1.00 94.31 361 LEU A N 1
ATOM 2983 C CA . LEU A 1 361 ? -9.053 1.093 38.816 1.00 94.31 361 LEU A CA 1
ATOM 2984 C C . LEU A 1 361 ? -10.552 1.022 39.114 1.00 94.31 361 LEU A C 1
ATOM 2986 O O . LEU A 1 361 ? -11.004 1.691 40.038 1.00 94.31 361 LEU A O 1
ATOM 2990 N N . GLN A 1 362 ? -11.299 0.169 38.410 1.00 94.12 362 GLN A N 1
ATOM 2991 C CA . GLN A 1 362 ? -12.724 -0.047 38.669 1.00 94.12 362 GLN A CA 1
ATOM 2992 C C . GLN A 1 362 ? -12.978 -0.577 40.085 1.00 94.12 362 GLN A C 1
ATOM 2994 O O . GLN A 1 362 ? -13.854 -0.068 40.780 1.00 94.12 362 GLN A O 1
ATOM 2999 N N . ARG A 1 363 ? -12.169 -1.534 40.563 1.00 94.31 363 ARG A N 1
ATOM 3000 C CA . ARG A 1 363 ? -12.255 -2.015 41.953 1.00 94.31 363 ARG A CA 1
ATOM 3001 C C . ARG A 1 363 ? -11.983 -0.909 42.970 1.00 94.31 363 ARG A C 1
ATOM 3003 O O . ARG A 1 363 ? -12.715 -0.784 43.944 1.00 94.31 363 ARG A O 1
ATOM 3010 N N . ARG A 1 364 ? -10.954 -0.089 42.742 1.00 94.38 364 ARG A N 1
ATOM 3011 C CA . ARG A 1 364 ? -10.635 1.033 43.638 1.00 94.38 364 ARG A CA 1
ATOM 3012 C C . ARG A 1 364 ? -11.735 2.089 43.660 1.00 94.38 364 ARG A C 1
ATOM 3014 O O . ARG A 1 364 ? -12.046 2.583 44.733 1.00 94.38 364 ARG A O 1
ATOM 3021 N N . LEU A 1 365 ? -12.314 2.418 42.505 1.00 95.12 365 LEU A N 1
ATOM 3022 C CA . LEU A 1 365 ? -13.434 3.357 42.414 1.00 95.12 365 LEU A CA 1
ATOM 3023 C C . LEU A 1 365 ? -14.635 2.862 43.218 1.00 95.12 365 LEU A C 1
ATOM 3025 O O . LEU A 1 365 ? -15.155 3.615 44.032 1.00 95.12 365 LEU A O 1
ATOM 3029 N N . LYS A 1 366 ? -14.990 1.581 43.077 1.00 95.06 366 LYS A N 1
ATOM 3030 C CA . LYS A 1 366 ? -16.077 0.975 43.851 1.00 95.06 366 LYS A CA 1
ATOM 3031 C C . LYS A 1 366 ? -15.841 1.076 45.363 1.00 95.06 366 LYS A C 1
ATOM 3033 O O . LYS A 1 366 ? -16.740 1.473 46.094 1.00 95.06 366 LYS A O 1
ATOM 3038 N N . ASN A 1 367 ? -14.624 0.786 45.828 1.00 94.62 367 ASN A N 1
ATOM 3039 C CA . ASN A 1 367 ? -14.290 0.915 47.251 1.00 94.62 367 ASN A CA 1
ATOM 3040 C C . ASN A 1 367 ? -14.434 2.366 47.742 1.00 94.62 367 ASN A C 1
ATOM 3042 O O . ASN A 1 367 ? -14.980 2.603 48.813 1.00 94.62 367 ASN A O 1
ATOM 3046 N N . VAL A 1 368 ? -13.979 3.341 46.947 1.00 94.44 368 VAL A N 1
ATOM 3047 C CA . VAL A 1 368 ? -14.109 4.769 47.285 1.00 94.44 368 VAL A CA 1
ATOM 3048 C C . VAL A 1 368 ? -15.579 5.200 47.328 1.00 94.44 368 VAL A C 1
ATOM 3050 O O . VAL A 1 368 ? -15.961 5.985 48.193 1.00 94.44 368 VAL A O 1
ATOM 3053 N N . GLU A 1 369 ? -16.420 4.689 46.429 1.00 93.75 369 GLU A N 1
ATOM 3054 C CA . GLU A 1 369 ? -17.865 4.946 46.440 1.00 93.75 369 GLU A CA 1
ATOM 3055 C C . GLU A 1 369 ? -18.539 4.380 47.704 1.00 93.75 369 GLU A C 1
ATOM 3057 O O . GLU A 1 369 ? -19.354 5.064 48.326 1.00 93.75 369 GLU A O 1
ATOM 3062 N N . GLU A 1 370 ? -18.159 3.173 48.133 1.00 93.44 370 GLU A N 1
ATOM 3063 C CA . GLU A 1 370 ? -18.655 2.542 49.367 1.00 93.44 370 GLU A CA 1
ATOM 3064 C C . GLU A 1 370 ? -18.207 3.300 50.636 1.00 93.44 370 GLU A C 1
ATOM 3066 O O . GLU A 1 370 ? -19.014 3.546 51.544 1.00 93.44 370 GLU A O 1
ATOM 3071 N N . GLU A 1 371 ? -16.944 3.735 50.694 1.00 94.38 371 GLU A N 1
ATOM 3072 C CA . GLU A 1 371 ? -16.421 4.578 51.780 1.00 94.38 371 GLU A CA 1
ATOM 3073 C C . GLU A 1 371 ? -17.152 5.926 51.844 1.00 94.38 371 GLU A C 1
ATOM 3075 O O . GLU A 1 371 ? -17.557 6.373 52.921 1.00 94.38 371 GLU A O 1
ATOM 3080 N N . LEU A 1 372 ? -17.396 6.557 50.690 1.00 94.25 372 LEU A N 1
ATOM 3081 C CA . LEU A 1 372 ? -18.105 7.831 50.608 1.00 94.25 372 LEU A CA 1
ATOM 3082 C C . LEU A 1 372 ? -19.543 7.725 51.138 1.00 94.25 372 LEU A C 1
ATOM 3084 O O . LEU A 1 372 ? -20.002 8.621 51.850 1.00 94.25 372 LEU A O 1
ATOM 3088 N N . GLU A 1 373 ? -20.257 6.642 50.825 1.00 93.19 373 GLU A N 1
ATOM 3089 C CA . GLU A 1 373 ? -21.597 6.396 51.372 1.00 93.19 373 GLU A CA 1
ATOM 3090 C C . GLU A 1 373 ? -21.586 6.169 52.888 1.00 93.19 373 GLU A C 1
ATOM 3092 O O . GLU A 1 373 ? -22.482 6.637 53.598 1.00 93.19 373 GLU A O 1
ATOM 3097 N N . THR A 1 374 ? -20.547 5.521 53.413 1.00 93.06 374 THR A N 1
ATOM 3098 C CA . THR A 1 374 ? -20.374 5.333 54.860 1.00 93.06 374 THR A CA 1
ATOM 3099 C C . THR A 1 374 ? -20.174 6.676 55.566 1.00 93.06 374 THR A C 1
ATOM 3101 O O . THR A 1 374 ? -20.917 7.007 56.493 1.00 93.06 374 THR A O 1
ATOM 3104 N N . VAL A 1 375 ? -19.276 7.520 55.049 1.00 92.88 375 VAL A N 1
ATOM 3105 C CA . VAL A 1 375 ? -19.022 8.868 55.585 1.00 92.88 375 VAL A CA 1
ATOM 3106 C C . VAL A 1 375 ? -20.274 9.753 55.520 1.00 92.88 375 VAL A C 1
ATOM 3108 O O . VAL A 1 375 ? -20.547 10.524 56.444 1.00 92.88 375 VAL A O 1
ATOM 3111 N N . LYS A 1 376 ? -21.092 9.645 54.461 1.00 93.06 376 LYS A N 1
ATOM 3112 C CA . LYS A 1 376 ? -22.377 10.367 54.377 1.00 93.06 376 LYS A CA 1
ATOM 3113 C C . LYS A 1 376 ? -23.336 9.965 55.501 1.00 93.06 376 LYS A C 1
ATOM 3115 O O . LYS A 1 376 ? -23.962 10.848 56.095 1.00 93.06 376 LYS A O 1
ATOM 3120 N N . LYS A 1 377 ? -23.446 8.666 55.806 1.00 92.88 377 LYS A N 1
ATOM 3121 C CA . LYS A 1 377 ? -24.290 8.159 56.904 1.00 92.88 377 LYS A CA 1
ATOM 3122 C C . LYS A 1 377 ? -23.794 8.644 58.263 1.00 92.88 377 LYS A C 1
ATOM 3124 O O . LYS A 1 377 ? -24.592 9.144 59.054 1.00 92.88 377 LYS A O 1
ATOM 3129 N N . GLU A 1 378 ? -22.489 8.572 58.512 1.00 92.44 378 GLU A N 1
ATOM 3130 C CA . GLU A 1 378 ? -21.881 9.066 59.754 1.00 92.44 378 GLU A CA 1
ATOM 3131 C C . GLU A 1 378 ? -22.106 10.568 59.942 1.00 92.44 378 GLU A C 1
ATOM 3133 O O . GLU A 1 378 ? -22.531 11.006 61.011 1.00 92.44 378 GLU A O 1
ATOM 3138 N N . LYS A 1 379 ? -21.927 11.365 58.881 1.00 92.88 379 LYS A N 1
ATOM 3139 C CA . LYS A 1 379 ? -22.192 12.809 58.903 1.00 92.88 379 LYS A CA 1
ATOM 3140 C C . LYS A 1 379 ? -23.649 13.126 59.249 1.00 92.88 379 LYS A C 1
ATOM 3142 O O . LYS A 1 379 ? -23.905 14.070 59.999 1.00 92.88 379 LYS A O 1
ATOM 3147 N N . LEU A 1 380 ? -24.606 12.372 58.704 1.00 92.88 380 LEU A N 1
ATOM 3148 C CA . LEU A 1 380 ? -26.023 12.537 59.036 1.00 92.88 380 LEU A CA 1
ATOM 3149 C C . LEU A 1 380 ? -26.279 12.217 60.513 1.00 92.88 380 LEU A C 1
ATOM 3151 O O . LEU A 1 380 ? -26.958 12.986 61.193 1.00 92.88 380 LEU A O 1
ATOM 3155 N N . ASN A 1 381 ? -25.690 11.130 61.011 1.00 92.38 381 ASN A N 1
ATOM 3156 C CA . ASN A 1 381 ? -25.823 10.727 62.405 1.00 92.38 381 ASN A CA 1
ATOM 3157 C C . ASN A 1 381 ? -25.232 11.777 63.362 1.00 92.38 381 ASN A C 1
ATOM 3159 O O . ASN A 1 381 ? -25.901 12.212 64.295 1.00 92.38 381 ASN A O 1
ATOM 3163 N N . MET A 1 382 ? -24.030 12.286 63.074 1.00 90.50 382 MET A N 1
ATOM 3164 C CA . MET A 1 382 ? -23.429 13.395 63.824 1.00 90.50 382 MET A CA 1
ATOM 3165 C C . MET A 1 382 ? -24.304 14.651 63.813 1.00 90.50 382 MET A C 1
ATOM 3167 O O . MET A 1 382 ? -24.412 15.339 64.826 1.00 90.50 382 MET A O 1
ATOM 3171 N N . LYS A 1 383 ? -24.944 14.973 62.681 1.00 92.50 383 LYS A N 1
ATOM 3172 C CA . LYS A 1 383 ? -25.846 16.129 62.591 1.00 92.50 383 LYS A CA 1
ATOM 3173 C C . LYS A 1 383 ? -27.070 15.955 63.495 1.00 92.50 383 LYS A C 1
ATOM 3175 O O . LYS A 1 383 ? -27.472 16.917 64.145 1.00 92.50 383 LYS A O 1
ATOM 3180 N N . LEU A 1 384 ? -27.631 14.745 63.560 1.00 92.19 384 LEU A N 1
ATOM 3181 C CA . LEU A 1 384 ? -28.728 14.413 64.474 1.00 92.19 384 LEU A CA 1
ATOM 3182 C C . LEU A 1 384 ? -28.288 14.518 65.940 1.00 92.19 384 LEU A C 1
ATOM 3184 O O . LEU A 1 384 ? -28.973 15.164 66.730 1.00 92.19 384 LEU A O 1
ATOM 3188 N N . GLN A 1 385 ? -27.120 13.967 66.284 1.00 90.88 385 GLN A N 1
ATOM 3189 C CA . GLN A 1 385 ? -26.551 14.077 67.631 1.00 90.88 385 GLN A CA 1
ATOM 3190 C C . GLN A 1 385 ? -26.315 15.537 68.036 1.00 90.88 385 GLN A C 1
ATOM 3192 O O . GLN A 1 385 ? -26.676 15.936 69.139 1.00 90.88 385 GLN A O 1
ATOM 3197 N N . LEU A 1 386 ? -25.775 16.368 67.139 1.00 92.12 386 LEU A N 1
ATOM 3198 C CA . LEU A 1 386 ? -25.547 17.788 67.408 1.00 92.12 386 LEU A CA 1
ATOM 3199 C C . LEU A 1 386 ? -26.859 18.548 67.659 1.00 92.12 386 LEU A C 1
ATOM 3201 O O . LEU A 1 386 ? -26.921 19.387 68.556 1.00 92.12 386 LEU A O 1
ATOM 3205 N N . GLU A 1 387 ? -27.910 18.267 66.886 1.00 91.06 387 GLU A N 1
ATOM 3206 C CA . GLU A 1 387 ? -29.239 18.850 67.115 1.00 91.06 387 GLU A CA 1
ATOM 3207 C C . GLU A 1 387 ? -29.837 18.413 68.457 1.00 91.06 387 GLU A C 1
ATOM 3209 O O . GLU A 1 387 ? -30.459 19.220 69.149 1.00 91.06 387 GLU A O 1
ATOM 3214 N N . GLN A 1 388 ? -29.606 17.166 68.867 1.00 91.81 388 GLN A N 1
ATOM 3215 C CA . GLN A 1 388 ? -30.040 16.683 70.172 1.00 91.81 388 GLN A CA 1
ATOM 3216 C C . GLN A 1 388 ? -29.300 17.382 71.320 1.00 91.81 388 GLN A C 1
ATOM 3218 O O . GLN A 1 388 ? -29.949 17.922 72.214 1.00 91.81 388 GLN A O 1
ATOM 3223 N N . VAL A 1 389 ? -27.973 17.503 71.235 1.00 89.94 389 VAL A N 1
ATOM 3224 C CA . VAL A 1 389 ? -27.164 18.235 72.226 1.00 89.94 389 VAL A CA 1
ATOM 3225 C C . VAL A 1 389 ? -27.585 19.707 72.321 1.00 89.94 389 VAL A C 1
ATOM 3227 O O . VAL A 1 389 ? -27.654 20.264 73.415 1.00 89.94 389 VAL A O 1
ATOM 3230 N N . LYS A 1 390 ? -27.927 20.360 71.201 1.00 91.19 390 LYS A N 1
ATOM 3231 C CA . LYS A 1 390 ? -28.466 21.733 71.227 1.00 91.19 390 LYS A CA 1
ATOM 3232 C C . LYS A 1 390 ? -29.793 21.824 71.982 1.00 91.19 390 LYS A C 1
ATOM 3234 O O . LYS A 1 390 ? -29.996 22.784 72.724 1.00 91.19 390 LYS A O 1
ATOM 3239 N N . LYS A 1 391 ? -30.697 20.856 71.794 1.00 89.88 391 LYS A N 1
ATOM 3240 C CA . LYS A 1 391 ? -31.977 20.805 72.520 1.00 89.88 391 LYS A CA 1
ATOM 3241 C C . LYS A 1 391 ? -31.772 20.577 74.014 1.00 89.88 391 LYS A C 1
ATOM 3243 O O . LYS A 1 391 ? -32.407 21.255 74.819 1.00 89.8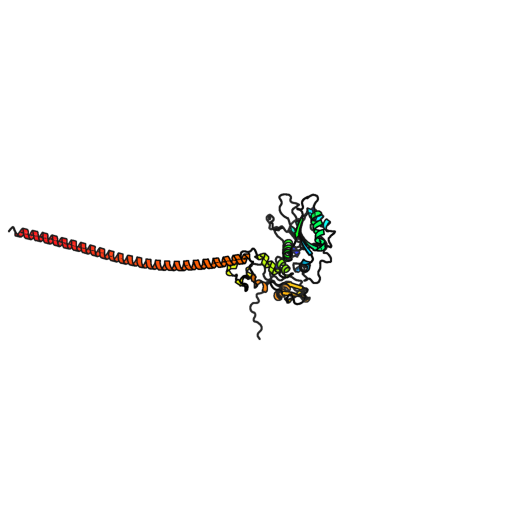8 391 LYS A O 1
ATOM 3248 N N . GLU A 1 392 ? -30.877 19.666 74.381 1.00 89.44 392 GLU A N 1
ATOM 3249 C CA . GLU A 1 392 ? -30.517 19.414 75.779 1.00 89.44 392 GLU A CA 1
ATOM 3250 C C . GLU A 1 392 ? -29.917 20.668 76.418 1.00 89.44 392 GLU A C 1
ATOM 3252 O O . GLU A 1 392 ? -30.385 21.096 77.470 1.00 89.44 392 GLU A O 1
ATOM 3257 N N . LYS A 1 393 ? -28.983 21.344 75.736 1.00 90.62 393 LYS A N 1
ATOM 3258 C CA . LYS A 1 393 ? -28.415 22.617 76.197 1.00 90.62 393 LYS A CA 1
ATOM 3259 C C . LYS A 1 393 ? -29.493 23.677 76.452 1.00 90.62 393 LYS A C 1
ATOM 3261 O O . LYS A 1 393 ? -29.487 24.288 77.513 1.00 90.62 393 LYS A O 1
ATOM 3266 N N . LEU A 1 394 ? -30.428 23.871 75.518 1.00 89.75 394 LEU A N 1
ATOM 3267 C CA . LEU A 1 394 ? -31.545 24.812 75.694 1.00 89.75 394 LEU A CA 1
ATOM 3268 C C . LEU A 1 394 ? -32.437 24.447 76.887 1.00 89.75 394 LEU A C 1
ATOM 3270 O O . LEU A 1 394 ? -32.992 25.328 77.539 1.00 89.75 394 LEU A O 1
ATOM 3274 N N . THR A 1 395 ? -32.598 23.153 77.159 1.00 91.00 395 THR A N 1
ATOM 3275 C CA . THR A 1 395 ? -33.381 22.667 78.301 1.00 91.00 395 THR A CA 1
ATOM 3276 C C . THR A 1 395 ? -32.669 22.996 79.608 1.00 91.00 395 THR A C 1
ATOM 3278 O O . THR A 1 395 ? -33.264 23.629 80.475 1.00 91.00 395 THR A O 1
ATOM 3281 N N . VAL A 1 396 ? -31.375 22.684 79.702 1.00 87.88 396 VAL A N 1
ATOM 3282 C CA . VAL A 1 396 ? -30.542 23.009 80.869 1.00 87.88 396 VAL A CA 1
ATOM 3283 C C . VAL A 1 396 ? -30.460 24.521 81.097 1.00 87.88 396 VAL A C 1
ATOM 3285 O O . VAL A 1 396 ? -30.534 24.967 82.235 1.00 87.88 396 VAL A O 1
ATOM 3288 N N . GLU A 1 397 ? -30.352 25.333 80.040 1.00 89.12 397 GLU A N 1
ATOM 3289 C CA . GLU A 1 397 ? -30.374 26.798 80.158 1.00 89.12 397 GLU A CA 1
ATOM 3290 C C . GLU A 1 397 ? -31.697 27.302 80.754 1.00 89.12 397 GLU A C 1
ATOM 3292 O O . GLU A 1 397 ? -31.679 28.166 81.629 1.00 89.12 397 GLU A O 1
ATOM 3297 N N . ARG A 1 398 ? -32.841 26.735 80.343 1.00 87.75 398 ARG A N 1
ATOM 3298 C CA . ARG A 1 398 ? -34.150 27.068 80.934 1.00 87.75 398 ARG A CA 1
ATOM 3299 C C . ARG A 1 398 ? -34.253 26.633 82.392 1.00 87.75 398 ARG A C 1
ATOM 3301 O O . ARG A 1 398 ? -34.754 27.398 83.211 1.00 87.75 398 ARG A O 1
ATOM 3308 N N . GLU A 1 399 ? -33.791 25.429 82.718 1.00 87.06 399 GLU A N 1
ATOM 3309 C CA . GLU A 1 399 ? -33.779 24.924 84.094 1.00 87.06 399 GLU A CA 1
ATOM 3310 C C . GLU A 1 399 ? -32.886 25.779 84.996 1.00 87.06 399 GLU A C 1
ATOM 3312 O O . GLU A 1 399 ? -33.294 26.149 86.094 1.00 87.06 399 GLU A O 1
ATOM 3317 N N . LEU A 1 400 ? -31.701 26.166 84.517 1.00 87.94 400 LEU A N 1
ATOM 3318 C CA . LEU A 1 400 ? -30.787 27.047 85.238 1.00 87.94 400 LEU A CA 1
ATOM 3319 C C . LEU A 1 400 ? -31.425 28.414 85.512 1.00 87.94 400 LEU A C 1
ATOM 3321 O O . LEU A 1 400 ? -31.303 28.937 86.619 1.00 87.94 400 LEU A O 1
ATOM 3325 N N . GLU A 1 401 ? -32.120 28.985 84.529 1.00 85.56 401 GLU A N 1
ATOM 3326 C CA . GLU A 1 401 ? -32.810 30.266 84.695 1.00 85.56 401 GLU A CA 1
ATOM 3327 C C . GLU A 1 401 ? -33.972 30.159 85.693 1.00 85.56 401 GLU A C 1
ATOM 3329 O O . GLU A 1 401 ? -34.140 31.026 86.552 1.00 85.56 401 GLU A O 1
ATOM 3334 N N . GLN A 1 402 ? -34.714 29.049 85.665 1.00 83.56 402 GLN A N 1
ATOM 3335 C CA . GLN A 1 402 ? -35.754 28.765 86.651 1.00 83.56 402 GLN A CA 1
ATOM 3336 C C . GLN A 1 402 ? -35.178 28.618 88.066 1.00 83.56 402 GLN A C 1
ATOM 3338 O O . GLN A 1 402 ? -35.753 29.134 89.024 1.00 83.56 402 GLN A O 1
ATOM 3343 N N . VAL A 1 403 ? -34.031 27.949 88.214 1.00 82.56 403 VAL A N 1
ATOM 3344 C CA . VAL A 1 403 ? -33.335 27.819 89.502 1.00 82.56 403 VAL A CA 1
ATOM 3345 C C . VAL A 1 403 ? -32.871 29.183 90.007 1.00 82.56 403 VAL A C 1
ATOM 3347 O O . VAL A 1 403 ? -33.067 29.470 91.185 1.00 82.56 403 VAL A O 1
ATOM 3350 N N . LYS A 1 404 ? -32.321 30.051 89.146 1.00 84.19 404 LYS A N 1
ATOM 3351 C CA . LYS A 1 404 ? -31.960 31.427 89.533 1.00 84.19 404 LYS A CA 1
ATOM 3352 C C . LYS A 1 404 ? -33.172 32.211 90.033 1.00 84.19 404 LYS A C 1
ATOM 3354 O O . LYS A 1 404 ? -33.094 32.793 91.110 1.00 84.19 404 LYS A O 1
ATOM 3359 N N . LEU A 1 405 ? -34.289 32.176 89.301 1.00 81.81 405 LEU A N 1
ATOM 3360 C CA . LEU A 1 405 ? -35.536 32.837 89.702 1.00 81.81 405 LEU A CA 1
ATOM 3361 C C . LEU A 1 405 ? -36.051 32.313 91.048 1.00 81.81 405 LEU A C 1
ATOM 3363 O O . LEU A 1 405 ? -36.458 33.092 91.910 1.00 81.81 405 LEU A O 1
ATOM 3367 N N . ASN A 1 406 ? -35.992 30.996 91.260 1.00 80.88 406 ASN A N 1
ATOM 3368 C CA . ASN A 1 406 ? -36.369 30.384 92.531 1.00 80.88 406 ASN A CA 1
ATOM 3369 C C . ASN A 1 406 ? -35.433 30.826 93.670 1.00 80.88 406 ASN A C 1
ATOM 3371 O O . ASN A 1 406 ? -35.918 31.175 94.743 1.00 80.88 406 ASN A O 1
ATOM 3375 N N . ALA A 1 407 ? -34.117 30.886 93.440 1.00 77.75 407 ALA A N 1
ATOM 3376 C CA . ALA A 1 407 ? -33.142 31.359 94.428 1.00 77.75 407 ALA A CA 1
ATOM 3377 C C . ALA A 1 407 ? -33.314 32.853 94.758 1.00 77.75 407 ALA A C 1
ATOM 3379 O O . ALA A 1 407 ? -33.153 33.256 95.910 1.00 77.75 407 ALA A O 1
ATOM 3380 N N . GLU A 1 408 ? -33.648 33.689 93.773 1.00 78.62 408 GLU A N 1
ATOM 3381 C CA . GLU A 1 408 ? -33.983 35.101 93.994 1.00 78.62 408 GLU A CA 1
ATOM 3382 C C . GLU A 1 408 ? -35.285 35.255 94.785 1.00 78.62 408 GLU A C 1
ATOM 3384 O O . GLU A 1 408 ? -35.351 36.054 95.723 1.00 78.62 408 GLU A O 1
ATOM 3389 N N . SER A 1 409 ? -36.302 34.452 94.467 1.00 77.00 409 SER A N 1
ATOM 3390 C CA . SER A 1 409 ? -37.545 34.389 95.238 1.00 77.00 409 SER A CA 1
ATOM 3391 C C . SER A 1 409 ? -37.290 33.964 96.686 1.00 77.00 409 SER A C 1
ATOM 3393 O O . SER A 1 409 ? -37.776 34.623 97.605 1.00 77.00 409 SER A O 1
ATOM 3395 N N . GLU A 1 410 ? -36.482 32.926 96.921 1.00 75.69 410 GLU A N 1
ATOM 3396 C CA . GLU A 1 410 ? -36.116 32.487 98.272 1.00 75.69 410 GLU A CA 1
ATOM 3397 C C . GLU A 1 410 ? -35.294 33.529 99.024 1.00 75.69 410 GLU A C 1
ATOM 3399 O O . GLU A 1 410 ? -35.614 33.823 100.172 1.00 75.69 410 GLU A O 1
ATOM 3404 N N . LYS A 1 411 ? -34.313 34.177 98.385 1.00 78.38 411 LYS A N 1
ATOM 3405 C CA . LYS A 1 411 ? -33.604 35.321 98.986 1.00 78.38 411 LYS A CA 1
ATOM 3406 C C . LYS A 1 411 ? -34.557 36.445 99.382 1.00 78.38 411 LYS A C 1
ATOM 3408 O O . LYS A 1 411 ? -34.350 37.093 100.405 1.00 78.38 411 LYS A O 1
ATOM 3413 N N . THR A 1 412 ? -35.592 36.688 98.584 1.00 74.00 412 THR A N 1
ATOM 3414 C CA . THR A 1 412 ? -36.595 37.726 98.856 1.00 74.00 412 THR A CA 1
ATOM 3415 C C . THR A 1 412 ? -37.488 37.331 100.033 1.00 74.00 412 THR A C 1
ATOM 3417 O O . THR A 1 412 ? -37.722 38.148 100.922 1.00 74.00 412 THR A O 1
ATOM 3420 N N . LYS A 1 413 ? -37.922 36.066 100.090 1.00 75.94 413 LYS A N 1
ATOM 3421 C CA . LYS A 1 413 ? -38.656 35.504 101.235 1.00 75.94 413 LYS A CA 1
ATOM 3422 C C . LYS A 1 413 ? -37.822 35.529 102.512 1.00 75.94 413 LYS A C 1
ATOM 3424 O O . LYS A 1 413 ? -38.346 35.918 103.548 1.00 75.94 413 LYS A O 1
ATOM 3429 N N . GLN A 1 414 ? -36.538 35.180 102.434 1.00 75.69 414 GLN A N 1
ATOM 3430 C CA . GLN A 1 414 ? -35.627 35.216 103.574 1.00 75.69 414 GLN A CA 1
ATOM 3431 C C . GLN A 1 414 ? -35.453 36.646 104.092 1.00 75.69 414 GLN A C 1
ATOM 3433 O O . GLN A 1 414 ? -35.624 36.873 105.280 1.00 75.69 414 GLN A O 1
ATOM 3438 N N . ARG A 1 415 ? -35.255 37.636 103.208 1.00 75.75 415 ARG A N 1
ATOM 3439 C CA . ARG A 1 415 ? -35.224 39.057 103.606 1.00 75.75 415 ARG A CA 1
ATOM 3440 C C . ARG A 1 415 ? -36.517 39.517 104.281 1.00 75.75 415 ARG A C 1
ATOM 3442 O O . ARG A 1 415 ? -36.455 40.272 105.243 1.00 75.75 415 ARG A O 1
ATOM 3449 N N . MET A 1 416 ? -37.683 39.080 103.796 1.00 73.50 416 MET A N 1
ATOM 3450 C CA . MET A 1 416 ? -38.955 39.369 104.470 1.00 73.50 416 MET A CA 1
ATOM 3451 C C . MET A 1 416 ? -39.019 38.722 105.857 1.00 73.50 416 MET A C 1
ATOM 3453 O O . MET A 1 416 ? -39.483 39.362 106.796 1.00 73.50 416 MET A O 1
ATOM 3457 N N . LEU A 1 417 ? -38.545 37.481 105.992 1.00 74.88 417 LEU A N 1
ATOM 3458 C CA . LEU A 1 417 ? -38.508 36.763 107.265 1.00 74.88 417 LEU A CA 1
ATOM 3459 C C . LEU A 1 417 ? -37.581 37.453 108.276 1.00 74.88 417 LEU A C 1
ATOM 3461 O O . LEU A 1 417 ? -37.972 37.650 109.424 1.00 74.88 417 LEU A O 1
ATOM 3465 N N . ASP A 1 418 ? -36.401 37.876 107.823 1.00 73.94 418 ASP A N 1
ATOM 3466 C CA . ASP A 1 418 ? -35.414 38.591 108.630 1.00 73.94 418 ASP A CA 1
ATOM 3467 C C . ASP A 1 418 ? -35.976 39.956 109.083 1.00 73.94 418 ASP A C 1
ATOM 3469 O O . ASP A 1 418 ? -35.929 40.273 110.270 1.00 73.94 418 ASP A O 1
ATOM 3473 N N . SER A 1 419 ? -36.643 40.717 108.199 1.00 68.19 419 SER A N 1
ATOM 3474 C CA . SER A 1 419 ? -37.356 41.951 108.588 1.00 68.19 419 SER A CA 1
ATOM 3475 C C . SER A 1 419 ? -38.535 41.706 109.541 1.00 68.19 419 SER A C 1
ATOM 3477 O O . SER A 1 419 ? -38.833 42.546 110.391 1.00 68.19 419 SER A O 1
ATOM 3479 N N . MET A 1 420 ? -39.238 40.575 109.429 1.00 69.19 420 MET A N 1
ATOM 3480 C CA . MET A 1 420 ? -40.292 40.206 110.384 1.00 69.19 420 MET A CA 1
ATOM 3481 C C . MET A 1 420 ? -39.716 39.842 111.757 1.00 69.19 420 MET A C 1
ATOM 3483 O O . MET A 1 420 ? -40.325 40.174 112.775 1.00 69.19 420 MET A O 1
ATOM 3487 N N . GLN A 1 421 ? -38.545 39.200 111.803 1.00 65.94 421 GLN A N 1
ATOM 3488 C CA . GLN A 1 421 ? -37.824 38.928 113.046 1.00 65.94 421 GLN A CA 1
ATOM 3489 C C . GLN A 1 421 ? -37.265 40.209 113.674 1.00 65.94 421 GLN A C 1
ATOM 3491 O O . GLN A 1 421 ? -37.457 40.396 114.872 1.00 65.94 421 GLN A O 1
ATOM 3496 N N . GLU A 1 422 ? -36.685 41.129 112.898 1.00 61.72 422 GLU A N 1
ATOM 3497 C CA . GLU A 1 422 ? -36.263 42.451 113.393 1.00 61.72 422 GLU A CA 1
ATOM 3498 C C . GLU A 1 422 ? -37.442 43.238 113.987 1.00 61.72 422 GLU A C 1
ATOM 3500 O O . GLU A 1 422 ? -37.350 43.753 115.103 1.00 61.72 422 GLU A O 1
ATOM 3505 N N . ASN A 1 423 ? -38.597 43.248 113.313 1.00 59.00 423 ASN A N 1
ATOM 3506 C CA . ASN A 1 423 ? -39.812 43.867 113.850 1.00 59.00 423 ASN A CA 1
ATOM 3507 C C . ASN A 1 423 ? -40.330 43.157 115.114 1.00 59.00 423 ASN A C 1
ATOM 3509 O O . ASN A 1 423 ? -40.818 43.813 116.033 1.00 59.00 423 ASN A O 1
ATOM 3513 N N . SER A 1 424 ? -40.213 41.829 115.203 1.00 58.03 424 SER A N 1
ATOM 3514 C CA . SER A 1 424 ? -40.589 41.070 116.403 1.00 58.03 424 SER A CA 1
ATOM 3515 C C . SER A 1 424 ? -39.655 41.336 117.589 1.00 58.03 424 SER A C 1
ATOM 3517 O O . SER A 1 424 ? -40.120 41.331 118.730 1.00 58.03 424 SER A O 1
ATOM 3519 N N . VAL A 1 425 ? -38.361 41.562 117.345 1.00 59.47 425 VAL A N 1
ATOM 3520 C CA . VAL A 1 425 ? -37.382 41.929 118.381 1.00 59.47 425 VAL A CA 1
ATOM 3521 C C . VAL A 1 425 ? -37.662 43.347 118.891 1.00 59.47 425 VAL A C 1
ATOM 3523 O O . VAL A 1 425 ? -37.762 43.534 120.102 1.00 59.47 425 VAL A O 1
ATOM 3526 N N . LEU A 1 426 ? -37.947 44.307 118.002 1.00 56.56 426 LEU A N 1
ATOM 3527 C CA . LEU A 1 426 ? -38.364 45.668 118.383 1.00 56.56 426 LEU A CA 1
ATOM 3528 C C . LEU A 1 426 ? -39.662 45.682 119.217 1.00 56.56 426 LEU A C 1
ATOM 3530 O O . LEU A 1 426 ? -39.805 46.471 120.152 1.00 56.56 426 LEU A O 1
ATOM 3534 N N . VAL A 1 427 ? -40.609 44.782 118.930 1.00 56.03 427 VAL A N 1
ATOM 3535 C CA . VAL A 1 427 ? -41.856 44.642 119.706 1.00 56.03 427 VAL A CA 1
ATOM 3536 C C . VAL A 1 427 ? -41.626 43.989 121.079 1.00 56.03 427 VAL A C 1
ATOM 3538 O O . VAL A 1 427 ? -42.366 44.279 122.021 1.00 56.03 427 VAL A O 1
ATOM 3541 N N . GLN A 1 428 ? -40.612 43.130 121.231 1.00 55.22 428 GLN A N 1
ATOM 3542 C CA . GLN A 1 428 ? -40.252 42.545 122.529 1.00 55.22 428 GLN A CA 1
ATOM 3543 C C . GLN A 1 428 ? -39.420 43.492 123.404 1.00 55.22 428 GLN A C 1
ATOM 3545 O O . GLN A 1 428 ? -39.593 43.474 124.623 1.00 55.22 428 GLN A O 1
ATOM 3550 N N . GLU A 1 429 ? -38.580 44.349 122.820 1.00 53.97 429 GLU A N 1
ATOM 3551 C CA . GLU A 1 429 ? -37.846 45.377 123.573 1.00 53.97 429 GLU A CA 1
ATOM 3552 C C . GLU A 1 429 ? -38.776 46.476 124.105 1.00 53.97 429 GLU A C 1
ATOM 3554 O O . GLU A 1 429 ? -38.653 46.868 125.265 1.00 53.97 429 GLU A O 1
ATOM 3559 N N . ASN A 1 430 ? -39.798 46.876 123.342 1.00 52.78 430 ASN A N 1
ATOM 3560 C CA . ASN A 1 430 ? -40.789 47.856 123.807 1.00 52.78 430 ASN A CA 1
ATOM 3561 C C . ASN A 1 430 ? -41.748 47.327 124.890 1.00 52.78 430 ASN A C 1
ATOM 3563 O O . ASN A 1 430 ? -42.397 48.121 125.555 1.00 52.78 430 ASN A O 1
ATOM 3567 N N . LYS A 1 431 ? -41.834 46.007 125.112 1.00 52.72 431 LYS A N 1
ATOM 3568 C CA . LYS A 1 431 ? -42.653 45.410 126.191 1.00 52.72 431 LYS A CA 1
ATOM 3569 C C . LYS A 1 431 ? -41.896 45.164 127.498 1.00 52.72 431 LYS A C 1
ATOM 3571 O O . LYS A 1 431 ? -42.504 44.716 128.464 1.00 52.72 431 LYS A O 1
ATOM 3576 N N . LYS A 1 432 ? -40.584 45.410 127.535 1.00 49.66 432 LYS A N 1
ATOM 3577 C CA . LYS A 1 432 ? -39.761 45.281 128.750 1.00 49.66 432 LYS A CA 1
ATOM 3578 C C . LYS A 1 432 ? -39.532 46.607 129.487 1.00 49.66 432 LYS A C 1
ATOM 3580 O O . LYS A 1 432 ? -38.901 46.577 130.537 1.00 49.66 432 LYS A O 1
ATOM 3585 N N . ASN A 1 433 ? -40.048 47.719 128.961 1.00 50.25 433 ASN A N 1
ATOM 3586 C CA . ASN A 1 433 ? -39.849 49.070 129.496 1.00 50.25 433 ASN A CA 1
ATOM 3587 C C . ASN A 1 433 ? -41.146 49.794 129.920 1.00 50.25 433 ASN A C 1
ATOM 3589 O O . ASN A 1 433 ? -41.089 51.005 130.113 1.00 50.25 433 ASN A O 1
ATOM 3593 N N . ASP A 1 434 ? -42.260 49.077 130.109 1.00 42.94 434 ASP A N 1
ATOM 3594 C CA . ASP A 1 434 ? -43.481 49.608 130.749 1.00 42.94 434 ASP A CA 1
ATOM 3595 C C . ASP A 1 434 ? -43.774 48.896 132.077 1.00 42.94 434 ASP A C 1
ATOM 3597 O O . ASP A 1 434 ? -43.768 47.638 132.089 1.00 42.94 434 ASP A O 1
#

Foldseek 3Di:
DDDPDPDDPPPQPADPLLVPDDQVVAAQFLVPDDDDPVLVVLCVSPDAFDAAPPQDDPLFFQFDLNLLCHGSLLSCQVCVVQWWKKKKKAWSLLSSQVRVLCVVVSNFKDKDLWKFKFQAADDPDDRRRRIIIIIMMTGGPVCVVVVVCSLPPRSDRPVGPDNVRMDIDTQDHLLSVLVSSQVSQDFACDDPNHGHPPDPDPHGRRRHTSRHHGPCNSVLSLQSDACSNVVVLCVLPQPDACVVVLVQWDQDPVRFTKHQSLSSPDPARNHFNRGQQQKAFDDKDALPPDDASHWTYAHPGSITGGIDGHPVRNPDDPVVSSVRRSVSVRGNHDPRRRDIDGHDPVNRVNSVVVVVVVVVVVVVVVVVVVVVVVVVVVVVVVVVVVVVVVVVVVVVVVVVVVVVVVVVVVVVVVVVVVVVVVVVVVVVVVVVPD